Protein AF-A0A966KAX2-F1 (afdb_monomer_lite)

Structure (mmCIF, N/CA/C/O backbone):
data_AF-A0A966KAX2-F1
#
_entry.id   AF-A0A966KAX2-F1
#
loop_
_atom_site.group_PDB
_atom_site.id
_atom_site.type_symbol
_atom_site.label_atom_id
_atom_site.label_alt_id
_atom_site.label_comp_id
_atom_site.label_asym_id
_atom_site.label_entity_id
_atom_site.label_seq_id
_atom_site.pdbx_PDB_ins_code
_atom_site.Cartn_x
_atom_site.Cartn_y
_atom_site.Cartn_z
_atom_site.occupancy
_atom_site.B_iso_or_equiv
_atom_site.auth_seq_id
_atom_site.auth_comp_id
_atom_site.auth_asym_id
_atom_site.auth_atom_id
_atom_site.pdbx_PDB_model_num
ATOM 1 N N . MET A 1 1 ? -10.639 -26.557 -8.997 1.00 76.06 1 MET A N 1
ATOM 2 C CA . MET A 1 1 ? -11.962 -26.254 -8.413 1.00 76.06 1 MET A CA 1
ATOM 3 C C . MET A 1 1 ? -11.851 -24.879 -7.776 1.00 76.06 1 MET A C 1
ATOM 5 O O . MET A 1 1 ? -10.931 -24.692 -6.992 1.00 76.06 1 MET A O 1
ATOM 9 N N . TYR A 1 2 ? -12.677 -23.912 -8.181 1.00 85.69 2 TYR A N 1
ATOM 10 C CA . TYR A 1 2 ? -12.660 -22.566 -7.599 1.00 85.69 2 TYR A CA 1
ATOM 11 C C . TYR A 1 2 ? -13.739 -22.485 -6.525 1.00 85.69 2 TYR A C 1
ATOM 13 O O . TYR A 1 2 ? -14.902 -22.787 -6.795 1.00 85.69 2 TYR A O 1
ATOM 21 N N . VAL A 1 3 ? -13.335 -22.113 -5.317 1.00 89.69 3 VAL A N 1
ATOM 22 C CA . VAL A 1 3 ? -14.232 -21.873 -4.187 1.00 89.69 3 VAL A CA 1
ATOM 23 C C . VAL A 1 3 ? -14.204 -20.377 -3.903 1.00 89.69 3 VAL A C 1
ATOM 25 O O . VAL A 1 3 ? -13.133 -19.770 -3.878 1.00 89.69 3 VAL A O 1
ATOM 28 N N . CYS A 1 4 ? -15.377 -19.779 -3.742 1.00 91.19 4 CYS A N 1
ATOM 29 C CA . CYS A 1 4 ? -15.553 -18.357 -3.496 1.00 91.19 4 CYS A CA 1
ATOM 30 C C . CYS A 1 4 ? -16.209 -18.150 -2.134 1.00 91.19 4 CYS A C 1
ATOM 32 O O . CYS A 1 4 ? -17.218 -18.780 -1.825 1.00 91.19 4 CYS A O 1
ATOM 34 N N . GLU A 1 5 ? -15.672 -17.221 -1.351 1.00 91.69 5 GLU A N 1
ATOM 35 C CA . GLU A 1 5 ? -16.338 -16.727 -0.150 1.00 91.69 5 GLU A CA 1
ATOM 36 C C . GLU A 1 5 ? -17.162 -15.491 -0.507 1.00 91.69 5 GLU A C 1
ATOM 38 O O . GLU A 1 5 ? -16.651 -14.535 -1.095 1.00 91.69 5 GLU A O 1
ATOM 43 N N . HIS A 1 6 ? -18.441 -15.501 -0.153 1.00 91.88 6 HIS A N 1
ATOM 44 C CA . HIS A 1 6 ? -19.340 -14.379 -0.366 1.00 91.88 6 HIS A CA 1
ATOM 45 C C . HIS A 1 6 ? -19.813 -13.835 0.978 1.00 91.88 6 HIS A C 1
ATOM 47 O O . HIS A 1 6 ? -20.371 -14.563 1.798 1.00 91.88 6 HIS A O 1
ATOM 53 N N . TYR A 1 7 ? -19.609 -12.538 1.181 1.00 93.50 7 TYR A N 1
ATOM 54 C CA . TYR A 1 7 ? -20.022 -11.826 2.382 1.00 93.50 7 TYR A CA 1
ATOM 55 C C . TYR A 1 7 ? -21.182 -10.900 2.033 1.00 93.50 7 TYR A C 1
ATOM 57 O O . TYR A 1 7 ? -21.031 -9.996 1.209 1.00 93.50 7 TYR A O 1
ATOM 65 N N . ARG A 1 8 ? -22.332 -11.105 2.677 1.00 92.25 8 ARG A N 1
ATOM 66 C CA . ARG A 1 8 ? -23.522 -10.268 2.498 1.00 92.25 8 ARG A CA 1
ATOM 67 C C . ARG A 1 8 ? -23.771 -9.450 3.755 1.00 92.25 8 ARG A C 1
ATOM 69 O O . ARG A 1 8 ? -23.832 -10.001 4.850 1.00 92.25 8 ARG A O 1
ATOM 76 N N . VAL A 1 9 ? -23.928 -8.137 3.591 1.00 93.69 9 VAL A N 1
ATOM 77 C CA . VAL A 1 9 ? -24.350 -7.241 4.675 1.00 93.69 9 VAL A CA 1
ATOM 78 C C . VAL A 1 9 ? -25.873 -7.199 4.699 1.00 93.69 9 VAL A C 1
ATOM 80 O O . VAL A 1 9 ? -26.496 -6.883 3.686 1.00 93.69 9 VAL A O 1
ATOM 83 N N . GLU A 1 10 ? -26.459 -7.495 5.852 1.00 92.19 10 GLU A N 1
ATOM 84 C CA . GLU A 1 10 ? -27.901 -7.466 6.086 1.00 92.19 10 GLU A CA 1
ATOM 85 C C . GLU A 1 10 ? -28.214 -6.504 7.239 1.00 92.19 10 GLU A C 1
ATOM 87 O O . GLU A 1 10 ? -27.506 -6.461 8.249 1.00 92.19 10 GLU A O 1
ATOM 92 N N . GLU A 1 11 ? -29.268 -5.702 7.082 1.00 90.81 11 GLU A N 1
ATOM 93 C CA . GLU A 1 11 ? -29.827 -4.898 8.169 1.00 90.81 11 GLU A CA 1
ATOM 94 C C . GLU A 1 11 ? -30.944 -5.690 8.842 1.00 90.81 11 GLU A C 1
ATOM 96 O O . GLU A 1 11 ? -32.060 -5.783 8.329 1.00 90.81 11 GLU A O 1
ATOM 101 N N . THR A 1 12 ? -30.640 -6.274 9.996 1.00 85.44 12 THR A N 1
ATOM 102 C CA . THR A 1 12 ? -31.597 -7.040 10.792 1.00 85.44 12 THR A CA 1
ATOM 103 C C . THR A 1 12 ? -32.156 -6.156 11.901 1.00 85.44 12 THR A C 1
ATOM 105 O O . THR A 1 12 ? -31.417 -5.450 12.590 1.00 85.44 12 THR A O 1
ATOM 108 N N . SER A 1 13 ? -33.479 -6.161 12.066 1.00 87.44 13 SER A N 1
ATOM 109 C CA . SER A 1 13 ? -34.120 -5.508 13.211 1.00 87.44 13 SER A CA 1
ATOM 110 C C . SER A 1 13 ? -34.155 -6.488 14.369 1.00 87.44 13 SER A C 1
ATOM 112 O O . SER A 1 13 ? -34.735 -7.561 14.242 1.00 87.44 13 SER A O 1
ATOM 114 N N . GLU A 1 14 ? -33.551 -6.107 15.482 1.00 85.25 14 GLU A N 1
ATOM 115 C CA . GLU A 1 14 ? -33.385 -6.958 16.650 1.00 85.25 14 GLU A CA 1
ATOM 116 C C . GLU A 1 14 ? -33.945 -6.266 17.893 1.00 85.25 14 GLU A C 1
ATOM 118 O O . GLU A 1 14 ? -33.930 -5.034 17.993 1.00 85.25 14 GLU A O 1
ATOM 123 N N . LYS A 1 15 ? -34.492 -7.040 18.830 1.00 87.12 15 LYS A N 1
ATOM 124 C CA . LYS A 1 15 ? -34.948 -6.507 20.113 1.00 87.12 15 LYS A CA 1
ATOM 125 C C . LYS A 1 15 ? -33.757 -6.374 21.062 1.00 87.12 15 LYS A C 1
ATOM 127 O O . LYS A 1 15 ? -32.915 -7.262 21.139 1.00 87.12 15 LYS A O 1
ATOM 132 N N . LEU A 1 16 ? -33.693 -5.241 21.750 1.00 85.81 16 LEU A N 1
ATOM 133 C CA . LEU A 1 16 ? -32.769 -4.981 22.842 1.00 85.81 16 LEU A CA 1
ATOM 134 C C . LEU A 1 16 ? -33.573 -4.916 24.137 1.00 85.81 16 LEU A C 1
ATOM 136 O O . LEU A 1 16 ? -34.464 -4.064 24.260 1.00 85.81 16 LEU A O 1
ATOM 140 N N . TYR A 1 17 ? -33.205 -5.767 25.083 1.00 86.00 17 TYR A N 1
ATOM 141 C CA . TYR A 1 17 ? -33.721 -5.776 26.441 1.00 86.00 17 TYR A CA 1
ATOM 142 C C . TYR A 1 17 ? -32.745 -5.033 27.348 1.00 86.00 17 TYR A C 1
ATOM 144 O O . TYR A 1 17 ? -31.529 -5.177 27.242 1.00 86.00 17 TYR A O 1
ATOM 152 N N . THR A 1 18 ? -33.270 -4.158 28.198 1.00 86.12 18 THR A N 1
ATOM 153 C CA . THR A 1 18 ? -32.507 -3.531 29.280 1.00 86.12 18 THR A CA 1
ATOM 154 C C . THR A 1 18 ? -32.980 -4.140 30.588 1.00 86.12 18 THR A C 1
ATOM 156 O O . THR A 1 18 ? -34.128 -3.921 30.990 1.00 86.12 18 THR A O 1
ATOM 159 N N . TYR A 1 19 ? -32.096 -4.925 31.189 1.00 84.38 19 TYR A N 1
ATOM 160 C CA . TYR A 1 19 ? -32.247 -5.558 32.485 1.00 84.38 19 TYR A CA 1
ATOM 161 C C . TYR A 1 19 ? -31.721 -4.607 33.565 1.00 84.38 19 TYR A C 1
ATOM 163 O O . TYR A 1 19 ? -30.702 -3.951 33.369 1.00 84.38 19 TYR A O 1
ATOM 171 N N . GLU A 1 20 ? -32.430 -4.491 34.681 1.00 86.31 20 GLU A N 1
ATOM 172 C CA . GLU A 1 20 ? -32.026 -3.699 35.848 1.00 86.31 20 GLU A CA 1
ATOM 173 C C . GLU A 1 20 ? -31.917 -4.628 37.056 1.00 86.31 20 GLU A C 1
ATOM 175 O O . GLU A 1 20 ? -32.877 -5.339 37.369 1.00 86.31 20 GLU A O 1
ATOM 180 N N . GLY A 1 21 ? -30.747 -4.640 37.693 1.00 82.94 21 GLY A N 1
ATOM 181 C CA . GLY A 1 21 ? -30.467 -5.410 38.899 1.00 82.94 21 GLY A CA 1
ATOM 182 C C . GLY A 1 21 ? -30.985 -4.720 40.158 1.00 82.94 21 GLY A C 1
ATOM 183 O O . GLY A 1 21 ? -31.347 -3.542 40.149 1.00 82.94 21 GLY A O 1
ATOM 184 N N . VAL A 1 22 ? -30.992 -5.451 41.274 1.00 78.44 22 VAL A N 1
ATOM 185 C CA . VAL A 1 22 ? -31.421 -4.925 42.585 1.00 78.44 22 VAL A CA 1
ATOM 186 C C . VAL A 1 22 ? -30.541 -3.752 43.042 1.00 78.44 22 VAL A C 1
ATOM 188 O O . VAL A 1 22 ? -31.042 -2.823 43.673 1.00 78.44 22 VAL A O 1
ATOM 191 N N . ASP A 1 23 ? -29.271 -3.749 42.633 1.00 74.44 23 ASP A N 1
ATOM 192 C CA . ASP A 1 23 ? -28.284 -2.704 42.930 1.00 74.44 23 ASP A CA 1
ATOM 193 C C . ASP A 1 23 ? -28.393 -1.478 41.998 1.00 74.44 23 ASP A C 1
ATOM 195 O O . ASP A 1 23 ? -27.608 -0.537 42.101 1.00 74.44 23 ASP A O 1
ATOM 199 N N . GLY A 1 24 ? -29.360 -1.467 41.070 1.00 73.06 24 GLY A N 1
ATOM 200 C CA . GLY A 1 24 ? -29.539 -0.399 40.079 1.00 73.06 24 GLY A CA 1
ATOM 201 C C . GLY A 1 24 ? -28.597 -0.488 38.871 1.00 73.06 24 GLY A C 1
ATOM 202 O O . GLY A 1 24 ? -28.630 0.385 38.001 1.00 73.06 24 GLY A O 1
ATOM 203 N N . THR A 1 25 ? -27.784 -1.543 38.779 1.00 76.12 25 THR A N 1
ATOM 204 C CA . THR A 1 25 ? -26.953 -1.845 37.607 1.00 76.12 25 THR A CA 1
ATOM 205 C C . THR A 1 25 ? -27.836 -2.155 36.399 1.00 76.12 25 THR A C 1
ATOM 207 O O . THR A 1 25 ? -28.810 -2.903 36.493 1.00 76.12 25 THR A O 1
ATOM 210 N N . GLN A 1 26 ? -27.519 -1.561 35.246 1.00 78.62 26 GLN A N 1
ATOM 211 C CA . GLN A 1 26 ? -28.259 -1.792 34.006 1.00 78.62 26 GLN A CA 1
ATOM 212 C C . GLN A 1 26 ? -27.426 -2.595 33.018 1.00 78.62 26 GLN A C 1
ATOM 214 O O . GLN A 1 26 ? -26.379 -2.134 32.570 1.00 78.62 26 GLN A O 1
ATOM 219 N N . GLU A 1 27 ? -27.953 -3.740 32.599 1.00 77.38 27 GLU A N 1
ATOM 220 C CA . GLU A 1 27 ? -27.346 -4.592 31.584 1.00 77.38 27 GLU A CA 1
ATOM 221 C C . GLU A 1 27 ? -28.195 -4.590 30.307 1.00 77.38 27 GLU A C 1
ATOM 223 O O . GLU A 1 27 ? -29.430 -4.617 30.336 1.00 77.38 27 GLU A O 1
ATOM 228 N N . LYS A 1 28 ? -27.542 -4.485 29.148 1.00 79.88 28 LYS A N 1
ATOM 229 C CA . LYS A 1 28 ? -28.208 -4.411 27.842 1.00 79.88 28 LYS A CA 1
ATOM 230 C C . LYS A 1 28 ? -27.927 -5.685 27.066 1.00 79.88 28 LYS A C 1
ATOM 232 O O . LYS A 1 28 ? -26.831 -5.841 26.540 1.00 79.88 28 LYS A O 1
ATOM 237 N N . VAL A 1 29 ? -28.946 -6.522 26.920 1.00 80.31 29 VAL A N 1
ATOM 238 C CA . VAL A 1 29 ? -28.836 -7.822 26.255 1.00 80.31 29 VAL A CA 1
ATOM 239 C C . VAL A 1 29 ? -29.628 -7.803 24.953 1.00 80.31 29 VAL A C 1
ATOM 241 O O . VAL A 1 29 ? -30.753 -7.293 24.874 1.00 80.31 29 VAL A O 1
ATOM 244 N N . TYR A 1 30 ? -29.011 -8.309 23.892 1.00 80.00 30 TYR A N 1
ATOM 245 C CA . TYR A 1 30 ? -29.647 -8.447 22.586 1.00 80.00 30 TYR A CA 1
ATOM 246 C C . TYR A 1 30 ? -30.393 -9.783 22.485 1.00 80.00 30 TYR A C 1
ATOM 248 O O . TYR A 1 30 ? -29.930 -10.786 23.016 1.00 80.00 30 TYR A O 1
ATOM 256 N N . GLN A 1 31 ? -31.501 -9.824 21.736 1.00 78.50 31 GLN A N 1
ATOM 257 C CA . GLN A 1 31 ? -32.236 -11.073 21.480 1.00 78.50 31 GLN A CA 1
ATOM 258 C C . GLN A 1 31 ? -31.330 -12.195 20.945 1.00 78.50 31 GLN A C 1
ATOM 260 O O . GLN A 1 31 ? -31.466 -13.327 21.366 1.00 78.50 31 GLN A O 1
ATOM 265 N N . SER A 1 32 ? -30.369 -11.899 20.068 1.00 73.88 32 SER A N 1
ATOM 266 C CA . SER A 1 32 ? -29.461 -12.910 19.507 1.00 73.88 32 SER A CA 1
ATOM 267 C C . SER A 1 32 ? -28.459 -13.473 20.505 1.00 73.88 32 SER A C 1
ATOM 269 O O . SER A 1 32 ? -27.860 -14.497 20.202 1.00 73.88 32 SER A O 1
ATOM 271 N N . GLN A 1 33 ? -28.241 -12.805 21.640 1.00 73.62 33 GLN A N 1
ATOM 272 C CA . GLN A 1 33 ? -27.455 -13.366 22.738 1.00 73.62 33 GLN A CA 1
ATOM 273 C C . GLN A 1 33 ? -28.307 -14.346 23.542 1.00 73.62 33 GLN A C 1
ATOM 275 O O . GLN A 1 33 ? -27.832 -15.435 23.823 1.00 73.62 33 GLN A O 1
ATOM 280 N N . LEU A 1 34 ? -29.574 -14.001 23.802 1.00 72.94 34 LEU A N 1
ATOM 281 C CA . LEU A 1 34 ? -30.544 -14.907 24.428 1.00 72.94 34 LEU A CA 1
ATOM 282 C C . LEU A 1 34 ? -30.809 -16.143 23.552 1.00 72.94 34 LEU A C 1
ATOM 284 O O . LEU A 1 34 ? -30.869 -17.249 24.052 1.00 72.94 34 LEU A O 1
ATOM 288 N N . ASP A 1 35 ? -30.901 -15.974 22.229 1.00 73.12 35 ASP A N 1
ATOM 289 C CA . ASP A 1 35 ? -31.103 -17.096 21.298 1.00 73.12 35 ASP A CA 1
ATOM 290 C C . ASP A 1 35 ? -29.844 -17.979 21.129 1.00 73.12 35 ASP A C 1
ATOM 292 O O . ASP A 1 35 ? -29.916 -19.048 20.523 1.00 73.12 35 ASP A O 1
ATOM 296 N N . ALA A 1 36 ? -28.665 -17.492 21.534 1.00 72.50 36 ALA A N 1
ATOM 297 C CA . ALA A 1 36 ? -27.401 -18.225 21.419 1.00 72.50 36 ALA A CA 1
ATOM 298 C C . ALA A 1 36 ? -27.039 -18.981 22.703 1.00 72.50 36 ALA A C 1
ATOM 300 O O . ALA A 1 36 ? -26.304 -19.966 22.626 1.00 72.50 36 ALA A O 1
ATOM 301 N N . ASP A 1 37 ? -27.532 -18.501 23.841 1.00 75.50 37 ASP A N 1
ATOM 302 C CA . ASP A 1 37 ? -27.319 -19.063 25.165 1.00 75.50 37 ASP A CA 1
ATOM 303 C C . ASP A 1 37 ? -28.671 -19.137 25.887 1.00 75.50 37 ASP A C 1
ATOM 305 O O . ASP A 1 37 ? -29.149 -18.143 26.438 1.00 75.50 37 ASP A O 1
ATOM 309 N N . ASP A 1 38 ? -29.298 -20.316 25.819 1.00 73.75 38 ASP A N 1
ATOM 310 C CA . ASP A 1 38 ? -30.642 -20.561 26.355 1.00 73.75 38 ASP A CA 1
ATOM 311 C C . ASP A 1 38 ? -30.701 -20.351 27.885 1.00 73.75 38 ASP A C 1
ATOM 313 O O . ASP A 1 38 ? -31.760 -20.019 28.414 1.00 73.75 38 ASP A O 1
ATOM 317 N N . ASP A 1 39 ? -29.568 -20.489 28.587 1.00 78.94 39 ASP A N 1
ATOM 318 C CA . ASP A 1 39 ? -29.478 -20.370 30.049 1.00 78.94 39 ASP A CA 1
ATOM 319 C C . ASP A 1 39 ? -29.304 -18.904 30.510 1.00 78.94 39 ASP A C 1
ATOM 321 O O . ASP A 1 39 ? -29.508 -18.578 31.680 1.00 78.94 39 ASP A O 1
ATOM 325 N N . LEU A 1 40 ? -28.972 -17.982 29.596 1.00 76.88 40 LEU A N 1
ATOM 326 C CA . LEU A 1 40 ? -28.660 -16.586 29.926 1.00 76.88 40 LEU A CA 1
ATOM 327 C C . LEU A 1 40 ? -29.862 -15.826 30.505 1.00 76.88 40 LEU A C 1
ATOM 329 O O . LEU A 1 40 ? -29.697 -14.966 31.374 1.00 76.88 40 LEU A O 1
ATOM 333 N N . GLU A 1 41 ? -31.075 -16.102 30.014 1.00 77.31 41 GLU A N 1
ATOM 334 C CA . GLU A 1 41 ? -32.291 -15.469 30.540 1.00 77.31 41 GLU A CA 1
ATOM 335 C C . GLU A 1 41 ? -32.555 -15.908 31.984 1.00 77.31 41 GLU A C 1
ATOM 337 O O . GLU A 1 41 ? -32.824 -15.064 32.845 1.00 77.31 41 GLU A O 1
ATOM 342 N N . ASP A 1 42 ? -32.419 -17.206 32.248 1.00 79.81 42 ASP A N 1
ATOM 343 C CA . ASP A 1 42 ? -32.635 -17.796 33.565 1.00 79.81 42 ASP A CA 1
ATOM 344 C C . ASP A 1 42 ? -31.572 -17.306 34.560 1.00 79.81 42 ASP A C 1
ATOM 346 O O . ASP A 1 42 ? -31.925 -16.840 35.644 1.00 79.81 42 ASP A O 1
ATOM 350 N N . ASP A 1 43 ? -30.298 -17.255 34.161 1.00 80.62 43 ASP A N 1
ATOM 351 C CA . ASP A 1 43 ? -29.194 -16.712 34.964 1.00 80.62 43 ASP A CA 1
ATOM 352 C C . ASP A 1 43 ? -29.425 -15.249 35.383 1.00 80.62 43 ASP A C 1
ATOM 354 O O . ASP A 1 43 ? -29.158 -14.854 36.524 1.00 80.62 43 ASP A O 1
ATOM 358 N N . LEU A 1 44 ? -29.921 -14.412 34.467 1.00 81.19 44 LEU A N 1
ATOM 359 C CA . LEU A 1 44 ? -30.219 -13.006 34.754 1.00 81.19 44 LEU A CA 1
ATOM 360 C C . LEU A 1 44 ? -31.374 -12.880 35.751 1.00 81.19 44 LEU A C 1
ATOM 362 O O . LEU A 1 44 ? -31.310 -12.067 36.681 1.00 81.19 44 LEU A O 1
ATOM 366 N N . VAL A 1 45 ? -32.411 -13.701 35.594 1.00 82.12 45 VAL A N 1
ATOM 367 C CA . VAL A 1 45 ? -33.550 -13.738 36.516 1.00 82.12 45 VAL A CA 1
ATOM 368 C C . VAL A 1 45 ? -33.125 -14.259 37.892 1.00 82.12 45 VAL A C 1
ATOM 370 O O . VAL A 1 45 ? -33.516 -13.670 38.903 1.00 82.12 45 VAL A O 1
ATOM 373 N N . GLU A 1 46 ? -32.283 -15.292 37.958 1.00 83.38 46 GLU A N 1
ATOM 374 C CA . GLU A 1 46 ? -31.729 -15.831 39.208 1.00 83.38 46 GLU A CA 1
ATOM 375 C C . GLU A 1 46 ? -30.874 -14.802 39.956 1.00 83.38 46 GLU A C 1
ATOM 377 O O . GLU A 1 46 ? -30.966 -14.682 41.180 1.00 83.38 46 GLU A O 1
ATOM 382 N N . ARG A 1 47 ? -30.105 -13.983 39.227 1.00 79.12 47 ARG A N 1
ATOM 383 C CA . ARG A 1 47 ? -29.356 -12.841 39.782 1.00 79.12 47 ARG A CA 1
ATOM 384 C C . ARG A 1 47 ? -30.253 -11.674 40.223 1.00 79.12 47 ARG A C 1
ATOM 386 O O . ARG A 1 47 ? -29.753 -10.693 40.770 1.00 79.12 47 ARG A O 1
ATOM 393 N N . GLY A 1 48 ? -31.568 -11.763 40.012 1.00 80.25 48 GLY A N 1
ATOM 394 C CA . GLY A 1 48 ? -32.544 -10.754 40.419 1.00 80.25 48 GLY A CA 1
ATOM 395 C C . GLY A 1 48 ? -32.681 -9.581 39.447 1.00 80.25 48 GLY A C 1
ATOM 396 O O . GLY A 1 48 ? -33.209 -8.535 39.833 1.00 80.25 48 GLY A O 1
ATOM 397 N N . TYR A 1 49 ? -32.224 -9.726 38.200 1.00 83.44 49 TYR A N 1
ATOM 398 C CA . TYR A 1 49 ? -32.422 -8.716 37.167 1.00 83.44 49 TYR A CA 1
ATOM 399 C C . TYR A 1 49 ? -33.839 -8.786 36.593 1.00 83.44 49 TYR A C 1
ATOM 401 O O . TYR A 1 49 ? -34.373 -9.854 36.299 1.00 83.44 49 TYR A O 1
ATOM 409 N N . ARG A 1 50 ? -34.456 -7.620 36.377 1.00 84.62 50 ARG A N 1
ATOM 410 C CA . ARG A 1 50 ? -35.785 -7.500 35.753 1.00 84.62 50 ARG A CA 1
ATOM 411 C C . ARG A 1 50 ? -35.728 -6.687 34.468 1.00 84.62 50 ARG A C 1
ATOM 413 O O . ARG A 1 50 ? -34.997 -5.704 34.378 1.00 84.62 50 ARG A O 1
ATOM 420 N N . VAL A 1 51 ? -36.561 -7.035 33.490 1.00 85.12 51 VAL A N 1
ATOM 421 C CA . VAL A 1 51 ? -36.675 -6.263 32.244 1.00 85.12 51 VAL A CA 1
ATOM 422 C C . VAL A 1 51 ? -37.408 -4.948 32.514 1.00 85.12 51 VAL A C 1
ATOM 424 O O . VAL A 1 51 ? -38.590 -4.937 32.853 1.00 85.12 51 VAL A O 1
ATOM 427 N N . VAL A 1 52 ? -36.720 -3.823 32.322 1.00 87.56 52 VAL A N 1
ATOM 428 C CA . VAL A 1 52 ? -37.297 -2.475 32.480 1.00 87.56 52 VAL A CA 1
ATOM 429 C C . VAL A 1 52 ? -37.737 -1.899 31.143 1.00 87.56 52 VAL A C 1
ATOM 431 O O . VAL A 1 52 ? -38.722 -1.161 31.060 1.00 87.56 52 VAL A O 1
ATOM 434 N N . LYS A 1 53 ? -36.997 -2.208 30.074 1.00 85.62 53 LYS A N 1
ATOM 435 C CA . LYS A 1 53 ? -37.216 -1.595 28.764 1.00 85.62 53 LYS A CA 1
ATOM 436 C C . LYS A 1 53 ? -36.944 -2.572 27.634 1.00 85.62 53 LYS A C 1
ATOM 438 O O . LYS A 1 53 ? -35.871 -3.158 27.557 1.00 85.62 53 LYS A O 1
ATOM 443 N N . GLU A 1 54 ? -37.889 -2.645 26.705 1.00 90.44 54 GLU A N 1
ATOM 444 C CA . GLU A 1 54 ? -37.718 -3.301 25.411 1.00 90.44 54 GLU A CA 1
ATOM 445 C C . GLU A 1 54 ? -37.712 -2.232 24.312 1.00 90.44 54 GLU A C 1
ATOM 447 O O . GLU A 1 54 ? -38.566 -1.339 24.274 1.00 90.44 54 GLU A O 1
ATOM 452 N N . ARG A 1 55 ? -36.749 -2.305 23.392 1.00 90.06 55 ARG A N 1
ATOM 453 C CA . ARG A 1 55 ? -36.772 -1.497 22.165 1.00 90.06 55 ARG A CA 1
ATOM 454 C C . ARG A 1 55 ? -36.276 -2.292 20.968 1.00 90.06 55 ARG A C 1
ATOM 456 O O . ARG A 1 55 ? -35.362 -3.097 21.087 1.00 90.06 55 ARG A O 1
ATOM 463 N N . LYS A 1 56 ? -36.820 -2.009 19.785 1.00 88.69 56 LYS A N 1
ATOM 464 C CA . LYS A 1 56 ? -36.294 -2.544 18.521 1.00 88.69 56 LYS A CA 1
ATOM 465 C C . LYS A 1 56 ? -35.167 -1.651 18.009 1.00 88.69 56 LYS A C 1
ATOM 467 O O . LYS A 1 56 ? -35.351 -0.442 17.877 1.00 88.69 56 LYS A O 1
ATOM 472 N N . VAL A 1 57 ? -34.019 -2.244 17.702 1.00 87.00 57 VAL A N 1
ATOM 473 C CA . VAL A 1 57 ? -32.836 -1.567 17.160 1.00 87.00 57 VAL A CA 1
ATOM 474 C C . VAL A 1 57 ? -32.460 -2.225 15.836 1.00 87.00 57 VAL A C 1
ATOM 476 O O . VAL A 1 57 ? -32.469 -3.446 15.707 1.00 87.00 57 VAL A O 1
ATOM 479 N N . LYS A 1 58 ? -32.138 -1.420 14.822 1.00 88.50 58 LYS A N 1
ATOM 480 C CA . LYS A 1 58 ? -31.584 -1.936 13.565 1.00 88.50 58 LYS A CA 1
ATOM 481 C C . LYS A 1 58 ? -30.083 -2.146 13.733 1.00 88.50 58 LYS A C 1
ATOM 483 O O . LYS A 1 58 ? -29.375 -1.200 14.074 1.00 88.50 58 LYS A O 1
ATOM 488 N N . ARG A 1 59 ? -29.598 -3.360 13.471 1.00 84.38 59 ARG A N 1
ATOM 489 C CA . ARG A 1 59 ? -28.173 -3.709 13.514 1.00 84.38 59 ARG A CA 1
ATOM 490 C C . ARG A 1 59 ? -27.738 -4.226 12.147 1.00 84.38 59 ARG A C 1
ATOM 492 O O . ARG A 1 59 ? -28.463 -4.952 11.473 1.00 84.38 59 ARG A O 1
ATOM 499 N N . ARG A 1 60 ? -26.534 -3.836 11.733 1.00 89.19 60 ARG A N 1
ATOM 500 C CA . ARG A 1 60 ? -25.871 -4.408 10.559 1.00 89.19 60 ARG A CA 1
ATOM 501 C C . ARG A 1 60 ? -25.162 -5.689 10.982 1.00 89.19 60 ARG A C 1
ATOM 503 O O . ARG A 1 60 ? -24.338 -5.638 11.894 1.00 89.19 60 ARG A O 1
ATOM 510 N N . ARG A 1 61 ? -25.468 -6.804 10.321 1.00 88.69 61 ARG A N 1
ATOM 511 C CA . ARG A 1 61 ? -24.781 -8.094 10.482 1.00 88.69 61 ARG A CA 1
ATOM 512 C C . ARG A 1 61 ? -24.230 -8.550 9.137 1.00 88.69 61 ARG A C 1
ATOM 514 O O . ARG A 1 61 ? -24.731 -8.156 8.083 1.00 88.69 61 ARG A O 1
ATOM 521 N N . VAL A 1 62 ? -23.179 -9.360 9.176 1.00 92.19 62 VAL A N 1
ATOM 522 C CA . VAL A 1 62 ? -22.560 -9.919 7.971 1.00 92.19 62 VAL A CA 1
ATOM 523 C C . VAL A 1 62 ? -22.727 -11.429 7.990 1.00 92.19 62 VAL A C 1
ATOM 525 O O . VAL A 1 62 ? -22.377 -12.076 8.972 1.00 92.19 62 VAL A O 1
ATOM 528 N N . ARG A 1 63 ? -23.273 -11.986 6.910 1.00 91.75 63 ARG A N 1
ATOM 529 C CA . ARG A 1 63 ? -23.446 -13.430 6.723 1.00 91.75 63 ARG A CA 1
ATOM 530 C C . ARG A 1 63 ? -22.441 -13.939 5.701 1.00 91.75 63 ARG A C 1
ATOM 532 O O . ARG A 1 63 ? -22.248 -13.294 4.663 1.00 91.75 63 ARG A O 1
ATOM 539 N N . LYS A 1 64 ? -21.779 -15.054 6.011 1.00 92.94 64 LYS A N 1
ATOM 540 C CA . LYS A 1 64 ? -20.768 -15.675 5.150 1.00 92.94 64 LYS A CA 1
ATOM 541 C C . LYS A 1 64 ? -21.358 -16.896 4.455 1.00 92.94 64 LYS A C 1
ATOM 543 O O . LYS A 1 64 ? -21.929 -17.769 5.093 1.00 92.94 64 LYS A O 1
ATOM 548 N N . TYR A 1 65 ? -21.141 -16.969 3.152 1.00 91.88 65 TYR A N 1
ATOM 549 C CA . TYR A 1 65 ? -21.535 -18.089 2.311 1.00 91.88 65 TYR A CA 1
ATOM 550 C C . TYR A 1 65 ? -20.321 -18.619 1.549 1.00 91.88 65 TYR A C 1
ATOM 552 O O . TYR A 1 65 ? -19.453 -17.842 1.134 1.00 91.88 65 TYR A O 1
ATOM 560 N N . ILE A 1 66 ? -20.287 -19.927 1.311 1.00 92.62 66 ILE A N 1
ATOM 561 C CA . ILE A 1 66 ? -19.286 -20.580 0.468 1.00 92.62 66 ILE A CA 1
ATOM 562 C C . ILE A 1 66 ? -19.956 -21.026 -0.832 1.00 92.62 66 ILE A C 1
ATOM 564 O O . ILE A 1 66 ? -20.969 -21.726 -0.827 1.00 92.62 66 ILE A O 1
ATOM 568 N N . PHE A 1 67 ? -19.379 -20.618 -1.962 1.00 89.00 67 PHE A N 1
ATOM 569 C CA . PHE A 1 67 ? -19.895 -20.872 -3.304 1.00 89.00 67 PHE A CA 1
ATOM 570 C C . PHE A 1 67 ? -18.879 -21.617 -4.172 1.00 89.00 67 PHE A C 1
ATOM 572 O O . PHE A 1 67 ? -17.680 -21.347 -4.134 1.00 89.00 67 PHE A O 1
ATOM 579 N N . SER A 1 68 ? -19.373 -22.493 -5.045 1.00 86.88 68 SER A N 1
ATOM 580 C CA . SER A 1 68 ? -18.623 -23.017 -6.192 1.00 86.88 68 SER A CA 1
ATOM 581 C C . SER A 1 68 ? -19.584 -23.164 -7.376 1.00 86.88 68 SER A C 1
ATOM 583 O O . SER A 1 68 ? -20.085 -24.245 -7.671 1.00 86.88 68 SER A O 1
ATOM 585 N N . GLY A 1 69 ? -19.967 -22.031 -7.979 1.00 83.25 69 GLY A N 1
ATOM 586 C CA . GLY A 1 69 ? -21.022 -21.941 -9.008 1.00 83.25 69 GLY A CA 1
ATOM 587 C C . GLY A 1 69 ? -22.456 -22.074 -8.468 1.00 83.25 69 GLY A C 1
ATOM 588 O O . GLY A 1 69 ? -23.346 -21.359 -8.918 1.00 83.25 69 GLY A O 1
ATOM 589 N N . VAL A 1 70 ? -22.659 -22.917 -7.455 1.00 84.12 70 VAL A N 1
ATOM 590 C CA . VAL A 1 70 ? -23.870 -23.033 -6.623 1.00 84.12 70 VAL A CA 1
ATOM 591 C C . VAL A 1 70 ? -23.515 -22.778 -5.149 1.00 84.12 70 VAL A C 1
ATOM 593 O O . VAL A 1 70 ? -22.339 -22.926 -4.788 1.00 84.12 70 VAL A O 1
ATOM 596 N N . PRO A 1 71 ? -24.471 -22.354 -4.295 1.00 81.94 71 PRO A N 1
ATOM 597 C CA . PRO A 1 71 ? -24.229 -22.244 -2.857 1.00 81.94 71 PRO A CA 1
ATOM 598 C C . PRO A 1 71 ? -23.934 -23.634 -2.286 1.00 81.94 71 PRO A C 1
ATOM 600 O O . PRO A 1 71 ? -24.760 -24.536 -2.410 1.00 81.94 71 PRO A O 1
ATOM 603 N N . LEU A 1 72 ? -22.744 -23.804 -1.706 1.00 87.62 72 LEU A N 1
ATOM 604 C CA . LEU A 1 72 ? -22.345 -25.045 -1.043 1.00 87.62 72 LEU A CA 1
ATOM 605 C C . LEU A 1 72 ? -22.815 -25.050 0.409 1.00 87.62 72 LEU A C 1
ATOM 607 O O . LEU A 1 72 ? -23.424 -26.015 0.857 1.00 87.62 72 LEU A O 1
ATOM 611 N N . GLU A 1 73 ? -22.508 -23.973 1.132 1.00 90.06 73 GLU A N 1
ATOM 612 C CA . GLU A 1 73 ? -22.688 -23.904 2.578 1.00 90.06 73 GLU A CA 1
ATOM 613 C C . GLU A 1 73 ? -22.973 -22.469 3.030 1.00 90.06 73 GLU A C 1
ATOM 615 O O . GLU A 1 73 ? -22.416 -21.499 2.502 1.00 90.06 73 GLU A O 1
ATOM 620 N N . ASP A 1 74 ? -23.852 -22.351 4.020 1.00 89.75 74 ASP A N 1
ATOM 621 C CA . ASP A 1 74 ? -24.141 -21.120 4.746 1.00 89.75 74 ASP A CA 1
ATOM 622 C C . ASP A 1 74 ? -23.452 -21.194 6.109 1.00 89.75 74 ASP A C 1
ATOM 624 O O . ASP A 1 74 ? -23.853 -21.969 6.975 1.00 89.75 74 ASP A O 1
ATOM 628 N N . CYS A 1 75 ? -22.397 -20.401 6.286 1.00 86.19 75 CYS A N 1
ATOM 629 C CA . CYS A 1 75 ? -21.591 -20.389 7.505 1.00 86.19 75 CYS A CA 1
ATOM 630 C C . CYS A 1 75 ? -22.210 -19.516 8.611 1.00 86.19 75 CYS A C 1
ATOM 632 O O . CYS A 1 75 ? -21.576 -19.298 9.642 1.00 86.19 75 CYS A O 1
ATOM 634 N N . GLY A 1 76 ? -23.408 -18.964 8.394 1.00 89.12 76 GLY A N 1
ATOM 635 C CA . GLY A 1 76 ? -24.084 -18.109 9.359 1.00 89.12 76 GLY A CA 1
ATOM 636 C C . GLY A 1 76 ? -23.465 -16.715 9.490 1.00 89.12 76 GLY A C 1
ATOM 637 O O . GLY A 1 76 ? -22.770 -16.206 8.599 1.00 89.12 76 GLY A O 1
ATOM 638 N N . TYR A 1 77 ? -23.793 -16.051 10.598 1.00 89.25 77 TYR A N 1
ATOM 639 C CA . TYR A 1 77 ? -23.340 -14.692 10.878 1.00 89.25 77 TYR A CA 1
ATOM 640 C C . TYR A 1 77 ? -21.928 -14.695 11.457 1.00 89.25 77 TYR A C 1
ATOM 642 O O . TYR A 1 77 ? -21.662 -15.348 12.461 1.00 89.25 77 TYR A O 1
ATOM 650 N N . ILE A 1 78 ? -21.038 -13.919 10.842 1.00 90.31 78 ILE A N 1
ATOM 651 C CA . ILE A 1 78 ? -19.693 -13.704 11.378 1.00 90.31 78 ILE A CA 1
ATOM 652 C C . ILE A 1 78 ? -19.731 -12.700 12.533 1.00 90.31 78 ILE A C 1
ATOM 654 O O . ILE A 1 78 ? -20.640 -11.869 12.616 1.00 90.31 78 ILE A O 1
ATOM 658 N N . ALA A 1 79 ? -18.705 -12.749 13.383 1.00 87.44 79 ALA A N 1
ATOM 659 C CA . ALA A 1 79 ? -18.470 -11.724 14.390 1.00 87.44 79 ALA A CA 1
ATOM 660 C C . ALA A 1 79 ? -18.278 -10.345 13.734 1.00 87.44 79 ALA A C 1
ATOM 662 O O . ALA A 1 79 ? -17.671 -10.217 12.666 1.00 87.44 79 ALA A O 1
ATOM 663 N N . GLY A 1 80 ? -18.767 -9.299 14.393 1.00 87.12 80 GLY A N 1
ATOM 664 C CA . GLY A 1 80 ? -18.672 -7.924 13.935 1.00 87.12 80 GLY A CA 1
ATOM 665 C C . GLY A 1 80 ? -19.724 -7.501 12.903 1.00 87.12 80 GLY A C 1
ATOM 666 O O . GLY A 1 80 ? -20.563 -8.256 12.414 1.00 87.12 80 GLY A O 1
ATOM 667 N N . ARG A 1 81 ? -19.697 -6.206 12.578 1.00 88.06 81 ARG A N 1
ATOM 668 C CA . ARG A 1 81 ? -20.694 -5.516 11.734 1.00 88.06 81 ARG A CA 1
ATOM 669 C C . ARG A 1 81 ? -20.189 -5.232 10.316 1.00 88.06 81 ARG A C 1
ATOM 671 O O . ARG A 1 81 ? -20.917 -4.677 9.491 1.00 88.06 81 ARG A O 1
ATOM 678 N N . HIS A 1 82 ? -18.930 -5.561 10.037 1.00 91.25 82 HIS A N 1
ATOM 679 C CA . HIS A 1 82 ? -18.212 -5.190 8.821 1.00 91.25 82 HIS A CA 1
ATOM 680 C C . HIS A 1 82 ? -17.624 -6.416 8.118 1.00 91.25 82 HIS A C 1
ATOM 682 O O . HIS A 1 82 ? -17.304 -7.413 8.754 1.00 91.25 82 HIS A O 1
ATOM 688 N N . ILE A 1 83 ? -17.461 -6.330 6.794 1.00 92.88 83 ILE A N 1
ATOM 689 C CA . ILE A 1 83 ? -16.820 -7.389 6.004 1.00 92.88 83 ILE A CA 1
ATOM 690 C C . ILE A 1 83 ? -15.321 -7.437 6.363 1.00 92.88 83 ILE A C 1
ATOM 692 O O . ILE A 1 83 ? -14.668 -6.394 6.267 1.00 92.88 83 ILE A O 1
ATOM 696 N N . PRO A 1 84 ? -14.754 -8.610 6.710 1.00 90.75 84 PRO A N 1
ATOM 697 C CA . PRO A 1 84 ? -13.370 -8.745 7.175 1.00 90.75 84 PRO A CA 1
ATOM 698 C C . PRO A 1 84 ? -12.312 -8.728 6.069 1.00 90.75 84 PRO A C 1
ATOM 700 O O . PRO A 1 84 ? -11.161 -9.088 6.293 1.00 90.75 84 PRO A O 1
ATOM 703 N N . ILE A 1 85 ? -12.690 -8.302 4.868 1.00 91.00 85 ILE A N 1
ATOM 704 C CA . ILE A 1 85 ? -11.799 -8.198 3.719 1.00 91.00 85 ILE A CA 1
ATOM 705 C C . ILE A 1 85 ? -11.705 -6.724 3.359 1.00 91.00 85 ILE A C 1
ATOM 707 O O . ILE A 1 85 ? -12.673 -6.120 2.894 1.00 91.00 85 ILE A O 1
ATOM 711 N N . VAL A 1 86 ? -10.527 -6.146 3.584 1.00 92.44 86 VAL A N 1
ATOM 712 C CA . VAL A 1 86 ? -10.257 -4.738 3.295 1.00 92.44 86 VAL A CA 1
ATOM 713 C C . VAL A 1 86 ? -9.262 -4.650 2.135 1.00 92.44 86 VAL A C 1
ATOM 715 O O . VAL A 1 86 ? -8.077 -4.924 2.329 1.00 92.44 86 VAL A O 1
ATOM 718 N N . PRO A 1 87 ? -9.704 -4.285 0.919 1.00 90.75 87 PRO A N 1
ATOM 719 C CA . PRO A 1 87 ? -8.790 -4.098 -0.198 1.00 90.75 87 PRO A CA 1
ATOM 720 C C . PRO A 1 87 ? -7.953 -2.829 -0.004 1.00 90.75 87 PRO A C 1
ATOM 722 O O . PRO A 1 87 ? -8.462 -1.784 0.407 1.00 90.75 87 PRO A O 1
ATOM 725 N N . THR A 1 88 ? -6.668 -2.909 -0.349 1.00 88.50 88 THR A N 1
ATOM 726 C CA . THR A 1 88 ? -5.793 -1.738 -0.463 1.00 88.50 88 THR A CA 1
ATOM 727 C C . THR A 1 88 ? -5.634 -1.367 -1.930 1.00 88.50 88 THR A C 1
ATOM 729 O O . THR A 1 88 ? -5.353 -2.220 -2.771 1.00 88.50 88 THR A O 1
ATOM 732 N N . TYR A 1 89 ? -5.799 -0.086 -2.243 1.00 87.38 89 TYR A N 1
ATOM 733 C CA . TYR A 1 89 ? -5.657 0.423 -3.602 1.00 87.38 89 TYR A CA 1
ATOM 734 C C . TYR A 1 89 ? -4.458 1.357 -3.694 1.00 87.38 89 TYR A C 1
ATOM 736 O O . TYR A 1 89 ? -4.233 2.175 -2.805 1.00 87.38 89 TYR A O 1
ATOM 744 N N . GLY A 1 90 ? -3.711 1.246 -4.795 1.00 85.31 90 GLY A N 1
ATOM 745 C CA . GLY A 1 90 ? -2.606 2.149 -5.095 1.00 85.31 90 GLY A CA 1
ATOM 746 C C . GLY A 1 90 ? -3.121 3.526 -5.505 1.00 85.31 90 GLY A C 1
ATOM 747 O O . GLY A 1 90 ? -3.322 4.397 -4.665 1.00 85.31 90 GLY A O 1
ATOM 748 N N . LYS A 1 91 ? -3.390 3.717 -6.799 1.00 85.12 91 LYS A N 1
ATOM 749 C CA . LYS A 1 91 ? -4.191 4.843 -7.293 1.00 85.12 91 LYS A CA 1
ATOM 750 C C . LYS A 1 91 ? -5.601 4.347 -7.599 1.00 85.12 91 LYS A C 1
ATOM 752 O O . LYS A 1 91 ? -5.752 3.307 -8.235 1.00 85.12 91 LYS A O 1
ATOM 757 N N . ARG A 1 92 ? -6.617 5.081 -7.145 1.00 87.38 92 ARG A N 1
ATOM 758 C CA . ARG A 1 92 ? -8.039 4.773 -7.345 1.00 87.38 92 ARG A CA 1
ATOM 759 C C . ARG A 1 92 ? -8.753 6.031 -7.813 1.00 87.38 92 ARG A C 1
ATOM 761 O O . ARG A 1 92 ? -8.606 7.076 -7.184 1.00 87.38 92 ARG A O 1
ATOM 768 N N . TRP A 1 93 ? -9.531 5.921 -8.878 1.00 88.69 93 TRP A N 1
ATOM 769 C CA . TRP A 1 93 ? -10.407 6.989 -9.347 1.00 88.69 93 TRP A CA 1
ATOM 770 C C . TRP A 1 93 ? -11.642 6.394 -10.028 1.00 88.69 93 TRP A C 1
ATOM 772 O O . TRP A 1 93 ? -11.677 5.213 -10.372 1.00 88.69 93 TRP A O 1
ATOM 782 N N . MET A 1 94 ? -12.675 7.211 -10.198 1.00 92.12 94 MET A N 1
ATOM 783 C CA . MET A 1 94 ? -13.926 6.809 -10.833 1.00 92.12 94 MET A CA 1
ATOM 784 C C . MET A 1 94 ? -14.072 7.565 -12.153 1.00 92.12 94 MET A C 1
ATOM 786 O O . MET A 1 94 ? -13.985 8.791 -12.166 1.00 92.12 94 MET A O 1
ATOM 790 N N . VAL A 1 95 ? -14.254 6.834 -13.254 1.00 90.75 95 VAL A N 1
ATOM 791 C CA . VAL A 1 95 ? -14.533 7.390 -14.590 1.00 90.75 95 VAL A CA 1
ATOM 792 C C . VAL A 1 95 ? -15.855 6.801 -15.052 1.00 90.75 95 VAL A C 1
ATOM 794 O O . VAL A 1 95 ? -15.993 5.581 -15.059 1.00 90.75 95 VAL A O 1
ATOM 797 N N . ASP A 1 96 ? -16.829 7.645 -15.390 1.00 92.31 96 ASP A N 1
ATOM 798 C CA . ASP A 1 96 ? -18.153 7.222 -15.874 1.00 92.31 96 ASP A CA 1
ATOM 799 C C . ASP A 1 96 ? -18.864 6.209 -14.953 1.00 92.31 96 ASP A C 1
ATOM 801 O O . ASP A 1 96 ? -19.506 5.264 -15.401 1.00 92.31 96 ASP A O 1
ATOM 805 N N . GLY A 1 97 ? -18.703 6.367 -13.634 1.00 93.38 97 GLY A N 1
ATOM 806 C CA . GLY A 1 97 ? -19.272 5.453 -12.634 1.00 93.38 97 GLY A CA 1
ATOM 807 C C . GLY A 1 97 ? -18.546 4.107 -12.503 1.00 93.38 97 GLY A C 1
ATOM 808 O O . GLY A 1 97 ? -18.895 3.313 -11.633 1.00 93.38 97 GLY A O 1
ATOM 809 N N . VAL A 1 98 ? -17.509 3.858 -13.308 1.00 93.38 98 VAL A N 1
ATOM 810 C CA . VAL A 1 98 ? -16.662 2.667 -13.213 1.00 93.38 98 VAL A CA 1
ATOM 811 C C . VAL A 1 98 ? -15.427 2.984 -12.383 1.00 93.38 98 VAL A C 1
ATOM 813 O O . VAL A 1 98 ? -14.676 3.927 -12.650 1.00 93.38 98 VAL A O 1
ATOM 816 N N . GLU A 1 99 ? -15.200 2.165 -11.363 1.00 90.88 99 GLU A N 1
ATOM 817 C CA . GLU A 1 99 ? -13.992 2.235 -10.558 1.00 90.88 99 GLU A CA 1
ATOM 818 C C . GLU A 1 99 ? -12.791 1.718 -11.354 1.00 90.88 99 GLU A C 1
ATOM 820 O O . GLU A 1 99 ? -12.794 0.596 -11.862 1.00 90.88 99 GLU A O 1
ATOM 825 N N . ARG A 1 100 ? -11.741 2.536 -11.444 1.00 90.50 100 ARG A N 1
ATOM 826 C CA . ARG A 1 100 ? -10.447 2.129 -11.985 1.00 90.50 100 ARG A CA 1
ATOM 827 C C . ARG A 1 100 ? -9.391 2.248 -10.904 1.00 90.50 100 ARG A C 1
ATOM 829 O O . ARG A 1 100 ? -9.257 3.276 -10.238 1.00 90.50 100 ARG A O 1
ATOM 836 N N . CYS A 1 101 ? -8.622 1.180 -10.756 1.00 89.94 101 CYS A N 1
ATOM 837 C CA . CYS A 1 101 ? -7.474 1.131 -9.874 1.00 89.94 101 CYS A CA 1
ATOM 838 C C . CYS A 1 101 ? -6.221 0.768 -10.662 1.00 89.94 101 CYS A C 1
ATOM 840 O O . CYS A 1 101 ? -6.269 -0.025 -11.603 1.00 89.94 101 CYS A O 1
ATOM 842 N N . MET A 1 102 ? -5.092 1.345 -10.269 1.00 88.06 102 MET A N 1
ATOM 843 C CA . MET A 1 102 ? -3.840 1.175 -10.986 1.00 88.06 102 MET A CA 1
ATOM 844 C C . MET A 1 102 ? -2.641 1.256 -10.035 1.00 88.06 102 MET A C 1
ATOM 846 O O . MET A 1 102 ? -2.620 2.066 -9.105 1.00 88.06 102 MET A O 1
ATOM 850 N N . GLY A 1 103 ? -1.639 0.405 -10.267 1.00 85.00 103 GLY A N 1
ATOM 851 C CA . GLY A 1 103 ? -0.343 0.465 -9.584 1.00 85.00 103 GLY A CA 1
ATOM 852 C C . GLY A 1 103 ? 0.640 1.406 -10.283 1.00 85.00 103 GLY A C 1
ATOM 853 O O . GLY A 1 103 ? 0.433 1.777 -11.434 1.00 85.00 103 GLY A O 1
ATOM 854 N N . HIS A 1 104 ? 1.742 1.753 -9.615 1.00 83.38 104 HIS A N 1
ATOM 855 C CA . HIS A 1 104 ? 2.749 2.692 -10.140 1.00 83.38 104 HIS A CA 1
ATOM 856 C C . HIS A 1 104 ? 3.308 2.297 -11.515 1.00 83.38 104 HIS A C 1
ATOM 858 O O . HIS A 1 104 ? 3.449 3.130 -12.401 1.00 83.38 104 HIS A O 1
ATOM 864 N N . VAL A 1 105 ? 3.557 1.001 -11.709 1.00 86.12 105 VAL A N 1
ATOM 865 C CA . VAL A 1 105 ? 4.271 0.454 -12.876 1.00 86.12 105 VAL A CA 1
ATOM 866 C C . VAL A 1 105 ? 3.403 0.379 -14.137 1.00 86.12 105 VAL A C 1
ATOM 868 O O . VAL A 1 105 ? 3.928 0.203 -15.230 1.00 86.12 105 VAL A O 1
ATOM 871 N N . HIS A 1 106 ? 2.077 0.509 -14.036 1.00 88.12 106 HIS A N 1
ATOM 872 C CA . HIS A 1 106 ? 1.196 0.215 -15.173 1.00 88.12 106 HIS A CA 1
ATOM 873 C C . HIS A 1 106 ? 1.432 1.140 -16.383 1.00 88.12 106 HIS A C 1
ATOM 875 O O . HIS A 1 106 ? 1.409 0.646 -17.503 1.00 88.12 106 HIS A O 1
ATOM 881 N N . LEU A 1 107 ? 1.777 2.423 -16.185 1.00 87.25 107 LEU A N 1
ATOM 882 C CA . LEU A 1 107 ? 2.127 3.321 -17.305 1.00 87.25 107 LEU A CA 1
ATOM 883 C C . LEU A 1 107 ? 3.459 2.947 -17.968 1.00 87.25 107 LEU A C 1
ATOM 885 O O . LEU A 1 107 ? 3.654 3.218 -19.146 1.00 87.25 107 LEU A O 1
ATOM 889 N N . ALA A 1 108 ? 4.376 2.319 -17.230 1.00 89.06 108 ALA A N 1
ATOM 890 C CA . ALA A 1 108 ? 5.696 1.957 -17.739 1.00 89.06 108 ALA A CA 1
ATOM 891 C C . ALA A 1 108 ? 5.685 0.654 -18.560 1.00 89.06 108 ALA A C 1
ATOM 893 O O . ALA A 1 108 ? 6.670 0.339 -19.226 1.00 89.06 108 ALA A O 1
ATOM 894 N N . GLN A 1 109 ? 4.587 -0.116 -18.537 1.00 90.06 109 GLN A N 1
ATOM 895 C CA . GLN A 1 109 ? 4.513 -1.416 -19.216 1.00 90.06 109 GLN A CA 1
ATOM 896 C C . GLN A 1 109 ? 4.706 -1.301 -20.731 1.00 90.06 109 GLN A C 1
ATOM 898 O O . GLN A 1 109 ? 5.383 -2.143 -21.319 1.00 90.06 109 GLN A O 1
ATOM 903 N N . ASP A 1 110 ? 4.154 -0.266 -21.363 1.00 90.06 110 ASP A N 1
ATOM 904 C CA . ASP A 1 110 ? 4.255 -0.098 -22.815 1.00 90.06 110 ASP A CA 1
ATOM 905 C C . ASP A 1 110 ? 5.659 0.336 -23.250 1.00 90.06 110 ASP A C 1
ATOM 907 O O . ASP A 1 110 ? 6.213 -0.239 -24.189 1.00 90.06 110 ASP A O 1
ATOM 911 N N . ALA A 1 111 ? 6.289 1.252 -22.508 1.00 89.12 111 ALA A N 1
ATOM 912 C CA . ALA A 1 111 ? 7.686 1.627 -22.733 1.00 89.12 111 ALA A CA 1
ATOM 913 C C . ALA A 1 111 ? 8.629 0.421 -22.556 1.00 89.12 111 ALA A C 1
ATOM 915 O O . ALA A 1 111 ? 9.501 0.176 -23.392 1.00 89.12 111 ALA A O 1
ATOM 916 N N . GLN A 1 112 ? 8.392 -0.409 -21.534 1.00 90.69 112 GLN A N 1
ATOM 917 C CA . GLN A 1 112 ? 9.164 -1.631 -21.314 1.00 90.69 112 GLN A CA 1
ATOM 918 C C . GLN A 1 112 ? 8.978 -2.653 -22.450 1.00 90.69 112 GLN A C 1
ATOM 920 O O . GLN A 1 112 ? 9.949 -3.276 -22.883 1.00 90.69 112 GLN A O 1
ATOM 925 N N . ARG A 1 113 ? 7.755 -2.829 -22.974 1.00 91.56 113 ARG A N 1
ATOM 926 C CA . ARG A 1 113 ? 7.495 -3.700 -24.139 1.00 91.56 113 ARG A CA 1
ATOM 927 C C . ARG A 1 113 ? 8.240 -3.210 -25.378 1.00 91.56 113 ARG A C 1
ATOM 929 O O . ARG A 1 113 ? 8.842 -4.023 -26.080 1.00 91.56 113 ARG A O 1
ATOM 936 N N . LEU A 1 114 ? 8.237 -1.898 -25.618 1.00 89.56 114 LEU A N 1
ATOM 937 C CA . LEU A 1 114 ? 8.961 -1.288 -26.730 1.00 89.56 114 LEU A CA 1
ATOM 938 C C . LEU A 1 114 ? 10.473 -1.520 -26.607 1.00 89.56 114 LEU A C 1
ATOM 940 O O . LEU A 1 114 ? 11.097 -1.976 -27.567 1.00 89.56 114 LEU A O 1
ATOM 944 N N . LYS A 1 115 ? 11.045 -1.309 -25.415 1.00 89.88 115 LYS A N 1
ATOM 945 C CA . LYS A 1 115 ? 12.458 -1.601 -25.136 1.00 89.88 115 LYS A CA 1
ATOM 946 C C . LYS A 1 115 ? 12.796 -3.073 -25.376 1.00 89.88 115 LYS A C 1
ATOM 948 O O . LYS A 1 115 ? 13.782 -3.376 -26.043 1.00 89.88 115 LYS A O 1
ATOM 953 N N . ASN A 1 116 ? 11.965 -3.997 -24.893 1.00 92.50 116 ASN A N 1
ATOM 954 C CA . ASN A 1 116 ? 12.180 -5.435 -25.086 1.00 92.50 116 ASN A CA 1
ATOM 955 C C . ASN A 1 116 ? 12.186 -5.824 -26.577 1.00 92.50 116 ASN A C 1
ATOM 957 O O . ASN A 1 116 ? 13.023 -6.619 -27.014 1.00 92.50 116 ASN A O 1
ATOM 961 N N . MET A 1 117 ? 11.283 -5.240 -27.372 1.00 91.94 117 MET A N 1
ATOM 962 C CA . MET A 1 117 ? 11.239 -5.439 -28.823 1.00 91.94 117 MET A CA 1
ATOM 963 C C . MET A 1 117 ? 12.499 -4.891 -29.508 1.00 91.94 117 MET A C 1
ATOM 965 O O . MET A 1 117 ? 13.090 -5.574 -30.344 1.00 91.94 117 MET A O 1
ATOM 969 N N . GLN A 1 118 ? 12.933 -3.681 -29.145 1.00 89.00 118 GLN A N 1
ATOM 970 C CA . GLN A 1 118 ? 14.150 -3.074 -29.690 1.00 89.00 118 GLN A CA 1
ATOM 971 C C . GLN A 1 118 ? 15.392 -3.904 -29.342 1.00 89.00 118 GLN A C 1
ATOM 973 O O . GLN A 1 118 ? 16.191 -4.207 -30.222 1.00 89.00 118 GLN A O 1
ATOM 978 N N . LEU A 1 119 ? 15.528 -4.365 -28.098 1.00 89.12 119 LEU A N 1
ATOM 979 C CA . LEU A 1 119 ? 16.634 -5.240 -27.697 1.00 89.12 119 LEU A CA 1
ATOM 980 C C . LEU A 1 119 ? 16.636 -6.562 -28.471 1.00 89.12 119 LEU A C 1
ATOM 982 O O . LEU A 1 119 ? 17.692 -7.020 -28.900 1.00 89.12 119 LEU A O 1
ATOM 986 N N . SER A 1 120 ? 15.460 -7.138 -28.726 1.00 91.19 120 SER A N 1
ATOM 987 C CA . SER A 1 120 ? 15.339 -8.350 -29.545 1.00 91.19 120 SER A CA 1
ATOM 988 C C . SER A 1 120 ? 15.775 -8.108 -30.993 1.00 91.19 120 SER A C 1
ATOM 990 O O . SER A 1 120 ? 16.472 -8.935 -31.576 1.00 91.19 120 SER A O 1
ATOM 992 N N . LYS A 1 121 ? 15.439 -6.947 -31.566 1.00 87.31 121 LYS A N 1
ATOM 993 C CA . LYS A 1 121 ? 15.894 -6.561 -32.908 1.00 87.31 121 LYS A CA 1
ATOM 994 C C . LYS A 1 121 ? 17.399 -6.289 -32.973 1.00 87.31 121 LYS A C 1
ATOM 996 O O . LYS A 1 121 ? 18.025 -6.646 -33.965 1.00 87.31 121 LYS A O 1
ATOM 1001 N N . LEU A 1 122 ? 17.998 -5.723 -31.923 1.00 85.88 122 LEU A N 1
ATOM 1002 C CA . LEU A 1 122 ? 19.456 -5.589 -31.837 1.00 85.88 122 LEU A CA 1
ATOM 1003 C C . LEU A 1 122 ? 20.144 -6.951 -31.766 1.00 85.88 122 LEU A C 1
ATOM 1005 O O . LEU A 1 122 ? 21.151 -7.158 -32.439 1.00 85.88 122 LEU A O 1
ATOM 1009 N N . ALA A 1 123 ? 19.592 -7.879 -30.983 1.00 86.44 123 ALA A N 1
ATOM 1010 C CA . ALA A 1 123 ? 20.107 -9.239 -30.901 1.00 86.44 123 ALA A CA 1
ATOM 1011 C C . ALA A 1 123 ? 20.043 -9.948 -32.266 1.00 86.44 123 ALA A C 1
ATOM 1013 O O . ALA A 1 123 ? 21.008 -10.597 -32.655 1.00 86.44 123 ALA A O 1
ATOM 1014 N N . GLU A 1 124 ? 18.957 -9.765 -33.026 1.00 85.81 124 GLU A N 1
ATOM 1015 C CA . GLU A 1 124 ? 18.826 -10.281 -34.397 1.00 85.81 124 GLU A CA 1
ATOM 1016 C C . GLU A 1 124 ? 19.900 -9.704 -35.334 1.00 85.81 124 GLU A C 1
ATOM 1018 O O . GLU A 1 124 ? 20.592 -10.464 -36.008 1.00 85.81 124 GLU A O 1
ATOM 1023 N N . ILE A 1 125 ? 20.095 -8.380 -35.335 1.00 83.19 125 ILE A N 1
ATOM 1024 C CA . ILE A 1 125 ? 21.134 -7.711 -36.139 1.00 83.19 125 ILE A CA 1
ATOM 1025 C C . ILE A 1 125 ? 22.530 -8.231 -35.768 1.00 83.19 125 ILE A C 1
ATOM 1027 O O . ILE A 1 125 ? 23.330 -8.540 -36.650 1.00 83.19 125 ILE A O 1
ATOM 1031 N N . SER A 1 126 ? 22.809 -8.373 -34.469 1.00 80.00 126 SER A N 1
ATOM 1032 C CA . SER A 1 126 ? 24.090 -8.884 -33.977 1.00 80.00 126 SER A CA 1
ATOM 1033 C C . SER A 1 126 ? 24.319 -10.347 -34.357 1.00 80.00 126 SER A C 1
ATOM 1035 O O . SER A 1 126 ? 25.449 -10.714 -34.664 1.00 80.00 126 SER A O 1
ATOM 1037 N N . ALA A 1 127 ? 23.278 -11.182 -34.338 1.00 80.50 127 ALA A N 1
ATOM 1038 C CA . ALA A 1 127 ? 23.370 -12.588 -34.722 1.00 80.50 127 ALA A CA 1
ATOM 1039 C C . ALA A 1 127 ? 23.540 -12.766 -36.240 1.00 80.50 127 ALA A C 1
ATOM 1041 O O . ALA A 1 127 ? 24.208 -13.699 -36.681 1.00 80.50 127 ALA A O 1
ATOM 1042 N N . LEU A 1 128 ? 22.960 -11.865 -37.040 1.00 73.75 128 LEU A N 1
ATOM 1043 C CA . LEU A 1 128 ? 23.064 -11.876 -38.501 1.00 73.75 128 LEU A CA 1
ATOM 1044 C C . LEU A 1 128 ? 24.376 -11.265 -39.021 1.00 73.75 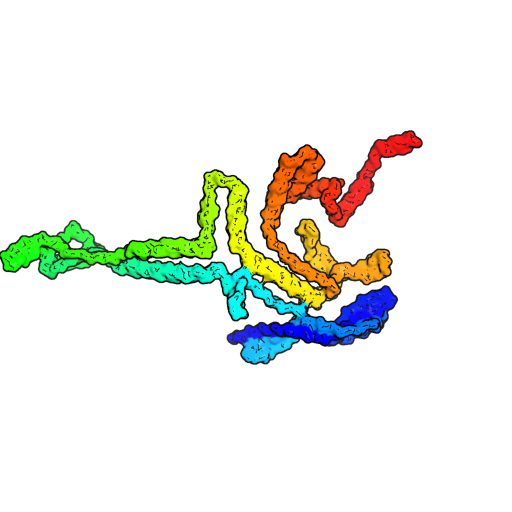128 LEU A C 1
ATOM 1046 O O . LEU A 1 128 ? 24.630 -11.303 -40.225 1.00 73.75 128 LEU A O 1
ATOM 1050 N N . SER A 1 129 ? 25.201 -10.677 -38.149 1.00 63.47 129 SER A N 1
ATOM 1051 C CA . SER A 1 129 ? 26.459 -10.042 -38.541 1.00 63.47 129 SER A CA 1
ATOM 1052 C C . SER A 1 129 ? 27.476 -11.083 -39.016 1.00 63.47 129 SER A C 1
ATOM 1054 O O . SER A 1 129 ? 28.290 -11.592 -38.248 1.00 63.47 129 SER A O 1
ATOM 1056 N N . SER A 1 130 ? 27.441 -11.396 -40.309 1.00 63.28 130 SER A N 1
ATOM 1057 C CA . SER A 1 130 ? 28.483 -12.162 -40.982 1.00 63.28 130 SER A CA 1
ATOM 1058 C C . SER A 1 130 ? 29.734 -11.305 -41.168 1.00 63.28 130 SER A C 1
ATOM 1060 O O . SER A 1 130 ? 29.623 -10.121 -41.483 1.00 63.28 130 SER A O 1
ATOM 1062 N N . VAL A 1 131 ? 30.912 -11.922 -41.048 1.00 73.06 131 VAL A N 1
ATOM 1063 C CA . VAL A 1 131 ? 32.191 -11.345 -41.499 1.00 73.06 131 VAL A CA 1
ATOM 1064 C C . VAL A 1 131 ? 32.017 -10.765 -42.907 1.00 73.06 131 VAL A C 1
ATOM 1066 O O . VAL A 1 131 ? 31.380 -11.401 -43.750 1.00 73.06 131 VAL A O 1
ATOM 1069 N N . GLU A 1 132 ? 32.547 -9.563 -43.149 1.00 79.44 132 GLU A N 1
ATOM 1070 C CA . GLU A 1 132 ? 32.486 -8.920 -44.464 1.00 79.44 132 GLU A CA 1
ATOM 1071 C C . GLU A 1 132 ? 33.098 -9.835 -45.525 1.00 79.44 132 GLU A C 1
ATOM 1073 O O . GLU A 1 132 ? 34.264 -10.215 -45.437 1.00 79.44 132 GLU A O 1
ATOM 1078 N N . LYS A 1 133 ? 32.311 -10.206 -46.538 1.00 82.75 133 LYS A N 1
ATOM 1079 C CA . LYS A 1 133 ? 32.773 -11.042 -47.643 1.00 82.75 133 LYS A CA 1
ATOM 1080 C C . LYS A 1 133 ? 33.060 -10.171 -48.862 1.00 82.75 133 LYS A C 1
ATOM 1082 O O . LYS A 1 133 ? 32.167 -9.427 -49.284 1.00 82.75 133 LYS A O 1
ATOM 1087 N N . PRO A 1 134 ? 34.260 -10.259 -49.457 1.00 85.31 134 PRO A N 1
ATOM 1088 C CA . PRO A 1 134 ? 34.531 -9.622 -50.736 1.00 85.31 134 PRO A CA 1
ATOM 1089 C C . PRO A 1 134 ? 33.690 -10.272 -51.840 1.00 85.31 134 PRO A C 1
ATOM 1091 O O . PRO A 1 134 ? 33.494 -11.487 -51.875 1.00 85.31 134 PRO A O 1
ATOM 1094 N N . ILE A 1 135 ? 33.190 -9.448 -52.752 1.00 84.88 135 ILE A N 1
ATOM 1095 C CA . ILE A 1 135 ? 32.411 -9.850 -53.919 1.00 84.88 135 ILE A CA 1
ATOM 1096 C C . ILE A 1 135 ? 33.341 -9.778 -55.128 1.00 84.88 135 ILE A C 1
ATOM 1098 O O . ILE A 1 135 ? 33.810 -8.702 -55.503 1.00 84.88 135 ILE A O 1
ATOM 1102 N N . PHE A 1 136 ? 33.595 -10.932 -55.735 1.00 86.56 136 PHE A N 1
ATOM 1103 C CA . PHE A 1 136 ? 34.418 -11.079 -56.932 1.00 86.56 136 PHE A CA 1
ATOM 1104 C C . PHE A 1 136 ? 33.580 -11.551 -58.116 1.00 86.56 136 PHE A C 1
ATOM 1106 O O . PHE A 1 136 ? 32.531 -12.177 -57.947 1.00 86.56 136 PHE A O 1
ATOM 1113 N N . THR A 1 137 ? 34.069 -11.296 -59.326 1.00 84.38 137 THR A N 1
ATOM 1114 C CA . THR A 1 137 ? 33.564 -11.984 -60.519 1.00 84.38 137 THR A CA 1
ATOM 1115 C C . THR A 1 137 ? 34.060 -13.440 -60.549 1.00 84.38 137 THR A C 1
ATOM 1117 O O . THR A 1 137 ? 35.118 -13.739 -59.985 1.00 84.38 137 THR A O 1
ATOM 1120 N N . PRO A 1 138 ? 33.345 -14.370 -61.211 1.00 83.75 138 PRO A N 1
ATOM 1121 C CA . PRO A 1 138 ? 33.780 -15.766 -61.303 1.00 83.75 138 PRO A CA 1
ATOM 1122 C C . PRO A 1 138 ? 35.185 -15.947 -61.903 1.00 83.75 138 PRO A C 1
ATOM 1124 O O . PRO A 1 138 ? 35.925 -16.831 -61.476 1.00 83.75 138 PRO A O 1
ATOM 1127 N N . GLU A 1 139 ? 35.576 -15.091 -62.850 1.00 83.62 139 GLU A N 1
ATOM 1128 C CA . GLU A 1 139 ? 36.894 -15.122 -63.501 1.00 83.62 139 GLU A CA 1
ATOM 1129 C C . GLU A 1 139 ? 38.031 -14.767 -62.528 1.00 83.62 139 GLU A C 1
ATOM 1131 O O . GLU A 1 139 ? 39.076 -15.422 -62.522 1.00 83.62 139 GLU A O 1
ATOM 1136 N N . GLN A 1 140 ? 37.804 -13.791 -61.640 1.00 83.88 140 GLN A N 1
ATOM 1137 C CA . GLN A 1 140 ? 38.793 -13.337 -60.655 1.00 83.88 140 GLN A CA 1
ATOM 1138 C C . GLN A 1 140 ? 39.145 -14.402 -59.607 1.00 83.88 140 GLN A C 1
ATOM 1140 O O . GLN A 1 140 ? 40.247 -14.371 -59.062 1.00 83.88 140 GLN A O 1
ATOM 1145 N N . ILE A 1 141 ? 38.236 -15.337 -59.305 1.00 85.38 141 ILE A N 1
ATOM 1146 C CA . ILE A 1 141 ? 38.420 -16.325 -58.226 1.00 85.38 141 ILE A CA 1
ATOM 1147 C C . ILE A 1 141 ? 38.748 -17.739 -58.729 1.00 85.38 141 ILE A C 1
ATOM 1149 O O . ILE A 1 141 ? 38.998 -18.648 -57.932 1.00 85.38 141 ILE A O 1
ATOM 1153 N N . ALA A 1 142 ? 38.752 -17.946 -60.048 1.00 85.19 142 ALA A N 1
ATOM 1154 C CA . ALA A 1 142 ? 39.020 -19.244 -60.654 1.00 85.19 142 ALA A CA 1
ATOM 1155 C C . ALA A 1 142 ? 40.399 -19.791 -60.231 1.00 85.19 142 ALA A C 1
ATOM 1157 O O . ALA A 1 142 ? 41.423 -19.146 -60.434 1.00 85.19 142 ALA A O 1
ATOM 1158 N N . GLY A 1 143 ? 40.432 -20.982 -59.622 1.00 85.31 143 GLY A N 1
ATOM 1159 C CA . GLY A 1 143 ? 41.668 -21.618 -59.142 1.00 85.31 143 GLY A CA 1
ATOM 1160 C C . GLY A 1 143 ? 42.107 -21.195 -57.735 1.00 85.31 143 GLY A C 1
ATOM 1161 O O . GLY A 1 143 ? 42.956 -21.856 -57.141 1.00 85.31 143 GLY A O 1
ATOM 1162 N N . HIS A 1 144 ? 41.488 -20.160 -57.159 1.00 86.69 144 HIS A N 1
ATOM 1163 C CA . HIS A 1 144 ? 41.778 -19.665 -55.808 1.00 86.69 144 HIS A CA 1
ATOM 1164 C C . HIS A 1 144 ? 40.586 -19.803 -54.843 1.00 86.69 144 HIS A C 1
ATOM 1166 O O . HIS A 1 144 ? 40.653 -19.316 -53.716 1.00 86.69 144 HIS A O 1
ATOM 1172 N N . GLN A 1 145 ? 39.510 -20.504 -55.231 1.00 87.19 145 GLN A N 1
ATOM 1173 C CA . GLN A 1 145 ? 38.277 -20.586 -54.431 1.00 87.19 145 GLN A CA 1
ATOM 1174 C C . GLN A 1 145 ? 38.488 -21.186 -53.038 1.00 87.19 145 GLN A C 1
ATOM 1176 O O . GLN A 1 145 ? 37.946 -20.668 -52.068 1.00 87.19 145 GLN A O 1
ATOM 1181 N N . LEU A 1 146 ? 39.272 -22.265 -52.932 1.00 87.50 146 LEU A N 1
ATOM 1182 C CA . LEU A 1 146 ? 39.521 -22.938 -51.650 1.00 87.50 146 LEU A CA 1
ATOM 1183 C C . LEU A 1 146 ? 40.270 -22.036 -50.669 1.00 87.50 146 LEU A C 1
ATOM 1185 O O . LEU A 1 146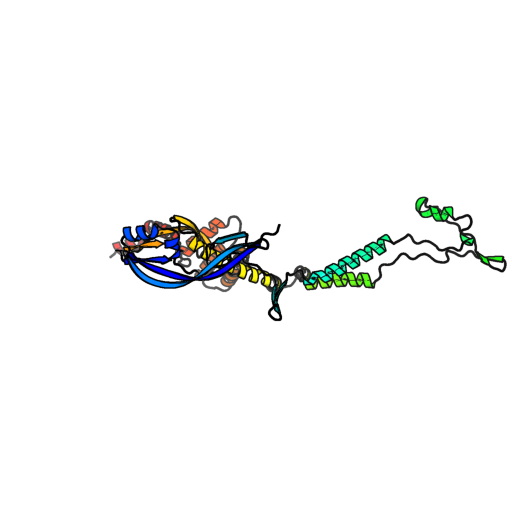 ? 39.945 -22.016 -49.488 1.00 87.50 146 LEU A O 1
ATOM 1189 N N . MET A 1 147 ? 41.217 -21.245 -51.175 1.00 85.56 147 MET A N 1
ATOM 1190 C CA . MET A 1 147 ? 41.992 -20.319 -50.356 1.00 85.56 147 MET A CA 1
ATOM 1191 C C . MET A 1 147 ? 41.093 -19.235 -49.751 1.00 85.56 147 MET A C 1
ATOM 1193 O O . MET A 1 147 ? 41.158 -18.995 -48.555 1.00 85.56 147 MET A O 1
ATOM 1197 N N . TRP A 1 148 ? 40.183 -18.660 -50.545 1.00 86.31 148 TRP A N 1
ATOM 1198 C CA . TRP A 1 148 ? 39.197 -17.686 -50.058 1.00 86.31 148 TRP A CA 1
ATOM 1199 C C . TRP A 1 148 ? 38.098 -18.307 -49.180 1.00 86.31 148 TRP A C 1
ATOM 1201 O O . TRP A 1 148 ? 37.525 -17.620 -48.339 1.00 86.31 148 TRP A O 1
ATOM 1211 N N . ALA A 1 149 ? 37.773 -19.590 -49.368 1.00 85.44 149 ALA A N 1
ATOM 1212 C CA . ALA A 1 149 ? 36.750 -20.282 -48.584 1.00 85.44 149 ALA A CA 1
ATOM 1213 C C . ALA A 1 149 ? 37.235 -20.684 -47.183 1.00 85.44 149 ALA A C 1
ATOM 1215 O O . ALA A 1 149 ? 36.439 -20.685 -46.247 1.00 85.44 149 ALA A O 1
ATOM 1216 N N . GLU A 1 150 ? 38.515 -21.033 -47.048 1.00 87.69 150 GLU A N 1
ATOM 1217 C CA . GLU A 1 150 ? 39.119 -21.506 -45.795 1.00 87.69 150 GLU A CA 1
ATOM 1218 C C . GLU A 1 150 ? 39.925 -20.424 -45.061 1.00 87.69 150 GLU A C 1
ATOM 1220 O O . GLU A 1 150 ? 40.504 -20.702 -44.009 1.00 87.69 150 GLU A O 1
ATOM 1225 N N . ASP A 1 151 ? 39.967 -19.202 -45.593 1.00 84.56 151 ASP A N 1
ATOM 1226 C CA . ASP A 1 151 ? 40.759 -18.095 -45.049 1.00 84.56 151 ASP A CA 1
ATOM 1227 C C . ASP A 1 151 ? 40.430 -17.799 -43.580 1.00 84.56 151 ASP A C 1
ATOM 1229 O O . ASP A 1 151 ? 41.319 -17.671 -42.745 1.00 84.56 151 ASP A O 1
ATOM 1233 N N . ASN A 1 152 ? 39.147 -17.843 -43.218 1.00 79.81 152 ASN A N 1
ATOM 1234 C CA . ASN A 1 152 ? 38.690 -17.641 -41.842 1.00 79.81 152 ASN A CA 1
ATOM 1235 C C . ASN A 1 152 ? 39.131 -18.738 -40.849 1.00 79.81 152 ASN A C 1
ATOM 1237 O O . ASN A 1 152 ? 38.963 -18.555 -39.644 1.00 79.81 152 ASN A O 1
ATOM 1241 N N . LEU A 1 153 ? 39.619 -19.884 -41.335 1.00 82.25 153 LEU A N 1
ATOM 1242 C CA . LEU A 1 153 ? 40.035 -21.028 -40.522 1.00 82.25 153 LEU A CA 1
ATOM 1243 C C . LEU A 1 153 ? 41.558 -21.199 -40.506 1.00 82.25 153 LEU A C 1
ATOM 1245 O O . LEU A 1 153 ? 42.126 -21.545 -39.472 1.00 82.25 153 LEU A O 1
ATOM 1249 N N . LYS A 1 154 ? 42.204 -21.021 -41.664 1.00 84.31 154 LYS A N 1
ATOM 1250 C CA . LYS A 1 154 ? 43.639 -21.269 -41.859 1.00 84.31 154 LYS A CA 1
ATOM 1251 C C . LYS A 1 154 ? 44.498 -20.008 -41.812 1.00 84.31 154 LYS A C 1
ATOM 1253 O O . LYS A 1 154 ? 45.706 -20.168 -41.673 1.00 84.31 154 LYS A O 1
ATOM 1258 N N . ASP A 1 155 ? 43.889 -18.822 -41.908 1.00 84.06 155 ASP A N 1
ATOM 1259 C CA . ASP A 1 155 ? 44.548 -17.509 -41.858 1.00 84.06 155 ASP A CA 1
ATOM 1260 C C . ASP A 1 155 ? 45.752 -17.439 -42.817 1.00 84.06 155 ASP A C 1
ATOM 1262 O O . ASP A 1 155 ? 46.921 -17.484 -42.417 1.00 84.06 155 ASP A O 1
ATOM 1266 N N . TYR A 1 156 ? 45.473 -17.459 -44.127 1.00 86.56 156 TYR A N 1
ATOM 1267 C CA . TYR A 1 156 ? 46.533 -17.528 -45.133 1.00 86.56 156 TYR A CA 1
ATOM 1268 C C . TYR A 1 156 ? 47.376 -16.236 -45.125 1.00 86.56 156 TYR A C 1
ATOM 1270 O O . TYR A 1 156 ? 46.818 -15.142 -45.132 1.00 86.56 156 TYR A O 1
ATOM 1278 N N . PRO A 1 157 ? 48.722 -16.306 -45.225 1.00 87.81 157 PRO A N 1
ATOM 1279 C CA . PRO A 1 157 ? 49.570 -15.105 -45.210 1.00 87.81 157 PRO A CA 1
ATOM 1280 C C . PRO A 1 157 ? 49.320 -14.107 -46.354 1.00 87.81 157 PRO A C 1
ATOM 1282 O O . PRO A 1 157 ? 49.742 -12.954 -46.269 1.00 87.81 157 PRO A O 1
ATOM 1285 N N . TYR A 1 158 ? 48.708 -14.552 -47.453 1.00 85.56 158 TYR A N 1
ATOM 1286 C CA . TYR A 1 158 ? 48.326 -13.718 -48.589 1.00 85.56 158 TYR A CA 1
ATOM 1287 C C . TYR A 1 158 ? 47.167 -14.354 -49.358 1.00 85.56 158 TYR A C 1
ATOM 1289 O O . TYR A 1 158 ? 47.014 -15.575 -49.382 1.00 85.56 158 TYR A O 1
ATOM 1297 N N . LEU A 1 159 ? 46.400 -13.514 -50.055 1.00 86.44 159 LEU A N 1
ATOM 1298 C CA . LEU A 1 159 ? 45.303 -13.928 -50.923 1.00 86.44 159 LEU A CA 1
ATOM 1299 C C . LEU A 1 159 ? 45.556 -13.462 -52.358 1.00 86.44 159 LEU A C 1
ATOM 1301 O O . LEU A 1 159 ? 46.108 -12.390 -52.600 1.00 86.44 159 LEU A O 1
ATOM 1305 N N . LEU A 1 160 ? 45.156 -14.291 -53.317 1.00 85.06 160 LEU A N 1
ATOM 1306 C CA . LEU A 1 160 ? 45.408 -14.117 -54.744 1.00 85.06 160 LEU A CA 1
ATOM 1307 C C . LEU A 1 160 ? 44.084 -13.975 -55.487 1.00 85.06 160 LEU A C 1
ATOM 1309 O O . LEU A 1 160 ? 43.081 -14.600 -55.134 1.00 85.06 160 LEU A O 1
ATOM 1313 N N . THR A 1 161 ? 44.105 -13.157 -56.533 1.00 86.38 161 THR A N 1
ATOM 1314 C CA . THR A 1 161 ? 42.992 -12.962 -57.465 1.00 86.38 161 THR A CA 1
ATOM 1315 C C . THR A 1 161 ? 43.549 -12.878 -58.877 1.00 86.38 161 THR A C 1
ATOM 1317 O O . THR A 1 161 ? 44.655 -12.375 -59.087 1.00 86.38 161 THR A O 1
ATOM 1320 N N . ASN A 1 162 ? 42.792 -13.383 -59.844 1.00 84.69 162 ASN A N 1
ATOM 1321 C CA . ASN A 1 162 ? 43.142 -13.259 -61.251 1.00 84.69 162 ASN A CA 1
ATOM 1322 C C . ASN A 1 162 ? 42.742 -11.869 -61.774 1.00 84.69 162 ASN A C 1
ATOM 1324 O O . ASN A 1 162 ? 41.736 -11.312 -61.325 1.00 84.69 162 ASN A O 1
ATOM 1328 N N . PRO A 1 163 ? 43.482 -11.302 -62.741 1.00 82.44 163 PRO A N 1
ATOM 1329 C CA . PRO A 1 163 ? 43.079 -10.072 -63.414 1.00 82.44 163 PRO A CA 1
ATOM 1330 C C . PRO A 1 163 ? 41.836 -10.298 -64.290 1.00 82.44 163 PRO A C 1
ATOM 1332 O O . PRO A 1 163 ? 41.635 -11.384 -64.833 1.00 82.44 163 PRO A O 1
ATOM 1335 N N . ILE A 1 164 ? 41.022 -9.256 -64.470 1.00 79.00 164 ILE A N 1
ATOM 1336 C CA . ILE A 1 164 ? 39.876 -9.283 -65.390 1.00 79.00 164 ILE A CA 1
ATOM 1337 C C . ILE A 1 164 ? 40.396 -9.044 -66.810 1.00 79.00 164 ILE A C 1
ATOM 1339 O O . ILE A 1 164 ? 41.189 -8.122 -67.028 1.00 79.00 164 ILE A O 1
ATOM 1343 N N . THR A 1 165 ? 39.947 -9.854 -67.772 1.00 78.25 165 THR A N 1
ATOM 1344 C CA . THR A 1 165 ? 40.311 -9.697 -69.189 1.00 78.25 165 THR A CA 1
ATOM 1345 C C . THR A 1 165 ? 39.197 -8.957 -69.921 1.00 78.25 165 THR A C 1
ATOM 1347 O O . THR A 1 165 ? 38.068 -9.434 -69.994 1.00 78.25 165 THR A O 1
ATOM 1350 N N . GLY A 1 166 ? 39.498 -7.770 -70.447 1.00 74.94 166 GLY A N 1
ATOM 1351 C CA . GLY A 1 166 ? 38.548 -7.004 -71.251 1.00 74.94 166 GLY A CA 1
ATOM 1352 C C . GLY A 1 166 ? 38.304 -7.638 -72.631 1.00 74.94 166 GLY A C 1
ATOM 1353 O O . GLY A 1 166 ? 39.122 -8.438 -73.090 1.00 74.94 166 GLY A O 1
ATOM 1354 N N . PRO A 1 167 ? 37.233 -7.241 -73.345 1.00 72.44 167 PRO A N 1
ATOM 1355 C CA . PRO A 1 167 ? 36.940 -7.705 -74.710 1.00 72.44 167 PRO A CA 1
ATOM 1356 C C . PRO A 1 167 ? 38.095 -7.502 -75.707 1.00 72.44 167 PRO A C 1
ATOM 1358 O O . PRO A 1 167 ? 38.209 -8.244 -76.678 1.00 72.44 167 PRO A O 1
ATOM 1361 N N . ASP A 1 168 ? 38.977 -6.539 -75.427 1.00 74.62 168 ASP A N 1
ATOM 1362 C CA . ASP A 1 168 ? 40.152 -6.191 -76.234 1.00 74.62 168 ASP A CA 1
ATOM 1363 C C . ASP A 1 168 ? 41.420 -6.985 -75.846 1.00 74.62 168 ASP A C 1
ATOM 1365 O O . ASP A 1 168 ? 42.522 -6.662 -76.287 1.00 74.62 168 ASP A O 1
ATOM 1369 N N . GLY A 1 169 ? 41.305 -7.988 -74.966 1.00 70.38 169 GLY A N 1
ATOM 1370 C CA . GLY A 1 169 ? 42.433 -8.799 -74.489 1.00 70.38 169 GLY A CA 1
ATOM 1371 C C . GLY A 1 169 ? 43.368 -8.087 -73.501 1.00 70.38 169 GLY A C 1
ATOM 1372 O O . GLY A 1 169 ? 44.400 -8.639 -73.124 1.00 70.38 169 GLY A O 1
ATOM 1373 N N . SER A 1 170 ? 43.025 -6.873 -73.060 1.00 76.88 170 SER A N 1
ATOM 1374 C CA . SER A 1 170 ? 43.762 -6.167 -72.010 1.00 76.88 170 SER A CA 1
ATOM 1375 C C . SER A 1 170 ? 43.412 -6.729 -70.630 1.00 76.88 170 SER A C 1
ATOM 1377 O O . SER A 1 170 ? 42.242 -6.900 -70.288 1.00 76.88 170 SER A O 1
ATOM 1379 N N . THR A 1 171 ? 44.431 -7.028 -69.824 1.00 75.69 171 THR A N 1
ATOM 1380 C CA . THR A 1 171 ? 44.260 -7.509 -68.448 1.00 75.69 171 THR A CA 1
ATOM 1381 C C . THR A 1 171 ? 44.368 -6.345 -67.473 1.00 75.69 171 THR A C 1
ATOM 1383 O O . THR A 1 171 ? 45.394 -5.661 -67.451 1.00 75.69 171 THR A O 1
ATOM 1386 N N . GLN A 1 172 ? 43.353 -6.140 -66.635 1.00 75.31 172 GLN A N 1
ATOM 1387 C CA . GLN A 1 172 ? 43.419 -5.186 -65.527 1.00 75.31 172 GLN A CA 1
ATOM 1388 C C . GLN A 1 172 ? 43.345 -5.923 -64.190 1.00 75.31 172 GLN A C 1
ATOM 1390 O O . GLN A 1 172 ? 42.435 -6.716 -63.940 1.00 75.31 172 GLN A O 1
ATOM 1395 N N . ALA A 1 173 ? 44.319 -5.652 -63.319 1.00 72.25 173 ALA A N 1
ATOM 1396 C CA . ALA A 1 173 ? 44.270 -6.077 -61.928 1.00 72.25 173 ALA A CA 1
ATOM 1397 C C . ALA A 1 173 ? 43.273 -5.174 -61.192 1.00 72.25 173 ALA A C 1
ATOM 1399 O O . ALA A 1 173 ? 43.569 -4.021 -60.882 1.00 72.25 173 ALA A O 1
ATOM 1400 N N . VAL A 1 174 ? 42.071 -5.696 -60.965 1.00 76.38 174 VAL A N 1
ATOM 1401 C CA . VAL A 1 174 ? 41.004 -5.008 -60.238 1.00 76.38 174 VAL A CA 1
ATOM 1402 C C . VAL A 1 174 ? 40.803 -5.739 -58.919 1.00 76.38 174 VAL A C 1
ATOM 1404 O O . VAL A 1 174 ? 40.735 -6.968 -58.899 1.00 76.38 174 VAL A O 1
ATOM 1407 N N . GLY A 1 175 ? 40.728 -4.981 -57.823 1.00 79.44 175 GLY A N 1
ATOM 1408 C CA . GLY A 1 175 ? 40.386 -5.519 -56.507 1.00 79.44 175 GLY A CA 1
ATOM 1409 C C . GLY A 1 175 ? 38.951 -6.071 -56.443 1.00 79.44 175 GLY A C 1
ATOM 1410 O O . GLY A 1 175 ? 38.265 -6.177 -57.465 1.00 79.44 175 GLY A O 1
ATOM 1411 N N . PRO A 1 176 ? 38.466 -6.425 -55.244 1.00 80.94 176 PRO A N 1
ATOM 1412 C CA . PRO A 1 176 ? 37.078 -6.839 -55.049 1.00 80.94 176 PRO A CA 1
ATOM 1413 C C . PRO A 1 176 ? 36.097 -5.789 -55.586 1.00 80.94 176 PRO A C 1
ATOM 1415 O O . PRO A 1 176 ? 36.287 -4.591 -55.379 1.00 80.94 176 PRO A O 1
ATOM 1418 N N . VAL A 1 177 ? 35.033 -6.240 -56.252 1.00 82.38 177 VAL A N 1
ATOM 1419 C CA . VAL A 1 177 ? 34.013 -5.370 -56.866 1.00 82.38 177 VAL A CA 1
ATOM 1420 C C . VAL A 1 177 ? 33.227 -4.613 -55.794 1.00 82.38 177 VAL A C 1
ATOM 1422 O O . VAL A 1 177 ? 32.877 -3.447 -55.966 1.00 82.38 177 VAL A O 1
ATOM 1425 N N . ALA A 1 178 ? 32.945 -5.279 -54.678 1.00 83.81 178 ALA A N 1
ATOM 1426 C CA . ALA A 1 178 ? 32.310 -4.713 -53.496 1.00 83.81 178 ALA A CA 1
ATOM 1427 C C . ALA A 1 178 ? 32.556 -5.641 -52.298 1.00 83.81 178 ALA A C 1
ATOM 1429 O O . ALA A 1 178 ? 33.109 -6.726 -52.450 1.00 83.81 178 ALA A O 1
ATOM 1430 N N . TYR A 1 179 ? 32.106 -5.241 -51.115 1.00 86.00 179 TYR A N 1
ATOM 1431 C CA . TYR A 1 179 ? 32.029 -6.108 -49.943 1.00 86.00 179 TYR A CA 1
ATOM 1432 C C . TYR A 1 179 ? 30.576 -6.211 -49.493 1.00 86.00 179 TYR A C 1
ATOM 1434 O O . TYR A 1 179 ? 29.811 -5.246 -49.611 1.00 86.00 179 TYR A O 1
ATOM 1442 N N . THR A 1 180 ? 30.184 -7.366 -48.958 1.00 82.00 180 THR A N 1
ATOM 1443 C CA . THR A 1 180 ? 28.930 -7.464 -48.210 1.00 82.00 180 THR A CA 1
ATOM 1444 C C . THR A 1 180 ? 29.073 -6.625 -46.948 1.00 82.00 180 THR A C 1
ATOM 1446 O O . THR A 1 180 ? 29.954 -6.890 -46.132 1.00 82.00 180 THR A O 1
ATOM 1449 N N . LYS A 1 181 ? 28.215 -5.622 -46.778 1.00 77.38 181 LYS A N 1
ATOM 1450 C CA . LYS A 1 181 ? 28.220 -4.804 -45.565 1.00 77.38 181 LYS A CA 1
ATOM 1451 C C . LYS A 1 181 ? 27.500 -5.564 -44.450 1.00 77.38 181 LYS A C 1
ATOM 1453 O O . LYS A 1 181 ? 26.409 -6.082 -44.712 1.00 77.38 181 LYS A O 1
ATOM 1458 N N . PRO A 1 182 ? 28.060 -5.627 -43.234 1.00 73.81 182 PRO A N 1
ATOM 1459 C CA . PRO A 1 182 ? 27.345 -6.187 -42.109 1.00 73.81 182 PRO A CA 1
ATOM 1460 C C . PRO A 1 182 ? 26.145 -5.272 -41.826 1.00 73.81 182 PRO A C 1
ATOM 1462 O O . PRO A 1 182 ? 26.216 -4.061 -42.082 1.00 73.81 182 PRO A O 1
ATOM 1465 N N . PRO A 1 183 ? 25.021 -5.816 -41.340 1.00 73.44 183 PRO A N 1
ATOM 1466 C CA . PRO A 1 183 ? 23.895 -4.990 -40.945 1.00 73.44 183 PRO A CA 1
ATOM 1467 C C . PRO A 1 183 ? 24.355 -4.049 -39.825 1.00 73.44 183 PRO A C 1
ATOM 1469 O O . PRO A 1 183 ? 24.704 -4.483 -38.730 1.00 73.44 183 PRO A O 1
ATOM 1472 N N . SER A 1 184 ? 24.406 -2.747 -40.110 1.00 79.75 184 SER A N 1
ATOM 1473 C CA . SER A 1 184 ? 24.733 -1.747 -39.101 1.00 79.75 184 SER A CA 1
ATOM 1474 C C . SER A 1 184 ? 23.509 -1.473 -38.237 1.00 79.75 184 SER A C 1
ATOM 1476 O O . SER A 1 184 ? 22.375 -1.472 -38.720 1.00 79.75 184 SER A O 1
ATOM 1478 N N . ILE A 1 185 ? 23.733 -1.223 -36.947 1.00 78.50 185 ILE A N 1
ATOM 1479 C CA . ILE A 1 185 ? 22.668 -0.758 -36.060 1.00 78.50 185 ILE A CA 1
ATOM 1480 C C . ILE A 1 185 ? 22.209 0.611 -36.581 1.00 78.50 185 ILE A C 1
ATOM 1482 O O . ILE A 1 185 ? 23.023 1.540 -36.624 1.00 78.50 185 ILE A O 1
ATOM 1486 N N . PRO A 1 186 ? 20.933 0.775 -36.977 1.00 82.12 186 PRO A N 1
ATOM 1487 C CA . PRO A 1 186 ? 20.456 2.062 -37.457 1.00 82.12 186 PRO A CA 1
ATOM 1488 C C . PRO A 1 186 ? 20.594 3.126 -36.354 1.00 82.12 186 PRO A C 1
ATOM 1490 O O . PRO A 1 186 ? 20.113 2.894 -35.241 1.00 82.12 186 PRO A O 1
ATOM 1493 N N . PRO A 1 187 ? 21.166 4.315 -36.629 1.00 84.56 187 PRO A N 1
ATOM 1494 C CA . PRO A 1 187 ? 21.311 5.373 -35.623 1.00 84.56 187 PRO A CA 1
ATOM 1495 C C . PRO A 1 187 ? 19.986 5.775 -34.960 1.00 84.56 187 PRO A C 1
ATOM 1497 O O . PRO A 1 187 ? 19.945 6.064 -33.768 1.00 84.56 187 PRO A O 1
ATOM 1500 N N . ALA A 1 188 ? 18.880 5.717 -35.711 1.00 84.62 188 ALA A N 1
ATOM 1501 C CA . ALA A 1 188 ? 17.538 5.957 -35.187 1.00 84.62 188 ALA A CA 1
ATOM 1502 C C . ALA A 1 188 ? 17.141 4.953 -34.091 1.00 84.62 188 ALA A C 1
ATOM 1504 O O . ALA A 1 188 ? 16.477 5.322 -33.131 1.00 84.62 188 ALA A O 1
ATOM 1505 N N . MET A 1 189 ? 17.573 3.694 -34.197 1.00 83.56 189 MET A N 1
ATOM 1506 C CA . MET A 1 189 ? 17.285 2.664 -33.200 1.00 83.56 189 MET A CA 1
ATOM 1507 C C . MET A 1 189 ? 18.057 2.900 -31.899 1.00 83.56 189 MET A C 1
ATOM 1509 O O . MET A 1 189 ? 17.491 2.750 -30.820 1.00 83.56 189 MET A O 1
ATOM 1513 N N . ALA A 1 190 ? 19.322 3.316 -31.999 1.00 83.06 190 ALA A N 1
ATOM 1514 C CA . ALA A 1 190 ? 20.127 3.688 -30.838 1.00 83.06 190 ALA A CA 1
ATOM 1515 C C . ALA A 1 190 ? 19.549 4.923 -30.121 1.00 83.06 190 ALA A C 1
ATOM 1517 O O . ALA A 1 190 ? 19.418 4.919 -28.898 1.00 83.06 190 ALA A O 1
ATOM 1518 N N . ALA A 1 191 ? 19.125 5.939 -30.882 1.00 87.19 191 ALA A N 1
ATOM 1519 C CA . ALA A 1 191 ? 18.464 7.122 -30.331 1.00 87.19 191 ALA A CA 1
ATOM 1520 C C . ALA A 1 191 ? 17.125 6.779 -29.652 1.00 87.19 191 ALA A C 1
ATOM 1522 O O . ALA A 1 191 ? 16.836 7.280 -28.567 1.00 87.19 191 ALA A O 1
ATOM 1523 N N . LEU A 1 192 ? 16.324 5.893 -30.255 1.00 84.25 192 LEU A N 1
ATOM 1524 C CA . LEU A 1 192 ? 15.059 5.444 -29.671 1.00 84.25 192 LEU A CA 1
ATOM 1525 C C . LEU A 1 192 ? 15.263 4.642 -28.383 1.00 84.25 192 LEU A C 1
ATOM 1527 O O . LEU A 1 192 ? 14.505 4.845 -27.443 1.00 84.25 192 LEU A O 1
ATOM 1531 N N . LEU A 1 193 ? 16.283 3.783 -28.300 1.00 86.62 193 LEU A N 1
ATOM 1532 C CA . LEU A 1 193 ? 16.601 3.068 -27.059 1.00 86.62 193 LEU A CA 1
ATOM 1533 C C . LEU A 1 193 ? 16.899 4.042 -25.918 1.00 86.62 193 LEU A C 1
ATOM 1535 O O . LEU A 1 193 ? 16.321 3.914 -24.841 1.00 86.62 193 LEU A O 1
ATOM 1539 N N . GLN A 1 194 ? 17.724 5.057 -26.177 1.00 86.75 194 GLN A N 1
ATOM 1540 C CA . GLN A 1 194 ? 18.039 6.083 -25.185 1.00 86.75 194 GLN A CA 1
ATOM 1541 C C . GLN A 1 194 ? 16.797 6.887 -24.768 1.00 86.75 194 GLN A C 1
ATOM 1543 O O . GLN A 1 194 ? 16.600 7.139 -23.580 1.00 86.75 194 GLN A O 1
ATOM 1548 N N . LEU A 1 195 ? 15.926 7.233 -25.722 1.00 88.12 195 LEU A N 1
ATOM 1549 C CA . LEU A 1 195 ? 14.667 7.920 -25.432 1.00 88.12 195 LEU A CA 1
ATOM 1550 C C . LEU A 1 195 ? 13.733 7.057 -24.574 1.00 88.12 195 LEU A C 1
ATOM 1552 O O . LEU A 1 195 ? 13.205 7.541 -23.581 1.00 88.12 195 LEU A O 1
ATOM 1556 N N . THR A 1 196 ? 13.584 5.766 -24.889 1.00 86.19 196 THR A N 1
ATOM 1557 C CA . THR A 1 196 ? 12.730 4.871 -24.088 1.00 86.19 196 THR A CA 1
ATOM 1558 C C . THR A 1 196 ? 13.231 4.703 -22.656 1.00 86.19 196 THR A C 1
ATOM 1560 O O . THR A 1 196 ? 12.424 4.549 -21.743 1.00 86.19 196 THR A O 1
ATOM 1563 N N . GLU A 1 197 ? 14.546 4.748 -22.426 1.00 84.94 197 GLU A N 1
ATOM 1564 C CA . GLU A 1 197 ? 15.103 4.744 -21.071 1.00 84.94 197 GLU A CA 1
ATOM 1565 C C . GLU A 1 197 ? 14.768 6.020 -20.303 1.00 84.94 197 GLU A C 1
ATOM 1567 O O . GLU A 1 197 ? 14.422 5.940 -19.123 1.00 84.94 197 GLU A O 1
ATOM 1572 N N . GLN A 1 198 ? 14.805 7.171 -20.975 1.00 87.25 198 GLN A N 1
ATOM 1573 C CA . GLN A 1 198 ? 14.395 8.441 -20.390 1.00 87.25 198 GLN A CA 1
ATOM 1574 C C . GLN A 1 198 ? 12.891 8.465 -20.084 1.00 87.25 198 GLN A C 1
ATOM 1576 O O . GLN A 1 198 ? 12.514 8.776 -18.958 1.00 87.25 198 GLN A O 1
ATOM 1581 N N . ASP A 1 199 ? 12.042 8.055 -21.029 1.00 85.62 199 ASP A N 1
ATOM 1582 C CA . ASP A 1 199 ? 10.589 7.995 -20.836 1.00 85.62 199 ASP A CA 1
ATOM 1583 C C . ASP A 1 199 ? 10.219 7.081 -19.657 1.00 85.62 199 ASP A C 1
ATOM 1585 O O . ASP A 1 199 ? 9.367 7.415 -18.833 1.00 85.62 199 ASP A O 1
ATOM 1589 N N . MET A 1 200 ? 10.890 5.930 -19.522 1.00 85.00 200 MET A N 1
ATOM 1590 C CA . MET A 1 200 ? 10.703 5.047 -18.368 1.00 85.00 200 MET A CA 1
ATOM 1591 C C . MET A 1 200 ? 11.134 5.703 -17.056 1.00 85.00 200 MET A C 1
ATOM 1593 O O . MET A 1 200 ? 10.428 5.561 -16.057 1.00 85.00 200 MET A O 1
ATOM 1597 N N . ALA A 1 201 ? 12.269 6.406 -17.040 1.00 83.75 201 ALA A N 1
ATOM 1598 C CA . ALA A 1 201 ? 12.735 7.118 -15.853 1.00 83.75 201 ALA A CA 1
ATOM 1599 C C . ALA A 1 201 ? 11.755 8.230 -15.444 1.00 83.75 201 ALA A C 1
ATOM 1601 O O . ALA A 1 201 ? 11.427 8.364 -14.265 1.00 83.75 201 ALA A O 1
ATOM 1602 N N . ASP A 1 202 ? 11.216 8.965 -16.414 1.00 83.56 202 ASP A N 1
ATOM 1603 C CA . ASP A 1 202 ? 10.259 10.041 -16.176 1.00 83.56 202 ASP A CA 1
ATOM 1604 C C . ASP A 1 202 ? 8.908 9.509 -15.674 1.00 83.56 202 ASP A C 1
ATOM 1606 O O . ASP A 1 202 ? 8.344 10.059 -14.724 1.00 83.56 202 ASP A O 1
ATOM 1610 N N . ILE A 1 203 ? 8.415 8.392 -16.226 1.00 82.50 203 ILE A N 1
ATOM 1611 C CA . ILE A 1 203 ? 7.172 7.743 -15.773 1.00 82.50 203 ILE A CA 1
ATOM 1612 C C . ILE A 1 203 ? 7.319 7.159 -14.363 1.00 82.50 203 ILE A C 1
ATOM 1614 O O . ILE A 1 203 ? 6.406 7.278 -13.540 1.00 82.50 203 ILE A O 1
ATOM 1618 N N . LEU A 1 204 ? 8.442 6.496 -14.080 1.00 81.19 204 LEU A N 1
ATOM 1619 C CA . LEU A 1 204 ? 8.680 5.849 -12.788 1.00 81.19 204 LEU A CA 1
ATOM 1620 C C . LEU A 1 204 ? 9.063 6.843 -11.686 1.00 81.19 204 LEU A C 1
ATOM 1622 O O . LEU A 1 204 ? 8.998 6.480 -10.510 1.00 81.19 204 LEU A O 1
ATOM 1626 N N . GLY A 1 205 ? 9.375 8.086 -12.050 1.00 74.38 205 GLY A N 1
ATOM 1627 C CA . GLY A 1 205 ? 9.905 9.099 -11.152 1.00 74.38 205 GLY A CA 1
ATOM 1628 C C . GLY A 1 205 ? 11.425 9.002 -11.110 1.00 74.38 205 GLY A C 1
ATOM 1629 O O . GLY A 1 205 ? 11.989 8.086 -10.514 1.00 74.38 205 GLY A O 1
ATOM 1630 N N . SER A 1 206 ? 12.089 9.962 -11.755 1.00 64.31 206 SER A N 1
ATOM 1631 C CA . SER A 1 206 ? 13.546 10.053 -11.870 1.00 64.31 206 SER A CA 1
ATOM 1632 C C . SER A 1 206 ? 14.227 10.242 -10.502 1.00 64.31 206 SER A C 1
ATOM 1634 O O . SER A 1 206 ? 14.565 11.357 -10.107 1.00 64.31 206 SER A O 1
ATOM 1636 N N . THR A 1 207 ? 14.489 9.148 -9.781 1.00 57.50 207 THR A N 1
ATOM 1637 C CA . THR A 1 207 ? 15.240 9.156 -8.509 1.00 57.50 207 THR A CA 1
ATOM 1638 C C . THR A 1 207 ? 16.702 9.578 -8.689 1.00 57.50 207 THR A C 1
ATOM 1640 O O . THR A 1 207 ? 17.308 10.119 -7.770 1.00 57.50 207 THR A O 1
ATOM 1643 N N . GLN A 1 208 ? 17.270 9.427 -9.891 1.00 57.50 208 GLN A N 1
ATOM 1644 C CA . GLN A 1 208 ? 18.668 9.785 -10.162 1.00 57.50 208 GLN A CA 1
ATOM 1645 C C . GLN A 1 208 ? 18.959 11.293 -10.115 1.00 57.50 208 GLN A C 1
ATOM 1647 O O . GLN A 1 208 ? 20.108 11.680 -9.909 1.00 57.50 208 GLN A O 1
ATOM 1652 N N . GLN A 1 209 ? 17.962 12.165 -10.301 1.00 53.47 209 GLN A N 1
ATOM 1653 C CA . GLN A 1 209 ? 18.175 13.610 -10.127 1.00 53.47 209 GLN A CA 1
ATOM 1654 C C . GLN A 1 209 ? 18.218 14.016 -8.649 1.00 53.47 209 GLN A C 1
ATOM 1656 O O . GLN A 1 209 ? 18.822 15.033 -8.324 1.00 53.47 209 GLN A O 1
ATOM 1661 N N . ALA A 1 210 ? 17.631 13.212 -7.761 1.00 49.56 210 ALA A N 1
ATOM 1662 C CA . ALA A 1 210 ? 17.688 13.425 -6.319 1.00 49.56 210 ALA A CA 1
ATOM 1663 C C . ALA A 1 210 ? 19.039 13.016 -5.720 1.00 49.56 210 ALA A C 1
ATOM 1665 O O . ALA A 1 210 ? 19.530 13.663 -4.801 1.00 49.56 210 ALA A O 1
ATOM 1666 N N . ASP A 1 211 ? 19.648 11.966 -6.278 1.00 55.97 211 ASP A N 1
ATOM 1667 C CA . ASP A 1 211 ? 20.949 11.451 -5.837 1.00 55.97 211 ASP A CA 1
ATOM 1668 C C . ASP A 1 211 ? 22.126 12.305 -6.343 1.00 55.97 211 ASP A C 1
ATOM 1670 O O . ASP A 1 211 ? 23.239 12.248 -5.819 1.00 55.97 211 ASP A O 1
ATOM 1674 N N . LYS A 1 212 ? 21.879 13.179 -7.330 1.00 54.69 212 LYS A N 1
ATOM 1675 C CA . LYS A 1 212 ? 22.796 14.264 -7.698 1.00 54.69 212 LYS A CA 1
ATOM 1676 C C . LYS A 1 212 ? 22.691 15.385 -6.665 1.00 54.69 212 LYS A C 1
ATOM 1678 O O . LYS A 1 212 ? 22.185 16.469 -6.946 1.00 54.69 212 LYS A O 1
ATOM 1683 N N . MET A 1 213 ? 23.203 15.120 -5.465 1.00 54.94 213 MET A N 1
ATOM 1684 C CA . MET A 1 213 ? 23.526 16.159 -4.492 1.00 54.94 213 MET A CA 1
ATOM 1685 C C . MET A 1 213 ? 24.472 17.155 -5.162 1.00 54.94 213 MET A C 1
ATOM 1687 O O . MET A 1 213 ? 25.648 16.868 -5.372 1.00 54.94 213 MET A O 1
ATOM 1691 N N . VAL A 1 214 ? 23.958 18.324 -5.542 1.00 56.41 214 VAL A N 1
ATOM 1692 C CA . VAL A 1 214 ? 24.806 19.422 -6.001 1.00 56.41 214 VAL A CA 1
ATOM 1693 C C . VAL A 1 214 ? 25.564 19.927 -4.769 1.00 56.41 214 VAL A C 1
ATOM 1695 O O . VAL A 1 214 ? 24.922 20.424 -3.836 1.00 56.41 214 VAL A O 1
ATOM 1698 N N . PRO A 1 215 ? 26.903 19.804 -4.711 1.00 52.72 215 PRO A N 1
ATOM 1699 C CA . PRO A 1 215 ? 27.662 20.380 -3.611 1.00 52.72 215 PRO A CA 1
ATOM 1700 C C . PRO A 1 215 ? 27.462 21.903 -3.667 1.00 52.72 215 PRO A C 1
ATOM 1702 O O . PRO A 1 215 ? 27.773 22.503 -4.692 1.00 52.72 215 PRO A O 1
ATOM 1705 N N . ASN A 1 216 ? 26.884 22.482 -2.599 1.00 60.03 216 ASN A N 1
ATOM 1706 C CA . ASN A 1 216 ? 26.515 23.902 -2.359 1.00 60.03 216 ASN A CA 1
ATOM 1707 C C . ASN A 1 216 ? 25.018 24.201 -2.142 1.00 60.03 216 ASN A C 1
ATOM 1709 O O . ASN A 1 216 ? 24.655 25.365 -1.968 1.00 60.03 216 ASN A O 1
ATOM 1713 N N . ILE A 1 217 ? 24.133 23.203 -2.091 1.00 65.75 217 ILE A N 1
ATOM 1714 C CA . ILE A 1 217 ? 22.738 23.433 -1.679 1.00 65.75 217 ILE A CA 1
ATOM 1715 C C . ILE A 1 217 ? 22.631 23.383 -0.143 1.00 65.75 217 ILE A C 1
ATOM 1717 O O . ILE A 1 217 ? 23.143 22.468 0.497 1.00 65.75 217 ILE A O 1
ATOM 1721 N N . SER A 1 218 ? 21.971 24.384 0.458 1.00 65.69 218 SER A N 1
ATOM 1722 C CA . SER A 1 218 ? 21.675 24.426 1.901 1.00 65.69 218 SER A CA 1
ATOM 1723 C C . SER A 1 218 ? 20.949 23.151 2.341 1.00 65.69 218 SER A C 1
ATOM 1725 O O . SER A 1 218 ? 20.033 22.708 1.650 1.00 65.69 218 SER A O 1
ATOM 1727 N N . GLY A 1 219 ? 21.293 22.586 3.504 1.00 68.00 219 GLY A N 1
ATOM 1728 C CA . GLY A 1 219 ? 20.657 21.363 4.022 1.00 68.00 219 GLY A CA 1
ATOM 1729 C C . GLY A 1 219 ? 19.124 21.443 4.081 1.00 68.00 219 GLY A C 1
ATOM 1730 O O . GLY A 1 219 ? 18.449 20.447 3.846 1.00 68.00 219 GLY A O 1
ATOM 1731 N N . LYS A 1 220 ? 18.568 22.650 4.259 1.00 67.31 220 LYS A N 1
ATOM 1732 C CA . LYS A 1 220 ? 17.120 22.906 4.198 1.00 67.31 220 LYS A CA 1
ATOM 1733 C C . LYS A 1 220 ? 16.530 22.741 2.790 1.00 67.31 220 LYS A C 1
ATOM 1735 O O . LYS A 1 220 ? 15.403 22.297 2.634 1.00 67.31 220 LYS A O 1
ATOM 1740 N N . ALA A 1 221 ? 17.276 23.100 1.750 1.00 63.69 221 ALA A N 1
ATOM 1741 C CA . ALA A 1 221 ? 16.847 22.901 0.368 1.00 63.69 221 ALA A CA 1
ATOM 1742 C C . ALA A 1 221 ? 16.978 21.431 -0.071 1.00 63.69 221 ALA A C 1
ATOM 1744 O O . ALA A 1 221 ? 16.168 20.972 -0.868 1.00 63.69 221 ALA A O 1
ATOM 1745 N N . VAL A 1 222 ? 17.926 20.676 0.495 1.00 67.19 222 VAL A N 1
ATOM 1746 C CA . VAL A 1 222 ? 17.989 19.211 0.328 1.00 67.19 222 VAL A CA 1
ATOM 1747 C C . VAL A 1 222 ? 16.770 18.536 0.968 1.00 67.19 222 VAL A C 1
ATOM 1749 O O . VAL A 1 222 ? 16.159 17.668 0.352 1.00 67.19 222 VAL A O 1
ATOM 1752 N N . GLU A 1 223 ? 16.370 18.986 2.157 1.00 68.69 223 GLU A N 1
ATOM 1753 C CA . GLU A 1 223 ? 15.175 18.497 2.855 1.00 68.69 223 GLU A CA 1
ATOM 1754 C C . GLU A 1 223 ? 13.891 18.766 2.052 1.00 68.69 223 GLU A C 1
ATOM 1756 O O . GLU A 1 223 ? 13.111 17.848 1.834 1.00 68.69 223 GLU A O 1
ATOM 1761 N N . LEU A 1 224 ? 13.723 19.967 1.485 1.00 68.88 224 LEU A N 1
ATOM 1762 C CA . LEU A 1 224 ? 12.583 20.278 0.605 1.00 68.88 224 LEU A CA 1
ATOM 1763 C C . LEU A 1 224 ? 12.537 19.404 -0.664 1.00 68.88 224 LEU A C 1
ATOM 1765 O O . LEU A 1 224 ? 11.458 19.076 -1.164 1.00 68.88 224 LEU A O 1
ATOM 1769 N N . ILE A 1 225 ? 13.697 19.025 -1.214 1.00 68.25 225 ILE A N 1
ATOM 1770 C CA . ILE A 1 225 ? 13.770 18.098 -2.353 1.00 68.25 225 ILE A CA 1
ATOM 1771 C C . ILE A 1 225 ? 13.343 16.690 -1.917 1.00 68.25 225 ILE A C 1
ATOM 1773 O O . ILE A 1 225 ? 12.577 16.048 -2.637 1.00 68.25 225 ILE A O 1
ATOM 1777 N N . GLN A 1 226 ? 13.777 16.234 -0.739 1.00 67.56 226 GLN A N 1
ATOM 1778 C CA . GLN A 1 226 ? 13.342 14.960 -0.156 1.00 67.56 226 GLN A CA 1
ATOM 1779 C C . GLN A 1 226 ? 11.837 14.947 0.136 1.00 67.56 226 GLN A C 1
ATOM 1781 O O . GLN A 1 226 ? 11.160 14.019 -0.294 1.00 67.56 226 GLN A O 1
ATOM 1786 N N . GLU A 1 227 ? 11.278 16.010 0.721 1.00 69.25 227 GLU A N 1
ATOM 1787 C CA . GLU A 1 227 ? 9.831 16.140 0.947 1.00 69.25 227 GLU A CA 1
ATOM 1788 C C . GLU A 1 227 ? 9.028 16.030 -0.360 1.00 69.25 227 GLU A C 1
ATOM 1790 O O . GLU A 1 227 ? 7.971 15.395 -0.408 1.00 69.25 227 GLU A O 1
ATOM 1795 N N . ARG A 1 228 ? 9.534 16.606 -1.459 1.00 67.06 228 ARG A N 1
ATOM 1796 C CA . ARG A 1 228 ? 8.886 16.503 -2.776 1.00 67.06 228 ARG A CA 1
ATOM 1797 C C . ARG A 1 228 ? 8.915 15.079 -3.340 1.00 67.06 228 ARG A C 1
ATOM 1799 O O . ARG A 1 228 ? 7.983 14.692 -4.046 1.00 67.06 228 ARG A O 1
ATOM 1806 N N . ILE A 1 229 ? 9.968 14.315 -3.062 1.00 68.31 229 ILE A N 1
ATOM 1807 C CA . ILE A 1 229 ? 10.087 12.908 -3.470 1.00 68.31 229 ILE A CA 1
ATOM 1808 C C . ILE A 1 229 ? 9.145 12.047 -2.632 1.00 68.31 229 ILE A C 1
ATOM 1810 O O . ILE A 1 229 ? 8.377 11.258 -3.185 1.00 68.31 229 ILE A O 1
ATOM 1814 N N . ASP A 1 230 ? 9.118 12.274 -1.321 1.00 67.62 230 ASP A N 1
ATOM 1815 C CA . ASP A 1 230 ? 8.204 11.596 -0.405 1.00 67.62 230 ASP A CA 1
ATOM 1816 C C . ASP A 1 230 ? 6.741 11.854 -0.786 1.00 67.62 230 ASP A C 1
ATOM 1818 O O . ASP A 1 230 ? 5.918 10.938 -0.738 1.00 67.62 230 ASP A O 1
ATOM 1822 N N . ALA A 1 231 ? 6.412 13.052 -1.286 1.00 68.62 231 ALA A N 1
ATOM 1823 C CA . ALA A 1 231 ? 5.081 13.371 -1.803 1.00 68.62 231 ALA A CA 1
ATOM 1824 C C . ALA A 1 231 ? 4.640 12.476 -2.983 1.00 68.62 231 ALA A C 1
ATOM 1826 O O . ALA A 1 231 ? 3.444 12.220 -3.140 1.00 68.62 231 ALA A O 1
ATOM 1827 N N . GLN A 1 232 ? 5.566 11.950 -3.799 1.00 67.62 232 GLN A N 1
ATOM 1828 C CA . GLN A 1 232 ? 5.219 11.016 -4.882 1.00 67.62 232 GLN A CA 1
ATOM 1829 C C . GLN A 1 232 ? 4.789 9.647 -4.336 1.00 67.62 232 GLN A C 1
ATOM 1831 O O . GLN A 1 232 ? 3.828 9.051 -4.832 1.00 67.62 232 GLN A O 1
ATOM 1836 N N . ALA A 1 233 ? 5.463 9.167 -3.288 1.00 71.25 233 ALA A N 1
ATOM 1837 C CA . ALA A 1 233 ? 5.112 7.929 -2.593 1.00 71.25 233 ALA A CA 1
ATOM 1838 C C . ALA A 1 233 ? 3.924 8.107 -1.626 1.00 71.25 233 ALA A C 1
ATOM 1840 O O . ALA A 1 233 ? 3.218 7.142 -1.313 1.00 71.25 233 ALA A O 1
ATOM 1841 N N . TYR A 1 234 ? 3.658 9.343 -1.196 1.00 76.81 234 TYR A N 1
ATOM 1842 C CA . TYR A 1 234 ? 2.643 9.685 -0.203 1.00 76.81 234 TYR A CA 1
ATOM 1843 C C . TYR A 1 234 ? 1.240 9.202 -0.572 1.00 76.81 234 TYR A C 1
ATOM 1845 O O . TYR A 1 234 ? 0.495 8.780 0.307 1.00 76.81 234 TYR A O 1
ATOM 1853 N N . ILE A 1 235 ? 0.872 9.194 -1.858 1.00 80.62 235 ILE A N 1
ATOM 1854 C CA . ILE A 1 235 ? -0.447 8.707 -2.298 1.00 80.62 235 ILE A CA 1
ATOM 1855 C C . ILE A 1 235 ? -0.660 7.249 -1.866 1.00 80.62 235 ILE A C 1
ATOM 1857 O O . ILE A 1 235 ? -1.719 6.906 -1.338 1.00 80.62 235 ILE A O 1
ATOM 1861 N N . TYR A 1 236 ? 0.353 6.398 -2.047 1.00 81.81 236 TYR A N 1
ATOM 1862 C CA . TYR A 1 236 ? 0.283 4.985 -1.676 1.00 81.81 236 TYR A CA 1
ATOM 1863 C C . TYR A 1 236 ? 0.256 4.813 -0.157 1.00 81.81 236 TYR A C 1
ATOM 1865 O O . TYR A 1 236 ? -0.540 4.031 0.360 1.00 81.81 236 TYR A O 1
ATOM 1873 N N . MET A 1 237 ? 1.069 5.590 0.560 1.00 81.75 237 MET A N 1
ATOM 1874 C CA . MET A 1 237 ? 1.134 5.545 2.020 1.00 81.75 237 MET A CA 1
ATOM 1875 C C . MET A 1 237 ? -0.167 6.045 2.672 1.00 81.75 237 MET A C 1
ATOM 1877 O O . MET A 1 237 ? -0.694 5.412 3.584 1.00 81.75 237 MET A O 1
ATOM 1881 N N . SER A 1 238 ? -0.750 7.126 2.151 1.00 83.81 238 SER A N 1
ATOM 1882 C CA . SER A 1 238 ? -2.041 7.670 2.587 1.00 83.81 238 SER A CA 1
ATOM 1883 C C . SER A 1 238 ? -3.188 6.691 2.326 1.00 83.81 238 SER A C 1
ATOM 1885 O O . SER A 1 238 ? -4.037 6.473 3.192 1.00 83.81 238 SER A O 1
ATOM 1887 N N . ASN A 1 239 ? -3.214 6.047 1.156 1.00 86.50 239 ASN A N 1
ATOM 1888 C CA . ASN A 1 239 ? -4.237 5.046 0.855 1.00 86.50 239 ASN A CA 1
ATOM 1889 C C . ASN A 1 239 ? -4.079 3.783 1.710 1.00 86.50 239 ASN A C 1
ATOM 1891 O O . ASN A 1 239 ? -5.082 3.238 2.172 1.00 86.50 239 ASN A O 1
ATOM 1895 N N . HIS A 1 240 ? -2.845 3.370 2.005 1.00 86.38 240 HIS A N 1
ATOM 1896 C CA . HIS A 1 240 ? -2.585 2.295 2.957 1.00 86.38 240 HIS A CA 1
ATOM 1897 C C . HIS A 1 240 ? -3.062 2.653 4.371 1.00 86.38 240 HIS A C 1
ATOM 1899 O O . HIS A 1 240 ? -3.675 1.833 5.044 1.00 86.38 240 HIS A O 1
ATOM 1905 N N . ALA A 1 241 ? -2.883 3.898 4.805 1.00 87.50 241 ALA A N 1
ATOM 1906 C CA . ALA A 1 241 ? -3.375 4.357 6.100 1.00 87.50 241 ALA A CA 1
ATOM 1907 C C . ALA A 1 241 ? -4.902 4.363 6.207 1.00 87.50 241 ALA A C 1
ATOM 1909 O O . ALA A 1 241 ? -5.453 3.982 7.238 1.00 87.50 241 ALA A O 1
ATOM 1910 N N . LYS A 1 242 ? -5.607 4.723 5.128 1.00 88.06 242 LYS A N 1
ATOM 1911 C CA . LYS A 1 242 ? -7.071 4.571 5.054 1.00 88.06 242 LYS A CA 1
ATOM 1912 C C . LYS A 1 242 ? -7.486 3.103 5.156 1.00 88.06 242 LYS A C 1
ATOM 1914 O O . LYS A 1 242 ? -8.477 2.800 5.816 1.00 88.06 242 LYS A O 1
ATOM 1919 N N . MET A 1 243 ? -6.726 2.196 4.536 1.00 92.12 243 MET A N 1
ATOM 1920 C CA . MET A 1 243 ? -6.939 0.756 4.683 1.00 92.12 243 MET A CA 1
ATOM 1921 C C . MET A 1 243 ? -6.718 0.311 6.134 1.00 92.12 243 MET A C 1
ATOM 1923 O O . MET A 1 243 ? -7.597 -0.338 6.689 1.00 92.12 243 MET A O 1
ATOM 1927 N N . LEU A 1 244 ? -5.626 0.729 6.781 1.00 90.38 244 LEU A N 1
ATOM 1928 C CA . LEU A 1 244 ? -5.355 0.420 8.189 1.00 90.38 244 LEU A CA 1
ATOM 1929 C C . LEU A 1 244 ? -6.446 0.949 9.119 1.00 90.38 244 LEU A C 1
ATOM 1931 O O . LEU A 1 244 ? -6.866 0.236 10.026 1.00 90.38 244 LEU A O 1
ATOM 1935 N N . LYS A 1 245 ? -6.964 2.157 8.862 1.00 90.56 245 LYS A N 1
ATOM 1936 C CA . LYS A 1 245 ? -8.100 2.702 9.613 1.00 90.56 245 LYS A CA 1
ATOM 1937 C C . LYS A 1 245 ? -9.295 1.762 9.515 1.00 90.56 245 LYS A C 1
ATOM 1939 O O . LYS A 1 245 ? -9.884 1.392 10.527 1.00 90.56 245 LYS A O 1
ATOM 1944 N N . ARG A 1 246 ? -9.612 1.326 8.295 1.00 91.06 246 ARG A N 1
ATOM 1945 C CA . ARG A 1 246 ? -10.710 0.395 8.059 1.00 91.06 246 ARG A CA 1
ATOM 1946 C C . ARG A 1 246 ? -10.468 -0.961 8.724 1.00 91.06 246 ARG A C 1
ATOM 1948 O O . ARG A 1 246 ? -11.402 -1.514 9.289 1.00 91.06 246 ARG A O 1
ATOM 1955 N N . VAL A 1 247 ? -9.241 -1.478 8.700 1.00 91.62 247 VAL A N 1
ATOM 1956 C CA . VAL A 1 247 ? -8.865 -2.703 9.427 1.00 91.62 247 VAL A CA 1
ATOM 1957 C C . VAL A 1 247 ? -9.089 -2.533 10.929 1.00 91.62 247 VAL A C 1
ATOM 1959 O O . VAL A 1 247 ? -9.677 -3.419 11.541 1.00 91.62 247 VAL A O 1
ATOM 1962 N N . GLY A 1 248 ? -8.714 -1.390 11.509 1.00 89.38 248 GLY A N 1
ATOM 1963 C CA . GLY A 1 248 ? -8.985 -1.072 12.913 1.00 89.38 248 GLY A CA 1
ATOM 1964 C C . GLY A 1 248 ? -10.481 -1.064 13.242 1.00 89.38 248 GLY A C 1
ATOM 1965 O O . GLY A 1 248 ? -10.890 -1.666 14.229 1.00 89.38 248 GLY A O 1
ATOM 1966 N N . GLU A 1 249 ? -11.319 -0.464 12.389 1.00 89.19 249 GLU A N 1
ATOM 1967 C CA . GLU A 1 249 ? -12.783 -0.455 12.566 1.00 89.19 249 GLU A CA 1
ATOM 1968 C C . GLU A 1 249 ? -13.391 -1.868 12.510 1.00 89.19 249 GLU A C 1
ATOM 1970 O O . GLU A 1 249 ? -14.317 -2.189 13.261 1.00 89.19 249 GLU A O 1
ATOM 1975 N N . VAL A 1 250 ? -12.895 -2.723 11.606 1.00 91.19 250 VAL A N 1
ATOM 1976 C CA . VAL A 1 250 ? -13.311 -4.131 11.534 1.00 91.19 250 VAL A CA 1
ATOM 1977 C C . VAL A 1 250 ? -12.861 -4.879 12.785 1.00 91.19 250 VAL A C 1
ATOM 1979 O O . VAL A 1 250 ? -13.678 -5.559 13.403 1.00 91.19 250 VAL A O 1
ATOM 1982 N N . TYR A 1 251 ? -11.594 -4.723 13.176 1.00 89.31 251 TYR A N 1
ATOM 1983 C CA . TYR A 1 251 ? -11.021 -5.380 14.344 1.00 89.31 251 TYR A CA 1
ATOM 1984 C C . TYR A 1 251 ? -11.778 -5.018 15.619 1.00 89.31 251 TYR A C 1
ATOM 1986 O O . TYR A 1 251 ? -12.219 -5.918 16.320 1.00 89.31 251 TYR A O 1
ATOM 1994 N N . LEU A 1 252 ? -12.006 -3.729 15.886 1.00 86.38 252 LEU A N 1
ATOM 1995 C CA . LEU A 1 252 ? -12.768 -3.283 17.056 1.00 86.38 252 LEU A CA 1
ATOM 1996 C C . LEU A 1 252 ? -14.184 -3.851 17.051 1.00 86.38 252 LEU A C 1
ATOM 1998 O O . LEU A 1 252 ? -14.674 -4.303 18.080 1.00 86.38 252 LEU A O 1
ATOM 2002 N N . SER A 1 253 ? -14.836 -3.883 15.886 1.00 86.94 253 SER A N 1
ATOM 2003 C CA . SER A 1 253 ? -16.174 -4.457 15.789 1.00 86.94 253 SER A CA 1
ATOM 2004 C C . SER A 1 253 ? -16.205 -5.956 16.081 1.00 86.94 253 SER A C 1
ATOM 2006 O O . SER A 1 253 ? -17.218 -6.415 16.593 1.00 86.94 253 SER A O 1
ATOM 2008 N N . MET A 1 254 ? -15.168 -6.709 15.713 1.00 87.88 254 MET A N 1
ATOM 2009 C CA . MET A 1 254 ? -15.067 -8.141 16.005 1.00 87.88 254 MET A CA 1
ATOM 2010 C C . MET A 1 254 ? -14.636 -8.392 17.449 1.00 87.88 254 MET A C 1
ATOM 2012 O O . MET A 1 254 ? -15.184 -9.271 18.101 1.00 87.88 254 MET A O 1
ATOM 2016 N N . ALA A 1 255 ? -13.699 -7.595 17.963 1.00 84.06 255 ALA A N 1
ATOM 2017 C CA . ALA A 1 255 ? -13.227 -7.665 19.339 1.00 84.06 255 ALA A CA 1
ATOM 2018 C C . ALA A 1 255 ? -14.382 -7.488 20.333 1.00 84.06 255 ALA A C 1
ATOM 2020 O O . ALA A 1 255 ? -14.445 -8.235 21.298 1.00 84.06 255 ALA A O 1
ATOM 2021 N N . LYS A 1 256 ? -15.339 -6.593 20.049 1.00 80.06 256 LYS A N 1
ATOM 2022 C CA . LYS A 1 256 ? -16.567 -6.430 20.847 1.00 80.06 256 LYS A CA 1
ATOM 2023 C C . LYS A 1 256 ? -17.395 -7.707 21.002 1.00 80.06 256 LYS A C 1
ATOM 2025 O O . LYS A 1 256 ? -17.988 -7.905 22.050 1.00 80.06 256 LYS A O 1
ATOM 2030 N N . ASP A 1 257 ? -17.464 -8.536 19.961 1.00 78.81 257 ASP A N 1
ATOM 2031 C CA . ASP A 1 257 ? -18.281 -9.754 19.975 1.00 78.81 257 ASP A CA 1
ATOM 2032 C C . ASP A 1 257 ? -17.475 -10.981 20.469 1.00 78.81 257 ASP A C 1
ATOM 2034 O O . ASP A 1 257 ? -18.068 -11.967 20.889 1.00 78.81 257 ASP A O 1
ATOM 2038 N N . VAL A 1 258 ? -16.134 -10.947 20.409 1.00 81.81 258 VAL A N 1
ATOM 2039 C CA . VAL A 1 258 ? -15.259 -12.098 20.729 1.00 81.81 258 VAL A CA 1
ATOM 2040 C C . VAL A 1 258 ? -14.572 -11.970 22.094 1.00 81.81 258 VAL A C 1
ATOM 2042 O O . VAL A 1 258 ? -14.323 -12.977 22.749 1.00 81.81 258 VAL A O 1
ATOM 2045 N N . TYR A 1 259 ? -14.212 -10.762 22.537 1.00 78.25 259 TYR A N 1
ATOM 2046 C CA . TYR A 1 259 ? -13.481 -10.544 23.793 1.00 78.25 259 TYR A CA 1
ATOM 2047 C C . TYR A 1 259 ? -14.448 -10.366 24.966 1.00 78.25 259 TYR A C 1
ATOM 2049 O O . TYR A 1 259 ? -14.505 -9.300 25.569 1.00 78.25 259 TYR A O 1
ATOM 2057 N N . VAL A 1 260 ? -15.203 -11.423 25.265 1.00 66.25 260 VAL A N 1
ATOM 2058 C CA . VAL A 1 260 ? -16.173 -11.465 26.376 1.00 66.25 260 VAL A CA 1
ATOM 2059 C C . VAL A 1 260 ? -15.541 -12.024 27.666 1.00 66.25 260 VAL A C 1
ATOM 2061 O O . VAL A 1 260 ? -16.107 -11.912 28.744 1.00 66.25 260 VAL A O 1
ATOM 2064 N N . GLU A 1 261 ? -14.342 -12.609 27.577 1.00 67.62 261 GLU A N 1
ATOM 2065 C CA . GLU A 1 261 ? -13.655 -13.254 28.704 1.00 67.62 261 GLU A CA 1
ATOM 2066 C C . GLU A 1 261 ? -13.068 -12.245 29.708 1.00 67.62 261 GLU A C 1
ATOM 2068 O O . GLU A 1 261 ? -12.282 -11.360 29.344 1.00 67.62 261 GLU A O 1
ATOM 2073 N N . GLU A 1 262 ? -13.376 -12.442 30.992 1.00 65.50 262 GLU A N 1
ATOM 2074 C CA . GLU A 1 262 ? -12.823 -11.659 32.099 1.00 65.50 262 GLU A CA 1
ATOM 2075 C C . GLU A 1 262 ? -11.304 -11.870 32.258 1.00 65.50 262 GLU A C 1
ATOM 2077 O O . GLU A 1 262 ? -10.781 -12.983 32.157 1.00 65.50 262 GLU A O 1
ATOM 2082 N N . GLY A 1 263 ? -10.557 -10.790 32.515 1.00 67.88 263 GLY A N 1
ATOM 2083 C CA . GLY A 1 263 ? -9.126 -10.855 32.835 1.00 67.88 263 GLY A CA 1
ATOM 2084 C C . GLY A 1 263 ? -8.182 -11.038 31.640 1.00 67.88 263 GLY A C 1
ATOM 2085 O O . GLY A 1 263 ? -6.967 -11.192 31.829 1.00 67.88 263 GLY A O 1
ATOM 2086 N N . ARG A 1 264 ? -8.685 -10.980 30.398 1.00 76.44 264 ARG A N 1
ATOM 2087 C CA . ARG A 1 264 ? -7.844 -11.038 29.193 1.00 76.44 264 ARG A CA 1
ATOM 2088 C C . ARG A 1 264 ? -6.856 -9.870 29.169 1.00 76.44 264 ARG A C 1
ATOM 2090 O O . ARG A 1 264 ? -7.245 -8.706 29.114 1.00 76.44 264 ARG A O 1
ATOM 2097 N N . LYS A 1 265 ? -5.555 -10.176 29.163 1.00 79.06 265 LYS A N 1
ATOM 2098 C CA . LYS A 1 265 ? -4.495 -9.161 29.071 1.00 79.06 265 LYS A CA 1
ATOM 2099 C C . LYS A 1 265 ? -4.351 -8.670 27.632 1.00 79.06 265 LYS A C 1
ATOM 2101 O O . LYS A 1 265 ? -3.991 -9.445 26.744 1.00 79.06 265 LYS A O 1
ATOM 2106 N N . VAL A 1 266 ? -4.591 -7.384 27.408 1.00 78.25 266 VAL A N 1
ATOM 2107 C CA . VAL A 1 266 ? -4.355 -6.695 26.138 1.00 78.25 266 VAL A CA 1
ATOM 2108 C C . VAL A 1 266 ? -3.199 -5.717 26.276 1.00 78.25 266 VAL A C 1
ATOM 2110 O O . VAL A 1 266 ? -2.944 -5.167 27.344 1.00 78.25 266 VAL A O 1
ATOM 2113 N N . LYS A 1 267 ? -2.471 -5.518 25.179 1.00 79.12 267 LYS A N 1
ATOM 2114 C CA . LYS A 1 267 ? -1.440 -4.486 25.110 1.00 79.12 267 LYS A CA 1
ATOM 2115 C C . LYS A 1 267 ? -2.098 -3.177 24.702 1.00 79.12 267 LYS A C 1
ATOM 2117 O O . LYS A 1 267 ? -2.696 -3.116 23.629 1.00 79.12 267 LYS A O 1
ATOM 2122 N N . ILE A 1 268 ? -1.971 -2.169 25.547 1.00 78.19 268 ILE A N 1
ATOM 2123 C CA . ILE A 1 268 ? -2.354 -0.793 25.260 1.00 78.19 268 ILE A CA 1
ATOM 2124 C C . ILE A 1 268 ? -1.093 0.033 25.024 1.00 78.19 268 ILE A C 1
ATOM 2126 O O . ILE A 1 268 ? 0.016 -0.371 25.380 1.00 78.19 268 ILE A O 1
ATOM 2130 N N . ILE A 1 269 ? -1.268 1.162 24.354 1.00 76.19 269 ILE A N 1
ATOM 2131 C CA . ILE A 1 269 ? -0.216 2.152 24.177 1.00 76.19 269 ILE A CA 1
ATOM 2132 C C . ILE A 1 269 ? -0.662 3.370 24.972 1.00 76.19 269 ILE A C 1
ATOM 2134 O O . ILE A 1 269 ? -1.732 3.906 24.689 1.00 76.19 269 ILE A O 1
ATOM 2138 N N . ASP A 1 270 ? 0.129 3.753 25.967 1.00 72.75 270 ASP A N 1
ATOM 2139 C CA . ASP A 1 270 ? -0.105 4.956 26.768 1.00 72.75 270 ASP A CA 1
ATOM 2140 C C . ASP A 1 270 ? 0.199 6.229 25.946 1.00 72.75 270 ASP A C 1
ATOM 2142 O O . ASP A 1 270 ? 0.837 6.159 24.889 1.00 72.75 270 ASP A O 1
ATOM 2146 N N . GLU A 1 271 ? -0.210 7.408 26.420 1.00 64.88 271 GLU A N 1
ATOM 2147 C CA . GLU A 1 271 ? 0.021 8.713 25.772 1.00 64.88 271 GLU A CA 1
ATOM 2148 C C . GLU A 1 271 ? 1.504 8.967 25.441 1.00 64.88 271 GLU A C 1
ATOM 2150 O O . GLU A 1 271 ? 1.840 9.713 24.520 1.00 64.88 271 GLU A O 1
ATOM 2155 N N . GLN A 1 272 ? 2.406 8.288 26.151 1.00 61.19 272 GLN A N 1
ATOM 2156 C CA . GLN A 1 272 ? 3.859 8.348 25.983 1.00 61.19 272 GLN A CA 1
ATOM 2157 C C . GLN A 1 272 ? 4.414 7.329 24.963 1.00 61.19 272 GLN A C 1
ATOM 2159 O O . GLN A 1 272 ? 5.621 7.061 24.931 1.00 61.19 272 GLN A O 1
ATOM 2164 N N . GLU A 1 273 ? 3.545 6.726 24.145 1.00 66.19 273 GLU A N 1
ATOM 2165 C CA . GLU A 1 273 ? 3.859 5.672 23.169 1.00 66.19 273 GLU A CA 1
ATOM 2166 C C . GLU A 1 273 ? 4.529 4.424 23.793 1.00 66.19 273 GLU A C 1
ATOM 2168 O O . GLU A 1 273 ? 5.207 3.655 23.104 1.00 66.19 273 GLU A O 1
ATOM 2173 N N . GLN A 1 274 ? 4.362 4.207 25.103 1.00 69.94 274 GLN A N 1
ATOM 2174 C CA . GLN A 1 274 ? 4.877 3.027 25.801 1.00 69.94 274 GLN A CA 1
ATOM 2175 C C . GLN A 1 274 ? 3.849 1.900 25.783 1.00 69.94 274 GLN A C 1
ATOM 2177 O O . GLN A 1 274 ? 2.651 2.132 25.914 1.00 69.94 274 GLN A O 1
ATOM 2182 N N . VAL A 1 275 ? 4.328 0.667 25.611 1.00 73.62 275 VAL A N 1
ATOM 2183 C CA . VAL A 1 275 ? 3.469 -0.518 25.592 1.00 73.62 275 VAL A CA 1
ATOM 2184 C C . VAL A 1 275 ? 3.225 -0.976 27.025 1.00 73.62 275 VAL A C 1
ATOM 2186 O O . VAL A 1 275 ? 4.146 -1.464 27.678 1.00 73.62 275 VAL A O 1
ATOM 2189 N N . GLU A 1 276 ? 1.980 -0.884 27.476 1.00 75.56 276 GLU A N 1
ATOM 2190 C CA . GLU A 1 276 ? 1.535 -1.378 28.777 1.00 75.56 276 GLU A CA 1
ATOM 2191 C C . GLU A 1 276 ? 0.558 -2.548 28.604 1.00 75.56 276 GLU A C 1
ATOM 2193 O O . GLU A 1 276 ? -0.088 -2.702 27.566 1.00 75.56 276 GLU A O 1
ATOM 2198 N N . SER A 1 277 ? 0.477 -3.436 29.595 1.00 76.50 277 SER A N 1
ATOM 2199 C CA . SER A 1 277 ? -0.520 -4.506 29.619 1.00 76.50 277 SER A CA 1
ATOM 2200 C C . SER A 1 277 ? -1.673 -4.141 30.549 1.00 76.50 277 SER A C 1
ATOM 2202 O O . SER A 1 277 ? -1.494 -4.147 31.765 1.00 76.50 277 SER A O 1
ATOM 2204 N N . ALA A 1 278 ? -2.861 -3.925 29.992 1.00 74.19 278 ALA A N 1
ATOM 2205 C CA . ALA A 1 278 ? -4.097 -3.791 30.755 1.00 74.19 278 ALA A CA 1
ATOM 2206 C C . ALA A 1 278 ? -4.863 -5.122 30.743 1.00 74.19 278 ALA A C 1
ATOM 2208 O O . ALA A 1 278 ? -4.811 -5.864 29.760 1.00 74.19 278 ALA A O 1
ATOM 2209 N N . ALA A 1 279 ? -5.561 -5.453 31.831 1.00 78.12 279 ALA A N 1
ATOM 2210 C CA . ALA A 1 279 ? -6.514 -6.566 31.819 1.00 78.12 279 ALA A CA 1
ATOM 2211 C C . ALA A 1 279 ? -7.914 -6.012 31.544 1.00 78.12 279 ALA A C 1
ATOM 2213 O O . ALA A 1 279 ? -8.290 -4.999 32.133 1.00 78.12 279 ALA A O 1
ATOM 2214 N N . LEU A 1 280 ? -8.637 -6.662 30.634 1.00 74.75 280 LEU A N 1
ATOM 2215 C CA . LEU A 1 280 ? -10.023 -6.339 30.311 1.00 74.75 280 LEU A CA 1
ATOM 2216 C C . LEU A 1 280 ? -10.965 -6.807 31.421 1.00 74.75 280 LEU A C 1
ATOM 2218 O O . LEU A 1 280 ? -10.692 -7.829 32.057 1.00 74.75 280 LEU A O 1
ATOM 2222 N N . MET A 1 281 ? -12.076 -6.083 31.592 1.00 68.94 281 MET A N 1
ATOM 2223 C CA . MET A 1 281 ? -13.152 -6.413 32.534 1.00 68.94 281 MET A CA 1
ATOM 2224 C C . MET A 1 281 ? -12.640 -6.612 33.967 1.00 68.94 281 MET A C 1
ATOM 2226 O O . MET A 1 281 ? -12.928 -7.622 34.607 1.00 68.94 281 MET A O 1
ATOM 2230 N N . LYS A 1 282 ? -11.833 -5.673 34.476 1.00 69.81 282 LYS A N 1
ATOM 2231 C CA . LYS A 1 282 ? -11.436 -5.710 35.889 1.00 69.81 282 LYS A CA 1
ATOM 2232 C C . LYS A 1 282 ? -12.595 -5.180 36.738 1.00 69.81 282 LYS A C 1
ATOM 2234 O O . LYS A 1 282 ? -12.988 -4.040 36.519 1.00 69.81 282 LYS A O 1
ATOM 2239 N N . PRO A 1 283 ? -13.139 -5.950 37.692 1.00 65.00 283 PRO A N 1
ATOM 2240 C CA . PRO A 1 283 ? -14.144 -5.424 38.604 1.00 65.00 283 PRO A CA 1
ATOM 2241 C C . PRO A 1 283 ? -13.481 -4.403 39.536 1.00 65.00 283 PRO A C 1
ATOM 2243 O O . PRO A 1 283 ? -12.652 -4.766 40.373 1.00 65.00 283 PRO A O 1
ATOM 2246 N N . THR A 1 284 ? -13.843 -3.134 39.377 1.00 63.28 284 THR A N 1
ATOM 2247 C CA . THR A 1 284 ? -13.384 -2.016 40.203 1.00 63.28 284 THR A CA 1
ATOM 2248 C C . THR A 1 284 ? -14.609 -1.387 40.866 1.00 63.28 284 THR A C 1
ATOM 2250 O O . THR A 1 284 ? -15.659 -1.199 40.254 1.00 63.28 284 THR A O 1
ATOM 2253 N N . VAL A 1 285 ? -14.514 -1.109 42.163 1.00 65.88 285 VAL A N 1
ATOM 2254 C CA . VAL A 1 285 ? -15.600 -0.445 42.891 1.00 65.88 285 VAL A CA 1
ATOM 2255 C C . VAL A 1 285 ? -15.496 1.044 42.597 1.00 65.88 285 VAL A C 1
ATOM 2257 O O . VAL A 1 285 ? -14.448 1.639 42.837 1.00 65.88 285 VAL A O 1
ATOM 2260 N N . ASN A 1 286 ? -16.557 1.637 42.055 1.00 59.19 286 ASN A N 1
ATOM 2261 C CA . ASN A 1 286 ? -16.591 3.074 41.823 1.00 59.19 286 ASN A CA 1
ATOM 2262 C C . ASN A 1 286 ? -16.814 3.796 43.168 1.00 59.19 286 ASN A C 1
ATOM 2264 O O . ASN A 1 286 ? -17.826 3.572 43.841 1.00 59.19 286 ASN A O 1
ATOM 2268 N N . ASP A 1 287 ? -15.859 4.645 43.562 1.00 58.75 287 ASP A N 1
ATOM 2269 C CA . ASP A 1 287 ? -15.819 5.324 44.867 1.00 58.75 287 ASP A CA 1
ATOM 2270 C C . ASP A 1 287 ? -17.019 6.263 45.112 1.00 58.75 287 ASP A C 1
ATOM 2272 O O . ASP A 1 287 ? -17.342 6.567 46.261 1.00 58.75 287 ASP A O 1
ATOM 2276 N N . GLU A 1 288 ? -17.712 6.710 44.056 1.00 54.66 288 GLU A N 1
ATOM 2277 C CA . GLU A 1 288 ? -18.853 7.634 44.163 1.00 54.66 288 GLU A CA 1
ATOM 2278 C C . GLU A 1 288 ? -20.219 6.937 44.243 1.00 54.66 288 GLU A C 1
ATOM 2280 O O . GLU A 1 288 ? -21.139 7.444 44.890 1.00 54.66 288 GLU A O 1
ATOM 2285 N N . THR A 1 289 ? -20.380 5.786 43.589 1.00 52.97 289 THR A N 1
ATOM 2286 C CA . THR A 1 289 ? -21.680 5.104 43.449 1.00 52.97 289 THR A CA 1
ATOM 2287 C C . THR A 1 289 ? -21.771 3.808 44.246 1.00 52.97 289 THR A C 1
ATOM 2289 O O . THR A 1 289 ? -22.875 3.299 44.436 1.00 52.97 289 THR A O 1
ATOM 2292 N N . GLY A 1 290 ? -20.646 3.268 44.733 1.00 52.88 290 GLY A N 1
ATOM 2293 C CA . GLY A 1 290 ? -20.604 1.986 45.444 1.00 52.88 290 GLY A CA 1
ATOM 2294 C C . GLY A 1 290 ? -21.012 0.785 44.581 1.00 52.88 290 GLY A C 1
ATOM 2295 O O . GLY A 1 290 ? -21.160 -0.318 45.106 1.00 52.88 290 GLY A O 1
ATOM 2296 N N . ALA A 1 291 ? -21.201 0.991 43.274 1.00 56.91 291 ALA A N 1
ATOM 2297 C CA . ALA A 1 291 ? -21.521 -0.045 42.307 1.00 56.91 291 ALA A CA 1
ATOM 2298 C C . ALA A 1 291 ? -20.237 -0.728 41.814 1.00 56.91 291 ALA A C 1
ATOM 2300 O O . ALA A 1 291 ? -19.178 -0.104 41.702 1.00 56.91 291 ALA A O 1
ATOM 2301 N N . ILE A 1 292 ? -20.345 -2.023 41.511 1.00 60.56 292 ILE A N 1
ATOM 2302 C CA . ILE A 1 292 ? -19.286 -2.779 40.838 1.00 60.56 292 ILE A CA 1
ATOM 2303 C C . ILE A 1 292 ? -19.306 -2.345 39.370 1.00 60.56 292 ILE A C 1
ATOM 2305 O O . ILE A 1 292 ? -20.230 -2.692 38.635 1.00 60.56 292 ILE A O 1
ATOM 2309 N N . GLU A 1 293 ? -18.313 -1.566 38.952 1.00 64.31 293 GLU A N 1
ATOM 2310 C CA . GLU A 1 293 ? -18.102 -1.223 37.549 1.00 64.31 293 GLU A CA 1
ATOM 2311 C C . GLU A 1 293 ? -16.946 -2.056 36.992 1.00 64.31 293 GLU A C 1
ATOM 2313 O O . GLU A 1 293 ? -15.951 -2.327 37.662 1.00 64.31 293 GLU A O 1
ATOM 2318 N N . TYR A 1 294 ? -17.077 -2.496 35.746 1.00 65.44 294 TYR A N 1
ATOM 2319 C CA . TYR A 1 294 ? -15.995 -3.192 35.065 1.00 65.44 294 TYR A CA 1
ATOM 2320 C C . TYR A 1 294 ? -15.102 -2.161 34.379 1.00 65.44 294 TYR A C 1
ATOM 2322 O O . TYR A 1 294 ? -15.478 -1.531 33.390 1.00 65.44 294 TYR A O 1
ATOM 2330 N N . GLU A 1 295 ? -13.900 -1.984 34.909 1.00 64.88 295 GLU A N 1
ATOM 2331 C CA . GLU A 1 295 ? -12.861 -1.179 34.293 1.00 64.88 295 GLU A CA 1
ATOM 2332 C C . GLU A 1 295 ? -12.403 -1.847 32.984 1.00 64.88 295 GLU A C 1
ATOM 2334 O O . GLU A 1 295 ? -12.179 -3.063 32.919 1.00 64.88 295 GLU A O 1
ATOM 2339 N N . ASN A 1 296 ? -12.245 -1.041 31.930 1.00 68.12 296 ASN A N 1
ATOM 2340 C CA . ASN A 1 296 ? -11.893 -1.476 30.572 1.00 68.12 296 ASN A CA 1
ATOM 2341 C C . ASN A 1 296 ? -12.932 -2.389 29.888 1.00 68.12 296 ASN A C 1
ATOM 2343 O O . ASN A 1 296 ? -12.558 -3.347 29.204 1.00 68.12 296 ASN A O 1
ATOM 2347 N N . ASP A 1 297 ? -14.226 -2.087 30.028 1.00 67.81 297 ASP A N 1
ATOM 2348 C CA . ASP A 1 297 ? -15.281 -2.733 29.237 1.00 67.81 297 ASP A CA 1
ATOM 2349 C C . ASP A 1 297 ? -15.292 -2.236 27.774 1.00 67.81 297 ASP A C 1
ATOM 2351 O O . ASP A 1 297 ? -15.504 -1.059 27.472 1.00 67.81 297 ASP A O 1
ATOM 2355 N N . ILE A 1 298 ? -15.068 -3.161 26.836 1.00 70.94 298 ILE A N 1
ATOM 2356 C CA . ILE A 1 298 ? -15.059 -2.901 25.387 1.00 70.94 298 ILE A CA 1
ATOM 2357 C C . ILE A 1 298 ? -16.455 -3.101 24.770 1.00 70.94 298 ILE A C 1
ATOM 2359 O O . ILE A 1 298 ? -16.731 -2.570 23.689 1.00 70.94 298 ILE A O 1
ATOM 2363 N N . SER A 1 299 ? -17.352 -3.839 25.431 1.00 65.69 299 SER A N 1
ATOM 2364 C CA . SER A 1 299 ? -18.635 -4.281 24.871 1.00 65.69 299 SER A CA 1
ATOM 2365 C C . SER A 1 299 ? -19.583 -3.106 24.574 1.00 65.69 299 SER A C 1
ATOM 2367 O O . SER A 1 299 ? -20.194 -3.043 23.498 1.00 65.69 299 SER A O 1
ATOM 2369 N N . GLY A 1 300 ? -19.640 -2.124 25.481 1.00 62.91 300 GLY A N 1
ATOM 2370 C CA . GLY A 1 300 ? -20.458 -0.915 25.366 1.00 62.91 300 GLY A CA 1
ATOM 2371 C C . GLY A 1 300 ? -19.764 0.300 24.737 1.00 62.91 300 GLY A C 1
ATOM 2372 O O . GLY A 1 300 ? -20.449 1.246 24.347 1.00 62.91 300 GLY A O 1
ATOM 2373 N N . ALA A 1 301 ? -18.434 0.294 24.610 1.00 65.69 301 ALA A N 1
ATOM 2374 C CA . ALA A 1 301 ? -17.656 1.480 24.248 1.00 65.69 301 ALA A CA 1
ATOM 2375 C C . ALA A 1 301 ? -17.561 1.696 22.728 1.00 65.69 301 ALA A C 1
ATOM 2377 O O . ALA A 1 301 ? -17.070 0.839 21.992 1.00 65.69 301 ALA A O 1
ATOM 2378 N N . ASP A 1 302 ? -18.013 2.843 22.215 1.00 67.88 302 ASP A N 1
ATOM 2379 C CA . ASP A 1 302 ? -17.836 3.220 20.808 1.00 67.88 302 ASP A CA 1
ATOM 2380 C C . ASP A 1 302 ? -16.495 3.938 20.607 1.00 67.88 302 ASP A C 1
ATOM 2382 O O . ASP A 1 302 ? -16.310 5.078 21.019 1.00 67.88 302 ASP A O 1
ATOM 2386 N N . PHE A 1 303 ? -15.552 3.238 19.973 1.00 74.12 303 PHE A N 1
ATOM 2387 C CA . PHE A 1 303 ? -14.211 3.744 19.692 1.00 74.12 303 PHE A CA 1
ATOM 2388 C C . PHE A 1 303 ? -14.106 4.275 18.263 1.00 74.12 303 PHE A C 1
ATOM 2390 O O . PHE A 1 303 ? -14.430 3.568 17.303 1.00 74.12 303 PHE A O 1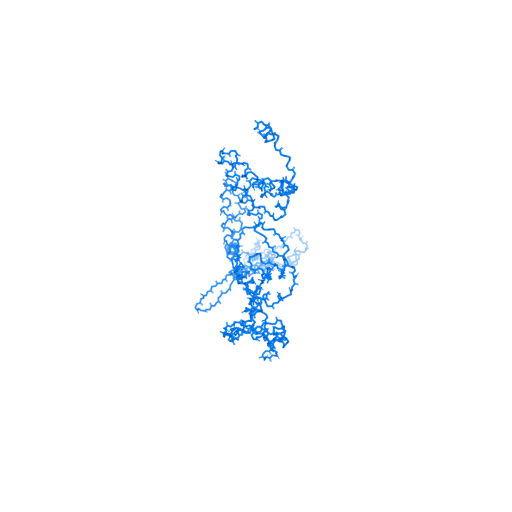
ATOM 2397 N N . ASP A 1 304 ? -13.566 5.484 18.124 1.00 80.38 304 ASP A N 1
ATOM 2398 C CA . ASP A 1 304 ? -13.171 6.040 16.834 1.00 80.38 304 ASP A CA 1
ATOM 2399 C C . ASP A 1 304 ? -11.733 5.647 16.488 1.00 80.38 304 ASP A C 1
ATOM 2401 O O . ASP A 1 304 ? -10.804 5.803 17.280 1.00 80.38 304 ASP A O 1
ATOM 2405 N N . VAL A 1 305 ? -11.529 5.166 15.259 1.00 82.31 305 VAL A N 1
ATOM 2406 C CA . VAL A 1 305 ? -10.192 4.830 14.757 1.00 82.31 305 VAL A CA 1
ATOM 2407 C C . VAL A 1 305 ? -9.616 6.012 13.999 1.00 82.31 305 VAL A C 1
ATOM 2409 O O . VAL A 1 305 ? -10.124 6.429 12.949 1.00 82.31 305 VAL A O 1
ATOM 2412 N N . VAL A 1 306 ? -8.495 6.520 14.496 1.00 82.44 306 VAL A N 1
ATOM 2413 C CA . VAL A 1 306 ? -7.694 7.537 13.821 1.00 82.44 306 VAL A CA 1
ATOM 2414 C C . VAL A 1 306 ? -6.364 6.914 13.428 1.00 82.44 306 VAL A C 1
ATOM 2416 O O . VAL A 1 306 ? -5.676 6.315 14.247 1.00 82.44 306 VAL A O 1
ATOM 2419 N N . VAL A 1 307 ? -6.000 7.050 12.154 1.00 80.50 307 VAL A N 1
ATOM 2420 C CA . VAL A 1 307 ? -4.680 6.651 11.661 1.00 80.50 307 VAL A CA 1
ATOM 2421 C C . VAL A 1 307 ? -3.951 7.901 11.222 1.00 80.50 307 VAL A C 1
ATOM 2423 O O . VAL A 1 307 ? -4.442 8.653 10.380 1.00 80.50 307 VAL A O 1
ATOM 2426 N N . SER A 1 308 ? -2.772 8.107 11.796 1.00 75.12 308 SER A N 1
ATOM 2427 C CA . SER A 1 308 ? -1.869 9.181 11.416 1.00 75.12 308 SER A CA 1
ATOM 2428 C C . SER A 1 308 ? -0.689 8.600 10.653 1.00 75.12 308 SER A C 1
ATOM 2430 O O . SER A 1 308 ? -0.007 7.692 11.127 1.00 75.12 308 SER A O 1
ATOM 2432 N N . VAL A 1 309 ? -0.454 9.132 9.456 1.00 67.62 309 VAL A N 1
ATOM 2433 C CA . VAL A 1 309 ? 0.754 8.851 8.683 1.00 67.62 309 VAL A CA 1
ATOM 2434 C C . VAL A 1 309 ? 1.749 9.942 9.011 1.00 67.62 309 VAL A C 1
ATOM 2436 O O . VAL A 1 309 ? 1.630 11.062 8.521 1.00 67.62 309 VAL A O 1
ATOM 2439 N N . GLY A 1 310 ? 2.698 9.624 9.881 1.00 63.84 310 GLY A N 1
ATOM 2440 C CA . GLY A 1 310 ? 3.804 10.514 10.195 1.00 63.84 310 GLY A CA 1
ATOM 2441 C C . GLY A 1 310 ? 5.129 9.985 9.652 1.00 63.84 310 GLY A C 1
ATOM 2442 O O . GLY A 1 310 ? 5.196 8.833 9.213 1.00 63.84 310 GLY A O 1
ATOM 2443 N N . PRO A 1 311 ? 6.200 10.793 9.745 1.00 61.28 311 PRO A N 1
ATOM 2444 C CA . PRO A 1 311 ? 7.558 10.290 9.608 1.00 61.28 311 PRO A CA 1
ATOM 2445 C C . PRO A 1 311 ? 7.751 9.094 10.546 1.00 61.28 311 PRO A C 1
ATOM 2447 O O . PRO A 1 311 ? 7.082 9.004 11.583 1.00 61.28 311 PRO A O 1
ATOM 2450 N N . THR A 1 312 ? 8.670 8.187 10.209 1.00 60.78 312 THR A N 1
ATOM 2451 C CA . THR A 1 312 ? 9.043 7.106 11.136 1.00 60.78 312 THR A CA 1
ATOM 2452 C C . THR A 1 312 ? 9.354 7.692 12.519 1.00 60.78 312 THR A C 1
ATOM 2454 O O . THR A 1 312 ? 9.807 8.835 12.613 1.00 60.78 312 THR A 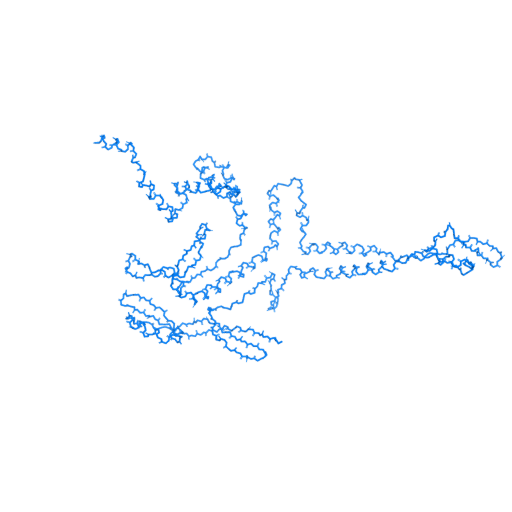O 1
ATOM 2457 N N . SER A 1 313 ? 9.098 6.951 13.599 1.00 62.44 313 SER A N 1
ATOM 2458 C CA . SER A 1 313 ? 9.347 7.412 14.979 1.00 62.44 313 SER A CA 1
ATOM 2459 C C . SER A 1 313 ? 10.743 8.029 15.144 1.00 62.44 313 SER A C 1
ATOM 2461 O O . SER A 1 313 ? 10.888 9.092 15.747 1.00 62.44 313 SER A O 1
ATOM 2463 N N . ARG A 1 314 ? 11.739 7.438 14.476 1.00 64.25 314 ARG A N 1
ATOM 2464 C CA . ARG A 1 314 ? 13.104 7.957 14.332 1.00 64.25 314 ARG A CA 1
ATOM 2465 C C . ARG A 1 314 ? 13.166 9.349 13.692 1.00 64.25 314 ARG A C 1
ATOM 2467 O O . ARG A 1 314 ? 13.772 10.263 14.245 1.00 64.25 314 ARG A O 1
ATOM 2474 N N . SER A 1 315 ? 12.514 9.541 12.547 1.00 70.12 315 SER A N 1
ATOM 2475 C CA . SER A 1 315 ? 12.439 10.838 11.862 1.00 70.12 315 SER A CA 1
ATOM 2476 C C . SER A 1 315 ? 11.663 11.887 12.670 1.00 70.12 315 SER A C 1
ATOM 2478 O O . SER A 1 315 ? 12.091 13.038 12.718 1.00 70.12 315 SER A O 1
ATOM 2480 N N . LYS A 1 316 ? 10.567 11.509 13.351 1.00 68.12 316 LYS A N 1
ATOM 2481 C CA . LYS A 1 316 ? 9.831 12.416 14.250 1.00 68.12 316 LYS A CA 1
ATOM 2482 C C . LYS A 1 316 ? 10.728 12.892 15.385 1.00 68.12 316 LYS A C 1
ATOM 2484 O O . LYS A 1 316 ? 10.900 14.095 15.534 1.00 68.12 316 LYS A O 1
ATOM 2489 N N . ARG A 1 317 ? 11.373 11.976 16.114 1.00 72.25 317 ARG A N 1
ATOM 2490 C CA . ARG A 1 317 ? 12.320 12.317 17.189 1.00 72.25 317 ARG A CA 1
ATOM 2491 C C . ARG A 1 317 ? 13.455 13.202 16.701 1.00 72.25 317 ARG A C 1
ATOM 2493 O O . ARG A 1 317 ? 13.774 14.187 17.356 1.00 72.25 317 ARG A O 1
ATOM 2500 N N . GLN A 1 318 ? 14.006 12.923 15.520 1.00 75.12 318 GLN A N 1
ATOM 2501 C CA . GLN A 1 318 ? 15.037 13.768 14.924 1.00 75.12 318 GLN A CA 1
ATOM 2502 C C . GLN A 1 318 ? 14.514 15.170 14.570 1.00 75.12 318 GLN A C 1
ATOM 2504 O O . GLN A 1 318 ? 15.214 16.155 14.802 1.00 75.12 318 GLN A O 1
ATOM 2509 N N . SER A 1 319 ? 13.292 15.288 14.041 1.00 76.81 319 SER A N 1
ATOM 2510 C CA . SER A 1 319 ? 12.661 16.586 13.766 1.00 76.81 319 SER A CA 1
ATOM 2511 C C . SER A 1 319 ? 12.389 17.373 15.054 1.00 76.81 319 SER A C 1
ATOM 2513 O O . SER A 1 319 ? 12.734 18.551 15.129 1.00 76.81 319 SER A O 1
ATOM 2515 N N . THR A 1 320 ? 11.893 16.705 16.101 1.00 79.00 320 THR A N 1
ATOM 2516 C CA . THR A 1 320 ? 11.688 17.278 17.435 1.00 79.00 320 THR A CA 1
ATOM 2517 C C . THR A 1 320 ? 13.014 17.733 18.035 1.00 79.00 320 THR A C 1
ATOM 2519 O O . THR A 1 320 ? 13.112 18.862 18.500 1.00 79.00 320 THR A O 1
ATOM 2522 N N . LEU A 1 321 ? 14.070 16.917 17.950 1.00 82.19 321 LEU A N 1
ATOM 2523 C CA . LEU A 1 321 ? 15.423 17.272 18.387 1.00 82.19 321 LEU A CA 1
ATOM 2524 C C . LEU A 1 321 ? 15.933 18.535 17.672 1.00 82.19 321 LEU A C 1
ATOM 2526 O O . LEU A 1 321 ? 16.471 19.433 18.320 1.00 82.19 321 LEU A O 1
ATOM 2530 N N . ARG A 1 322 ? 15.748 18.637 16.348 1.00 82.06 322 ARG A N 1
ATOM 2531 C CA . ARG A 1 322 ? 16.139 19.828 15.571 1.00 82.06 322 ARG A CA 1
ATOM 2532 C C . ARG A 1 322 ? 15.345 21.064 15.987 1.00 82.06 322 ARG A C 1
ATOM 2534 O O . ARG A 1 322 ? 15.948 22.113 16.196 1.00 82.06 322 ARG A O 1
ATOM 2541 N N . ALA A 1 323 ? 14.026 20.941 16.137 1.00 82.88 323 ALA A N 1
ATOM 2542 C CA . ALA A 1 323 ? 13.166 22.035 16.582 1.00 82.88 323 ALA A CA 1
ATOM 2543 C C . ALA A 1 323 ? 13.554 22.512 17.991 1.00 82.88 323 ALA A C 1
ATOM 2545 O O . ALA A 1 323 ? 13.729 23.709 18.208 1.00 82.88 323 ALA A O 1
ATOM 2546 N N . LEU A 1 324 ? 13.785 21.579 18.921 1.00 83.38 324 LEU A N 1
ATOM 2547 C CA . LEU A 1 324 ? 14.258 21.869 20.276 1.00 83.38 324 LEU A CA 1
ATOM 2548 C C . LEU A 1 324 ? 15.634 22.545 20.260 1.00 83.38 324 LEU A C 1
ATOM 2550 O O . LEU A 1 324 ? 15.823 23.547 20.939 1.00 83.38 324 LEU A O 1
ATOM 2554 N N . THR A 1 325 ? 16.572 22.072 19.435 1.00 84.75 325 THR A N 1
ATOM 2555 C CA . THR A 1 325 ? 17.903 22.693 19.285 1.00 84.75 325 THR A CA 1
ATOM 2556 C C . THR A 1 325 ? 17.802 24.118 18.734 1.00 84.75 325 THR A C 1
ATOM 2558 O O . THR A 1 325 ? 18.493 25.013 19.218 1.00 84.75 325 THR A O 1
ATOM 2561 N N . GLY A 1 326 ? 16.908 24.356 17.768 1.00 82.69 326 GLY A N 1
ATOM 2562 C CA . GLY A 1 326 ? 16.620 25.696 17.255 1.00 82.69 326 GLY A CA 1
ATOM 2563 C C . GLY A 1 326 ? 16.013 26.618 18.316 1.00 82.69 326 GLY A C 1
ATOM 2564 O O . GLY A 1 326 ? 16.414 27.772 18.426 1.00 82.69 326 GLY A O 1
ATOM 2565 N N . MET A 1 327 ? 15.105 26.109 19.155 1.00 80.62 327 MET A N 1
ATOM 2566 C CA . MET A 1 327 ? 14.534 26.882 20.266 1.00 80.62 327 MET A CA 1
ATOM 2567 C C . MET A 1 327 ? 15.558 27.182 21.367 1.00 80.62 327 MET A C 1
ATOM 2569 O O . MET A 1 327 ? 15.551 28.283 21.908 1.00 80.62 327 MET A O 1
ATOM 2573 N N . ILE A 1 328 ? 16.484 26.263 21.664 1.00 85.06 328 ILE A N 1
ATOM 2574 C CA . ILE A 1 328 ? 17.579 26.491 22.628 1.00 85.06 328 ILE A CA 1
ATOM 2575 C C . ILE A 1 328 ? 18.464 27.670 22.195 1.00 85.06 328 ILE A C 1
ATOM 2577 O O . ILE A 1 328 ? 18.907 28.448 23.043 1.00 85.06 328 ILE A O 1
ATOM 2581 N N . GLN A 1 329 ? 18.704 27.814 20.887 1.00 81.12 329 GLN A N 1
ATOM 2582 C CA . GLN A 1 329 ? 19.490 28.918 20.326 1.00 81.12 329 GLN A CA 1
ATOM 2583 C C . GLN A 1 329 ? 18.780 30.275 20.426 1.00 81.12 329 GLN A C 1
ATOM 2585 O O . GLN A 1 329 ? 19.457 31.296 20.489 1.00 81.12 329 GLN A O 1
ATOM 2590 N N . ILE A 1 330 ? 17.443 30.287 20.440 1.00 82.44 330 ILE A N 1
ATOM 2591 C CA . ILE A 1 330 ? 16.619 31.508 20.447 1.00 82.44 330 ILE A CA 1
ATOM 2592 C C . ILE A 1 330 ? 16.196 31.907 21.871 1.00 82.44 330 ILE A C 1
ATOM 2594 O O . ILE A 1 330 ? 15.970 33.081 22.140 1.00 82.44 330 ILE A O 1
ATOM 2598 N N . SER A 1 331 ? 16.074 30.948 22.788 1.00 77.81 331 SER A N 1
ATOM 2599 C CA . SER A 1 331 ? 15.663 31.202 24.170 1.00 77.81 331 SER A CA 1
ATOM 2600 C C . SER A 1 331 ? 16.811 31.800 24.980 1.00 77.81 331 SER A C 1
ATOM 2602 O O . SER A 1 331 ? 17.864 31.175 25.072 1.00 77.81 331 SER A O 1
ATOM 2604 N N . ASP A 1 332 ? 16.597 32.949 25.622 1.00 78.00 332 ASP A N 1
ATOM 2605 C CA . ASP A 1 332 ? 17.584 33.605 26.498 1.00 78.00 332 ASP A CA 1
ATOM 2606 C C . ASP A 1 332 ? 17.463 33.196 27.975 1.00 78.00 332 ASP A C 1
ATOM 2608 O O . ASP A 1 332 ? 18.442 33.263 28.719 1.00 78.00 332 ASP A O 1
ATOM 2612 N N . ASP A 1 333 ? 16.285 32.720 28.388 1.00 84.44 333 ASP A N 1
ATOM 2613 C CA . ASP A 1 333 ? 16.000 32.319 29.767 1.00 84.44 333 ASP A CA 1
ATOM 2614 C C . ASP A 1 333 ? 16.693 30.983 30.156 1.00 84.44 333 ASP A C 1
ATOM 2616 O O . ASP A 1 333 ? 16.515 29.973 29.455 1.00 84.44 333 ASP A O 1
ATOM 2620 N N . PRO A 1 334 ? 17.487 30.939 31.253 1.00 80.00 334 PRO A N 1
ATOM 2621 C CA . PRO A 1 334 ? 18.192 29.735 31.701 1.00 80.00 334 PRO A CA 1
ATOM 2622 C C . PRO A 1 334 ? 17.289 28.561 32.100 1.00 80.00 334 PRO A C 1
ATOM 2624 O O . PRO A 1 334 ? 17.661 27.411 31.846 1.00 80.00 334 PRO A O 1
ATOM 2627 N N . GLU A 1 335 ? 16.121 28.816 32.698 1.00 81.38 335 GLU A N 1
ATOM 2628 C CA . GLU A 1 335 ? 15.187 27.757 33.112 1.00 81.38 335 GLU A CA 1
ATOM 2629 C C . GLU A 1 335 ? 14.552 27.094 31.888 1.00 81.38 335 GLU A C 1
ATOM 2631 O O . GLU A 1 335 ? 14.599 25.869 31.730 1.00 81.38 335 GLU A O 1
ATOM 2636 N N . THR A 1 336 ? 14.082 27.907 30.941 1.00 79.38 336 THR A N 1
ATOM 2637 C CA . THR A 1 336 ? 13.548 27.432 29.661 1.00 79.38 336 THR A CA 1
ATOM 2638 C C . THR A 1 336 ? 14.600 26.649 28.868 1.00 79.38 336 THR A C 1
ATOM 2640 O O . THR A 1 336 ? 14.313 25.563 28.359 1.00 79.38 336 THR A O 1
ATOM 2643 N N . ARG A 1 337 ? 15.860 27.113 28.821 1.00 81.69 337 ARG A N 1
ATOM 2644 C CA . ARG A 1 337 ? 16.961 26.343 28.208 1.00 81.69 337 ARG A CA 1
ATOM 2645 C C . ARG A 1 337 ? 17.177 24.997 28.890 1.00 81.69 337 ARG A C 1
ATOM 2647 O O . ARG A 1 337 ? 17.450 24.014 28.199 1.00 81.69 337 ARG A O 1
ATOM 2654 N N . GLN A 1 338 ? 17.066 24.924 30.214 1.00 81.38 338 GLN A N 1
ATOM 2655 C CA . GLN A 1 338 ? 17.236 23.674 30.950 1.00 81.38 338 GLN A CA 1
ATOM 2656 C C . GLN A 1 338 ? 16.127 22.667 30.618 1.00 81.38 338 GLN A C 1
ATOM 2658 O O . GLN A 1 338 ? 16.428 21.489 30.397 1.00 81.38 338 GLN A O 1
ATOM 2663 N N . VAL A 1 339 ? 14.874 23.118 30.526 1.00 82.00 339 VAL A N 1
ATOM 2664 C CA . VAL A 1 339 ? 13.731 22.281 30.125 1.00 82.00 339 VAL A CA 1
ATOM 2665 C C . VAL A 1 339 ? 13.885 21.811 28.678 1.00 82.00 339 VAL A C 1
ATOM 2667 O O . VAL A 1 339 ? 13.833 20.609 28.417 1.00 82.00 339 VAL A O 1
ATOM 2670 N N . LEU A 1 340 ? 14.181 22.726 27.750 1.00 81.81 340 LEU A N 1
ATOM 2671 C CA . LEU A 1 340 ? 14.376 22.405 26.333 1.00 81.81 340 LEU A CA 1
ATOM 2672 C C . LEU A 1 340 ? 15.545 21.436 26.111 1.00 81.81 340 LEU A C 1
ATOM 2674 O O . LEU A 1 340 ? 15.428 20.500 25.322 1.00 81.81 340 LEU A O 1
ATOM 2678 N N . THR A 1 341 ? 16.653 21.611 26.836 1.00 83.12 341 THR A N 1
ATOM 2679 C CA . THR A 1 341 ? 17.809 20.701 26.767 1.00 83.12 341 THR A CA 1
ATOM 2680 C C . THR A 1 341 ? 17.458 19.320 27.317 1.00 83.12 341 THR A C 1
ATOM 2682 O O . THR A 1 341 ? 17.821 18.310 26.718 1.00 83.12 341 THR A O 1
ATOM 2685 N N . SER A 1 342 ? 16.714 19.259 28.424 1.00 82.50 342 SER A N 1
ATOM 2686 C CA . SER A 1 342 ? 16.273 17.989 29.016 1.00 82.50 342 SER A CA 1
ATOM 2687 C C . SER A 1 342 ? 15.322 17.239 28.074 1.00 82.50 342 SER A C 1
ATOM 2689 O O . SER A 1 342 ? 15.467 16.034 27.877 1.00 82.50 342 SER A O 1
ATOM 2691 N N . MET A 1 343 ? 14.408 17.957 27.413 1.00 81.06 343 MET A N 1
ATOM 2692 C CA . MET A 1 343 ? 13.497 17.387 26.418 1.00 81.06 343 MET A CA 1
ATOM 2693 C C . MET A 1 343 ? 14.220 16.977 25.125 1.00 81.06 343 MET A C 1
ATOM 2695 O O . MET A 1 343 ? 13.851 15.986 24.494 1.00 81.06 343 MET A O 1
ATOM 2699 N N . ALA A 1 344 ? 15.281 17.690 24.732 1.00 82.56 344 ALA A N 1
ATOM 2700 C CA . ALA A 1 344 ? 16.113 17.316 23.588 1.00 82.56 344 ALA A CA 1
ATOM 2701 C C . ALA A 1 344 ? 16.886 16.022 23.868 1.00 82.56 344 ALA A C 1
ATOM 2703 O O . ALA A 1 344 ? 16.855 15.105 23.052 1.00 82.56 344 ALA A O 1
ATOM 2704 N N . MET A 1 345 ? 17.501 15.907 25.049 1.00 82.44 345 MET A N 1
ATOM 2705 C CA . MET A 1 345 ? 18.203 14.692 25.477 1.00 82.44 345 MET A CA 1
ATOM 2706 C C . MET A 1 345 ? 17.263 13.492 25.591 1.00 82.44 345 MET A C 1
ATOM 2708 O O . MET A 1 345 ? 17.652 12.380 25.246 1.00 82.44 345 MET A O 1
ATOM 2712 N N . MET A 1 346 ? 16.008 13.711 25.996 1.00 80.06 346 MET A N 1
ATOM 2713 C CA . MET A 1 346 ? 15.000 12.651 26.027 1.00 80.06 346 MET A CA 1
ATOM 2714 C C . MET A 1 346 ? 14.667 12.100 24.630 1.00 80.06 346 MET A C 1
ATOM 2716 O O . MET A 1 346 ? 14.400 10.907 24.481 1.00 80.06 346 MET A O 1
ATOM 2720 N N . ASN A 1 347 ? 14.706 12.958 23.608 1.00 78.00 347 ASN A N 1
ATOM 2721 C CA . ASN A 1 347 ? 14.430 12.602 22.216 1.00 78.00 347 ASN A CA 1
ATOM 2722 C C . ASN A 1 347 ? 15.679 12.153 21.434 1.00 78.00 347 ASN A C 1
ATOM 2724 O O . ASN A 1 347 ? 15.562 11.810 20.255 1.00 78.00 347 ASN A O 1
ATOM 2728 N N . MET A 1 348 ? 16.867 12.160 22.049 1.00 80.88 348 MET A N 1
ATOM 2729 C CA . MET A 1 348 ? 18.117 11.790 21.386 1.00 80.88 348 MET A CA 1
ATOM 2730 C C . MET A 1 348 ? 18.263 10.266 21.302 1.00 80.88 348 MET A C 1
ATOM 2732 O O . MET A 1 348 ? 18.086 9.555 22.290 1.00 80.88 348 MET A O 1
ATOM 2736 N N . GLU A 1 349 ? 18.598 9.758 20.115 1.00 70.06 349 GLU A N 1
ATOM 2737 C CA . GLU A 1 349 ? 18.821 8.328 19.881 1.00 70.06 349 GLU A CA 1
ATOM 2738 C C . GLU A 1 349 ? 20.315 8.012 19.800 1.00 70.06 349 GLU A C 1
ATOM 2740 O O . GLU A 1 349 ? 21.066 8.674 19.082 1.00 70.06 349 GLU A O 1
ATOM 2745 N N . GLY A 1 350 ? 20.735 6.969 20.515 1.00 72.50 350 GLY A N 1
ATOM 2746 C CA . GLY A 1 350 ? 22.100 6.459 20.495 1.00 72.50 350 GLY A CA 1
ATOM 2747 C C . GLY A 1 350 ? 22.277 5.291 21.459 1.00 72.50 350 GLY A C 1
ATOM 2748 O O . GLY A 1 350 ? 21.549 5.160 22.444 1.00 72.50 350 GLY A O 1
ATOM 2749 N N . GLU A 1 351 ? 23.242 4.430 21.154 1.00 70.44 351 GLU A N 1
ATOM 2750 C CA . GLU A 1 351 ? 23.625 3.321 22.026 1.00 70.44 351 GLU A CA 1
ATOM 2751 C C . GLU A 1 351 ? 24.200 3.876 23.341 1.00 70.44 351 GLU A C 1
ATOM 2753 O O . GLU A 1 351 ? 25.067 4.750 23.328 1.00 70.44 351 GLU A O 1
ATOM 2758 N N . GLY A 1 352 ? 23.678 3.417 24.483 1.00 74.31 352 GLY A N 1
ATOM 2759 C CA . GLY A 1 352 ? 24.113 3.866 25.813 1.00 74.31 352 GLY A CA 1
ATOM 2760 C C . GLY A 1 352 ? 23.472 5.162 26.334 1.00 74.31 352 GLY A C 1
ATOM 2761 O O . GLY A 1 352 ? 23.845 5.623 27.410 1.00 74.31 352 GLY A O 1
ATOM 2762 N N . ILE A 1 353 ? 22.497 5.746 25.626 1.00 80.25 353 ILE A N 1
ATOM 2763 C CA . ILE A 1 353 ? 21.796 6.974 26.063 1.00 80.25 353 ILE A CA 1
ATOM 2764 C C . ILE A 1 353 ? 20.585 6.666 26.968 1.00 80.25 353 ILE A C 1
ATOM 2766 O O . ILE A 1 353 ? 20.063 7.563 27.627 1.00 80.25 353 ILE A O 1
ATOM 2770 N N . GLU A 1 354 ? 20.163 5.402 27.085 1.00 76.50 354 GLU A N 1
ATOM 2771 C CA . GLU A 1 354 ? 19.003 5.000 27.905 1.00 76.50 354 GLU A CA 1
ATOM 2772 C C . GLU A 1 354 ? 19.069 5.499 29.364 1.00 76.50 354 GLU A C 1
ATOM 2774 O O . GLU A 1 354 ? 18.121 6.163 29.786 1.00 76.50 354 GLU A O 1
ATOM 2779 N N . PRO A 1 355 ? 20.185 5.342 30.111 1.00 78.81 355 PRO A N 1
ATOM 2780 C CA . PRO A 1 355 ? 20.261 5.832 31.493 1.00 78.81 355 PRO A CA 1
ATOM 2781 C C . PRO A 1 355 ? 20.183 7.362 31.592 1.00 78.81 355 PRO A C 1
ATOM 2783 O O . PRO A 1 355 ? 19.683 7.918 32.570 1.00 78.81 355 PRO A O 1
ATOM 2786 N N . ILE A 1 356 ? 20.683 8.058 30.567 1.00 76.75 356 ILE A N 1
ATOM 2787 C CA . ILE A 1 356 ? 20.660 9.521 30.483 1.00 76.75 356 ILE A CA 1
ATOM 2788 C C . ILE A 1 356 ? 19.226 10.002 30.241 1.00 76.75 356 ILE A C 1
ATOM 2790 O O . ILE A 1 356 ? 18.776 10.957 30.877 1.00 76.75 356 ILE A O 1
ATOM 2794 N N . ARG A 1 357 ? 18.486 9.318 29.363 1.00 78.38 357 ARG A N 1
ATOM 2795 C CA . ARG A 1 357 ? 17.073 9.599 29.098 1.00 78.38 357 ARG A CA 1
ATOM 2796 C C . ARG A 1 357 ? 16.228 9.435 30.358 1.00 78.38 357 ARG A C 1
ATOM 2798 O O . ARG A 1 357 ? 15.435 10.324 30.665 1.00 78.38 357 ARG A O 1
ATOM 2805 N N . ASP A 1 358 ? 16.438 8.357 31.106 1.00 79.25 358 ASP A N 1
ATOM 2806 C CA . ASP A 1 358 ? 15.690 8.088 32.337 1.00 79.25 358 ASP A CA 1
ATOM 2807 C C . ASP A 1 358 ? 15.983 9.146 33.412 1.00 79.25 358 ASP A C 1
ATOM 2809 O O . ASP A 1 358 ? 15.068 9.642 34.073 1.00 79.25 358 ASP A O 1
ATOM 2813 N N . TYR A 1 359 ? 17.242 9.585 33.530 1.00 80.62 359 TYR A N 1
ATOM 2814 C CA . TYR A 1 359 ? 17.625 10.686 34.418 1.00 80.62 359 TYR A CA 1
ATOM 2815 C C . TYR A 1 359 ? 16.920 12.006 34.062 1.00 80.62 359 TYR A C 1
ATOM 2817 O O . TYR A 1 359 ? 16.346 12.664 34.936 1.00 80.62 359 TYR A O 1
ATOM 2825 N N . PHE A 1 360 ? 16.930 12.402 32.784 1.00 79.69 360 PHE A N 1
ATOM 2826 C CA . PHE A 1 360 ? 16.278 13.641 32.349 1.00 79.69 360 PHE A CA 1
ATOM 2827 C C . PHE A 1 360 ? 14.752 13.562 32.430 1.00 79.69 360 PHE A C 1
ATOM 2829 O O . PHE A 1 360 ? 14.127 14.565 32.771 1.00 79.69 360 PHE A O 1
ATOM 2836 N N . ARG A 1 361 ? 14.153 12.383 32.224 1.00 77.50 361 ARG A N 1
ATOM 2837 C CA . ARG A 1 361 ? 12.725 12.157 32.477 1.00 77.50 361 ARG A CA 1
ATOM 2838 C C . ARG A 1 361 ? 12.387 12.389 33.949 1.00 77.50 361 ARG A C 1
ATOM 2840 O O . ARG A 1 361 ? 11.517 13.206 34.236 1.00 77.50 361 ARG A O 1
ATOM 2847 N N . LYS A 1 362 ? 13.116 11.768 34.887 1.00 79.19 362 LYS A N 1
ATOM 2848 C CA . LYS A 1 362 ? 12.901 11.983 36.333 1.00 79.19 362 LYS A CA 1
ATOM 2849 C C . LYS A 1 362 ? 13.058 13.454 36.722 1.00 79.19 362 LYS A C 1
ATOM 2851 O O . LYS A 1 362 ? 12.309 13.965 37.550 1.00 79.19 362 LYS A O 1
ATOM 2856 N N . LYS A 1 363 ? 14.003 14.166 36.103 1.00 77.00 363 LYS A N 1
ATOM 2857 C CA . LYS A 1 363 ? 14.175 15.610 36.307 1.00 77.00 363 LYS A CA 1
ATOM 2858 C C . LYS A 1 363 ? 12.981 16.425 35.791 1.00 77.00 363 LYS A C 1
ATOM 2860 O O . LYS A 1 363 ? 12.543 17.332 36.488 1.00 77.00 363 LYS A O 1
ATOM 2865 N N . LEU A 1 364 ? 12.447 16.104 34.613 1.00 77.38 364 L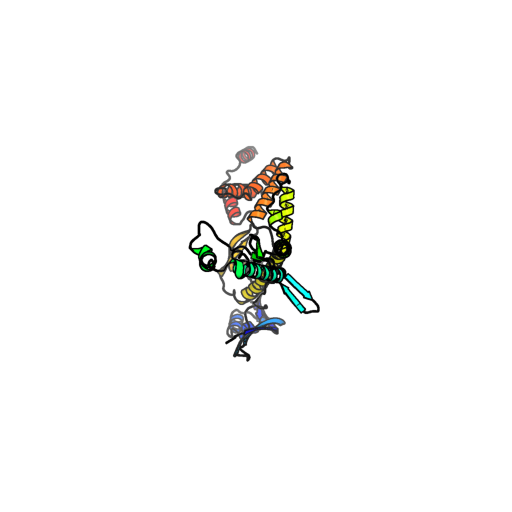EU A N 1
ATOM 2866 C CA . LEU A 1 364 ? 11.281 16.786 34.037 1.00 77.38 364 LEU A CA 1
ATOM 2867 C C . LEU A 1 364 ? 9.992 16.527 34.828 1.00 77.38 364 LEU A C 1
ATOM 2869 O O . LEU A 1 364 ? 9.197 17.450 34.990 1.00 77.38 364 LEU A O 1
ATOM 2873 N N . VAL A 1 365 ? 9.827 15.320 35.379 1.00 78.62 365 VAL A N 1
ATOM 2874 C CA . VAL A 1 365 ? 8.724 14.988 36.297 1.00 78.62 365 VAL A CA 1
ATOM 2875 C C . VAL A 1 365 ? 8.819 15.815 37.584 1.00 78.62 365 VAL A C 1
ATOM 2877 O O . VAL A 1 365 ? 7.827 16.391 38.016 1.00 78.62 365 VAL A O 1
ATOM 2880 N N . ARG A 1 366 ? 10.021 15.976 38.158 1.00 75.50 366 ARG A N 1
ATOM 2881 C CA . ARG A 1 366 ? 10.237 16.821 39.353 1.00 75.50 366 ARG A CA 1
ATOM 2882 C C . ARG A 1 366 ? 9.956 18.306 39.121 1.00 75.50 366 ARG A C 1
ATOM 2884 O O . ARG A 1 366 ? 9.539 18.987 40.047 1.00 75.50 366 ARG A O 1
ATOM 2891 N N . ILE A 1 367 ? 10.221 18.807 37.913 1.00 75.06 367 ILE A N 1
ATOM 2892 C CA . ILE A 1 367 ? 9.941 20.202 37.528 1.00 75.06 367 ILE A CA 1
ATOM 2893 C C . ILE A 1 367 ? 8.447 20.384 37.178 1.00 75.06 367 ILE A C 1
ATOM 2895 O O . ILE A 1 367 ? 7.967 21.510 37.112 1.00 75.06 367 ILE A O 1
ATOM 2899 N N . GLY A 1 368 ? 7.689 19.293 37.000 1.00 72.75 368 GLY A N 1
ATOM 2900 C CA . GLY A 1 368 ? 6.256 19.328 36.688 1.00 72.75 368 GLY A CA 1
ATOM 2901 C C . GLY A 1 368 ? 5.937 19.571 35.210 1.00 72.75 368 GLY A C 1
ATOM 2902 O O . GLY A 1 368 ? 4.825 19.964 34.882 1.00 72.75 368 GLY A O 1
ATOM 2903 N N . VAL A 1 369 ? 6.904 19.355 34.310 1.00 71.00 369 VAL A N 1
ATOM 2904 C CA . VAL A 1 369 ? 6.715 19.520 32.852 1.00 71.00 369 VAL A CA 1
ATOM 2905 C C . VAL A 1 369 ? 6.090 18.273 32.218 1.00 71.00 369 VAL A C 1
ATOM 2907 O O . VAL A 1 369 ? 5.414 18.373 31.199 1.00 71.00 369 VAL A O 1
ATOM 2910 N N . ILE A 1 370 ? 6.333 17.098 32.803 1.00 68.94 370 ILE A N 1
ATOM 2911 C CA . ILE A 1 370 ? 5.763 15.813 32.377 1.00 68.94 370 ILE A CA 1
ATOM 2912 C C . ILE A 1 370 ? 4.891 15.282 33.512 1.00 68.94 370 ILE A C 1
ATOM 2914 O O . ILE A 1 370 ? 5.330 15.276 34.665 1.00 68.94 370 ILE A O 1
ATOM 2918 N N . GLU A 1 371 ? 3.685 14.816 33.186 1.00 66.75 371 GLU A N 1
ATOM 2919 C CA . GLU A 1 371 ? 2.800 14.186 34.163 1.00 66.75 371 GLU A CA 1
ATOM 2920 C C . GLU A 1 371 ? 3.404 12.865 34.682 1.00 66.75 371 GLU A C 1
ATOM 2922 O O . GLU A 1 371 ? 3.887 12.045 33.892 1.00 66.75 371 GLU A O 1
ATOM 2927 N N . PRO A 1 372 ? 3.426 12.643 36.009 1.00 66.88 372 PRO A N 1
ATOM 2928 C CA . PRO A 1 372 ? 3.979 11.424 36.579 1.00 66.88 372 PRO A CA 1
ATOM 2929 C C . PRO A 1 372 ? 3.073 10.224 36.273 1.00 66.88 372 PRO A C 1
ATOM 2931 O O . PRO A 1 372 ? 1.875 10.255 36.562 1.00 66.88 372 PRO A O 1
ATOM 2934 N N . THR A 1 373 ? 3.661 9.145 35.749 1.00 65.69 373 THR A N 1
ATOM 2935 C CA . THR A 1 373 ? 2.982 7.840 35.637 1.00 65.69 373 THR A CA 1
ATOM 2936 C C . THR A 1 373 ? 2.672 7.264 37.023 1.00 65.69 373 THR A C 1
ATOM 2938 O O . THR A 1 373 ? 3.240 7.716 38.016 1.00 65.69 373 THR A O 1
ATOM 2941 N N . GLU A 1 374 ? 1.791 6.264 37.138 1.00 57.12 374 GLU A N 1
ATOM 2942 C CA . GLU A 1 374 ? 1.450 5.654 38.441 1.00 57.12 374 GLU A CA 1
ATOM 2943 C C . GLU A 1 374 ? 2.685 5.140 39.203 1.00 57.12 374 GLU A C 1
ATOM 2945 O O . GLU A 1 374 ? 2.805 5.347 40.412 1.00 57.12 374 GLU A O 1
ATOM 2950 N N . ALA A 1 375 ? 3.661 4.575 38.486 1.00 59.53 375 ALA A N 1
ATOM 2951 C CA . ALA A 1 375 ? 4.950 4.172 39.048 1.00 59.53 375 ALA A CA 1
ATOM 2952 C C . ALA A 1 375 ? 5.801 5.373 39.512 1.00 59.53 375 ALA A C 1
ATOM 2954 O O . ALA A 1 375 ? 6.413 5.325 40.580 1.00 59.53 375 ALA A O 1
ATOM 2955 N N . ASP A 1 376 ? 5.801 6.478 38.757 1.00 58.88 376 ASP A N 1
ATOM 2956 C CA . ASP A 1 376 ? 6.506 7.712 39.131 1.00 58.88 376 ASP A CA 1
ATOM 2957 C C . ASP A 1 376 ? 5.831 8.408 40.332 1.00 58.88 376 ASP A C 1
ATOM 2959 O O . ASP A 1 376 ? 6.520 8.979 41.177 1.00 58.88 376 ASP A O 1
ATOM 2963 N N . LYS A 1 377 ? 4.494 8.343 40.450 1.00 58.97 377 LYS A N 1
ATOM 2964 C CA . LYS A 1 377 ? 3.736 8.848 41.610 1.00 58.97 377 LYS A CA 1
ATOM 2965 C C . LYS A 1 377 ? 4.093 8.070 42.876 1.00 58.97 377 LYS A C 1
ATOM 2967 O O . LYS A 1 377 ? 4.323 8.699 43.906 1.00 58.97 377 LYS A O 1
ATOM 2972 N N . ALA A 1 378 ? 4.214 6.745 42.788 1.00 61.06 378 ALA A N 1
ATOM 2973 C CA . ALA A 1 378 ? 4.655 5.905 43.900 1.00 61.06 378 ALA A CA 1
ATOM 2974 C C . ALA A 1 378 ? 6.108 6.213 44.322 1.00 61.06 378 ALA A C 1
ATOM 2976 O O . ALA A 1 378 ? 6.388 6.345 45.513 1.00 61.06 378 ALA A O 1
ATOM 2977 N N . GLU A 1 379 ? 7.030 6.415 43.370 1.00 61.28 379 GLU A N 1
ATOM 2978 C CA . GLU A 1 379 ? 8.409 6.832 43.682 1.00 61.28 379 GLU A CA 1
ATOM 2979 C C . GLU A 1 379 ? 8.482 8.257 44.259 1.00 61.28 379 GLU A C 1
ATOM 2981 O O . GLU A 1 379 ? 9.279 8.514 45.163 1.00 61.28 379 GLU A O 1
ATOM 2986 N N . MET A 1 380 ? 7.659 9.195 43.778 1.00 58.91 380 MET A N 1
ATOM 2987 C CA . MET A 1 380 ? 7.597 10.559 44.315 1.00 58.91 380 MET A CA 1
ATOM 2988 C C . MET A 1 380 ? 6.979 10.607 45.713 1.00 58.91 380 MET A C 1
ATOM 2990 O O . MET A 1 380 ? 7.454 11.376 46.544 1.00 58.91 380 MET A O 1
ATOM 2994 N N . GLN A 1 381 ? 5.983 9.766 46.004 1.00 57.62 381 GLN A N 1
ATOM 2995 C CA . GLN A 1 381 ? 5.432 9.599 47.351 1.00 57.62 381 GLN A CA 1
ATOM 2996 C C . GLN A 1 381 ? 6.471 8.985 48.300 1.00 57.62 381 GLN A C 1
ATOM 2998 O O . GLN A 1 381 ? 6.707 9.531 49.374 1.00 57.62 381 GLN A O 1
ATOM 3003 N N . ALA A 1 382 ? 7.202 7.954 47.863 1.00 59.19 382 ALA A N 1
ATOM 3004 C CA . ALA A 1 382 ? 8.296 7.365 48.639 1.00 59.19 382 ALA A CA 1
ATOM 3005 C C . ALA A 1 382 ? 9.497 8.319 48.833 1.00 59.19 382 ALA A C 1
ATOM 3007 O O . ALA A 1 382 ? 10.218 8.229 49.829 1.00 59.19 382 ALA A O 1
ATOM 3008 N N . MET A 1 383 ? 9.739 9.246 47.896 1.00 58.06 383 MET A N 1
ATOM 3009 C CA . MET A 1 383 ? 10.736 10.315 48.053 1.00 58.06 383 MET A CA 1
ATOM 3010 C C . MET A 1 383 ? 10.239 11.465 48.936 1.00 58.06 383 MET A C 1
ATOM 3012 O O . MET A 1 383 ? 11.052 12.047 49.651 1.00 58.06 383 MET A O 1
ATOM 3016 N N . ALA A 1 384 ? 8.943 11.783 48.920 1.00 56.69 384 ALA A N 1
ATOM 3017 C CA . ALA A 1 384 ? 8.337 12.771 49.812 1.00 56.69 384 ALA A CA 1
ATOM 3018 C C . ALA A 1 384 ? 8.323 12.282 51.270 1.00 56.69 384 ALA A C 1
ATOM 3020 O O . ALA A 1 384 ? 8.581 13.065 52.179 1.00 56.69 384 ALA A O 1
ATOM 3021 N N . GLU A 1 385 ? 8.131 10.980 51.494 1.00 52.38 385 GLU A N 1
ATOM 3022 C CA . GLU A 1 385 ? 8.284 10.350 52.814 1.00 52.38 385 GLU A CA 1
ATOM 3023 C C . GLU A 1 385 ? 9.745 10.304 53.297 1.00 52.38 385 GLU A C 1
ATOM 3025 O O . GLU A 1 385 ? 9.997 10.263 54.499 1.00 52.38 385 GLU A O 1
ATOM 3030 N N . ASN A 1 386 ? 10.717 10.358 52.378 1.00 53.66 386 ASN A N 1
ATOM 3031 C CA . ASN A 1 386 ? 12.152 10.347 52.682 1.00 53.66 386 ASN A CA 1
ATOM 3032 C C . ASN A 1 386 ? 12.829 11.726 52.599 1.00 53.66 386 ASN A C 1
ATOM 3034 O O . ASN A 1 386 ? 14.057 11.796 52.696 1.00 53.66 386 ASN A O 1
ATOM 3038 N N . GLN A 1 387 ? 12.088 12.828 52.436 1.00 45.75 387 GLN A N 1
ATOM 3039 C CA 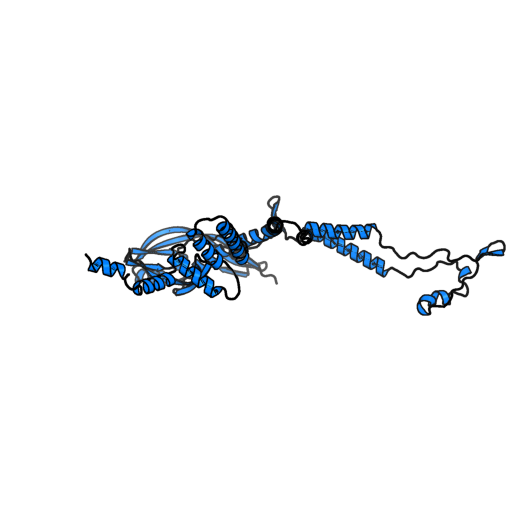. GLN A 1 387 ? 12.666 14.162 52.608 1.00 45.75 387 GLN A CA 1
ATOM 3040 C C . GLN A 1 387 ? 12.816 14.461 54.109 1.00 45.75 387 GLN A C 1
ATOM 3042 O O . GLN A 1 387 ? 11.807 14.621 54.799 1.00 45.75 387 GLN A O 1
ATOM 3047 N N . PRO A 1 388 ? 14.047 14.569 54.654 1.00 48.56 388 PRO A N 1
ATOM 3048 C CA . PRO A 1 388 ? 14.219 15.144 55.979 1.00 48.56 388 PRO A CA 1
ATOM 3049 C C . PRO A 1 388 ? 13.712 16.589 55.944 1.00 48.56 388 PRO A C 1
ATOM 3051 O O . PRO A 1 388 ? 14.077 17.349 55.047 1.00 48.56 388 PRO A O 1
ATOM 3054 N N . GLN A 1 389 ? 12.858 16.945 56.908 1.00 46.09 389 GLN A N 1
ATOM 3055 C CA . GLN A 1 389 ? 12.372 18.310 57.116 1.00 46.09 389 GLN A CA 1
ATOM 3056 C C . GLN A 1 389 ? 13.522 19.313 56.981 1.00 46.09 389 GLN A C 1
ATOM 3058 O O . GLN A 1 389 ? 14.559 19.154 57.630 1.00 46.09 389 GLN A O 1
ATOM 3063 N N . ASP A 1 390 ? 13.327 20.340 56.149 1.00 39.91 390 ASP A N 1
ATOM 3064 C CA . ASP A 1 390 ? 14.290 21.424 55.972 1.00 39.91 390 ASP A CA 1
ATOM 3065 C C . ASP A 1 390 ? 14.738 21.951 57.352 1.00 39.91 390 ASP A C 1
ATOM 3067 O O . ASP A 1 390 ? 13.893 22.406 58.134 1.00 39.91 390 ASP A O 1
ATOM 3071 N N . PRO A 1 391 ? 16.046 21.945 57.679 1.00 49.94 391 PRO A N 1
ATOM 3072 C CA . PRO A 1 391 ? 16.548 22.415 58.973 1.00 49.94 391 PRO A CA 1
ATOM 3073 C C . PRO A 1 391 ? 16.128 23.857 59.299 1.00 49.94 391 PRO A C 1
ATOM 3075 O O . PRO A 1 391 ? 15.997 24.222 60.466 1.00 49.94 391 PRO A O 1
ATOM 3078 N N . ASN A 1 392 ? 15.861 24.671 58.270 1.00 53.00 392 ASN A N 1
ATOM 3079 C CA . ASN A 1 392 ? 15.350 26.034 58.420 1.00 53.00 392 ASN A CA 1
ATOM 3080 C C . ASN A 1 392 ? 13.882 26.095 58.867 1.00 53.00 392 ASN A C 1
ATOM 3082 O O . ASN A 1 392 ? 13.518 27.027 59.580 1.00 53.00 392 ASN A O 1
ATOM 3086 N N . ALA A 1 393 ? 13.046 25.118 58.501 1.00 53.72 393 ALA A N 1
ATOM 3087 C CA . ALA A 1 393 ? 11.666 25.039 58.980 1.00 53.72 393 ALA A CA 1
ATOM 3088 C C . ALA A 1 393 ? 11.621 24.632 60.463 1.00 53.72 393 ALA A C 1
ATOM 3090 O O . ALA A 1 393 ? 10.826 25.174 61.230 1.00 53.72 393 ALA A O 1
ATOM 3091 N N . VAL A 1 394 ? 12.542 23.758 60.886 1.00 56.16 394 VAL A N 1
ATOM 3092 C CA . VAL A 1 394 ? 12.719 23.376 62.296 1.00 56.16 394 VAL A CA 1
ATOM 3093 C C . VAL A 1 394 ? 13.260 24.548 63.124 1.00 56.16 394 VAL A C 1
ATOM 3095 O O . VAL A 1 394 ? 12.802 24.766 64.242 1.00 56.16 394 VAL A O 1
ATOM 3098 N N . PHE A 1 395 ? 14.175 25.360 62.579 1.00 50.31 395 PHE A N 1
ATOM 3099 C CA . PHE A 1 395 ? 14.696 26.539 63.282 1.00 50.31 395 PHE A CA 1
ATOM 3100 C C . PHE A 1 395 ? 13.650 27.659 63.426 1.00 50.31 395 PHE A C 1
ATOM 3102 O O . PHE A 1 395 ? 13.587 28.301 64.469 1.00 50.31 395 PHE A O 1
ATOM 3109 N N . LEU A 1 396 ? 12.787 27.865 62.423 1.00 52.91 396 LEU A N 1
ATOM 3110 C CA . LEU A 1 396 ? 11.669 28.817 62.493 1.00 52.91 396 LEU A CA 1
ATOM 3111 C C . LEU A 1 396 ? 10.546 28.356 63.433 1.00 52.91 396 LEU A C 1
ATOM 3113 O O . LEU A 1 396 ? 9.952 29.194 64.102 1.00 52.91 396 LEU A O 1
ATOM 3117 N N . GLN A 1 397 ? 10.283 27.049 63.533 1.00 57.81 397 GLN A N 1
ATOM 3118 C CA . GLN A 1 397 ? 9.351 26.499 64.529 1.00 57.81 397 GLN A CA 1
ATOM 3119 C C . GLN A 1 397 ? 9.924 26.508 65.952 1.00 57.81 397 GLN A C 1
ATOM 3121 O O . GLN A 1 397 ? 9.166 26.634 66.906 1.00 57.81 397 GLN A O 1
ATOM 3126 N N . ALA A 1 398 ? 11.245 26.403 66.107 1.00 53.59 398 ALA A N 1
ATOM 3127 C CA . ALA A 1 398 ? 11.917 26.502 67.403 1.00 53.59 398 ALA A CA 1
ATOM 3128 C C . ALA A 1 398 ? 12.146 27.954 67.872 1.00 53.59 398 ALA A C 1
ATOM 3130 O O . ALA A 1 398 ? 12.478 28.169 69.036 1.00 53.59 398 ALA A O 1
ATOM 3131 N N . ALA A 1 399 ? 11.992 28.937 66.978 1.00 52.44 399 ALA A N 1
ATOM 3132 C CA . ALA A 1 399 ? 12.148 30.364 67.263 1.00 52.44 399 ALA A CA 1
ATOM 3133 C C . ALA A 1 399 ? 10.813 31.134 67.369 1.00 52.44 399 ALA A C 1
ATOM 3135 O O . ALA A 1 399 ? 10.850 32.356 67.527 1.00 52.44 399 ALA A O 1
ATOM 3136 N N . ALA A 1 400 ? 9.668 30.445 67.263 1.00 45.50 400 ALA A N 1
ATOM 3137 C CA . ALA A 1 400 ? 8.323 31.017 67.383 1.00 45.50 400 ALA A CA 1
ATOM 3138 C C . ALA A 1 400 ? 7.761 30.922 68.808 1.00 45.50 400 ALA A C 1
ATOM 3140 O O . ALA A 1 400 ? 7.960 29.869 69.457 1.00 45.50 400 ALA A O 1
#

Sequence (400 aa):
MYVCEHYRVEETSEKLYTYEGVDGTQEKVYQSQLDADDDLEDDLVERGYRVVKERKVKRRRVRKYIFSGVPLEDCGYIAGRHIPIVPTYGKRWMVDGVERCMGHVHLAQDAQRLKNMQLSKLAEISALSSVEKPIFTPEQIAGHQLMWAEDNLKDYPYLLTNPITGPDGSTQAVGPVAYTKPPSIPPAMAALLQLTEQDMADILGSTQQADKMVPNISGKAVELIQERIDAQAYIYMSNHAKMLKRVGEVYLSMAKDVYVEEGRKVKIIDEQEQVESAALMKPTVNDETGAIEYENDISGADFDVVVSVGPTSRSKRQSTLRALTGMIQISDDPETRQVLTSMAMMNMEGEGIEPIRDYFRKKLVRIGVIEPTEADKAEMQAMAENQPQDPNAVFLQAAA

pLDDT: mean 77.83, std 11.25, range [39.91, 93.69]

Foldseek 3Di:
DDKDKDKDKDWDWWKWWWWAAPLRDTDIDTVVVCVVDVCVVVVCVVRVIDTPDIDIDTAIWMWMFMDDPHTDDTPGTAFFRDDLDFDFAQDWDADPNDIDTDHLCPVLVVLVVVLVVLVVVVVVLVVQFDDKQFADDPQFCVPPVVVSVCCVPPVDPDGGTFFDQDPVRDTDDDDGPDIDDRDDDPPVSVVSSVVSVVVSCVSNPPCVVLVPPPPPDDPVVNVVVVVVVVVVVVSSVVSVLVSVQVNVNRVLRRCLVPVPDFQDWDWDQPPVRDTDTDGFQDQDQDPPSRDGDGPRRSNPDDDHRDGDDDDDLLVVLVVLLVVLVVVLVVDPDPVSNLLSVLSSLLSDDDPPSVVVNVVSVLVCVVVVVDPADPVRVVVVVVVVVVDDPDVVVVVVVVVD

Radius of gyration: 41.18 Å; chains: 1; bounding box: 87×60×144 Å

Secondary structure (DSSP, 8-state):
---EEEEEEEEEEEEEEEEE-TTS-EEEEEHHHHTT-TTHHHHHHHTT-EEEEEEEEEEEEEEEEEEESEEEEEEEEPSSSS-S-----SEEEEETTEEEEE-GGGGHHHHHHHHHHHHHHHHHHHHT-PPPPEE--HHHHTTTHHHHHHHHHH--S----PPEEPTTS-EE----SEEPPP-PPPHHHHHHHHHHHHHHHHHH--THHHH---TT--HHHHHHHHHHHHHHHHHHHHHHHHHHHHHHHHHHHHHHHH---TT-EEEEE-TTS-EEEEESSEEEE-TTT--EEEET--SS--PPP-----S-HHHHHHHHHHHHHHHHHH---HHHHHHHHHHHHHT---TT-HHHHHHHHHHHHHHTSSPPPHHHHHHHHHHHHT----HHHHHHHH--